Protein AF-0000000071356916 (afdb_homodimer)

Organism: NCBI:txid346377

Sequence (388 aa):
MKTFGLILVLINSIAVLTATAQTGEMTRKIPFSDISEVPQEYTASAVSARMVETLGFRFRYATEDLRSEDFPFAIEGDGRSIGETIQHIHGLSSLMYQTITGNEPATVEAGEIQQLRDQTLFMLDDTYQKMLSLSDEELSAIMVRGKFPFWNFINGPLADALWHSGQIATLRRANGNPMPTGVNVFTGTFSQAKMKTFGLILVLINSIAVLTATAQTGEMTRKIPFSDISEVPQEYTASAVSARMVETLGFRFRYATEDLRSEDFPFAIEGDGRSIGETIQHIHGLSSLMYQTITGNEPATVEAGEIQQLRDQTLFMLDDTYQKMLSLSDEELSAIMVRGKFPFWNFINGPLADALWHSGQIATLRRANGNPMPTGVNVFTGTFSQAK

Solvent-accessible surface area (backbone atoms only — not comparable to full-atom values): 21917 Å² total; per-residue (Å²): 134,86,78,77,76,78,79,77,78,78,77,75,76,76,75,76,75,74,71,72,70,71,70,68,72,73,74,77,74,82,64,47,69,58,55,63,76,70,81,91,58,77,34,28,26,38,48,52,19,50,54,41,44,39,37,34,32,52,40,43,44,42,51,53,87,66,49,82,85,51,29,74,47,54,61,74,60,102,57,68,22,42,38,56,44,53,52,50,37,29,54,30,34,48,50,50,23,28,53,70,68,71,48,78,77,82,88,71,63,86,85,42,51,69,59,44,51,53,50,32,40,50,35,36,49,52,32,24,55,53,30,60,72,43,47,52,68,57,48,71,66,34,39,42,92,78,76,38,54,47,69,37,45,50,39,17,42,52,45,47,35,35,20,50,31,27,32,34,39,51,50,33,34,61,69,74,52,56,60,70,74,42,65,36,59,53,61,29,40,62,46,73,79,126,135,85,78,79,77,81,78,80,77,78,77,76,75,76,77,74,77,74,73,71,72,71,70,69,71,74,75,76,74,82,65,48,70,57,54,64,77,70,80,91,58,77,35,30,26,38,49,53,20,48,52,42,45,37,37,35,32,52,40,45,44,42,52,52,89,67,50,83,84,51,28,74,47,53,61,74,61,103,59,68,22,43,37,54,44,50,52,50,36,30,53,30,34,49,52,50,22,27,53,71,69,70,48,80,78,83,89,70,64,85,84,42,49,68,60,45,51,53,50,33,40,51,36,34,49,54,33,24,57,54,30,61,71,43,46,53,69,56,47,70,67,34,39,43,91,77,74,36,54,48,68,38,45,50,40,17,42,52,45,47,34,34,20,50,30,27,32,34,40,51,50,33,34,62,70,73,53,57,59,68,73,42,66,35,58,52,62,28,41,62,46,73,78,128

Structure (mmCIF, N/CA/C/O backbone):
data_AF-0000000071356916-model_v1
#
loop_
_entity.id
_entity.type
_entity.pdbx_description
1 polymer 'DinB family protein'
#
loop_
_atom_site.group_PDB
_atom_site.id
_atom_site.type_symbol
_atom_site.label_atom_id
_atom_site.label_alt_id
_atom_site.label_comp_id
_atom_site.label_asym_id
_atom_site.label_entity_id
_atom_site.label_seq_id
_atom_site.pdbx_PDB_ins_code
_atom_site.Cartn_x
_atom_site.Cartn_y
_atom_site.Cartn_z
_atom_site.occupancy
_atom_site.B_iso_or_equiv
_atom_site.auth_seq_id
_atom_site.auth_comp_id
_atom_site.auth_asym_id
_atom_site.auth_atom_id
_atom_site.pdbx_PDB_model_num
ATOM 1 N N . MET A 1 1 ? -14.562 80.125 59.219 1 35.16 1 MET A N 1
ATOM 2 C CA . MET A 1 1 ? -13.617 79 58.938 1 35.16 1 MET A CA 1
ATOM 3 C C . MET A 1 1 ? -14.258 77.938 58.062 1 35.16 1 MET A C 1
ATOM 5 O O . MET A 1 1 ? -15.164 77.25 58.5 1 35.16 1 MET A O 1
ATOM 9 N N . LYS A 1 2 ? -14.359 78.312 56.719 1 41.69 2 LYS A N 1
ATOM 10 C CA . LYS A 1 2 ? -14.93 77.562 55.625 1 41.69 2 LYS A CA 1
ATOM 11 C C . LYS A 1 2 ? -14.227 76.188 55.438 1 41.69 2 LYS A C 1
ATOM 13 O O . LYS A 1 2 ? -13.016 76.188 55.188 1 41.69 2 LYS A O 1
ATOM 18 N N . THR A 1 3 ? -14.633 75.188 56.156 1 41.38 3 THR A N 1
ATOM 19 C CA . THR A 1 3 ? -14.156 73.812 56.094 1 41.38 3 THR A CA 1
ATOM 20 C C . THR A 1 3 ? -14.344 73.188 54.719 1 41.38 3 THR A C 1
ATOM 22 O O . THR A 1 3 ? -15.469 73.125 54.219 1 41.38 3 THR A O 1
ATOM 25 N N . PHE A 1 4 ? -13.469 73.5 53.75 1 42.34 4 PHE A N 1
ATOM 26 C CA . PHE A 1 4 ? -13.398 72.875 52.438 1 42.34 4 PHE A CA 1
ATOM 27 C C . PHE A 1 4 ? -13.289 71.375 52.594 1 42.34 4 PHE A C 1
ATOM 29 O O . PHE A 1 4 ? -12.375 70.875 53.25 1 42.34 4 PHE A O 1
ATOM 36 N N . GLY A 1 5 ? -14.375 70.625 52.688 1 39.91 5 GLY A N 1
ATOM 37 C CA . GLY A 1 5 ? -14.43 69.188 52.688 1 39.91 5 GLY A CA 1
ATOM 38 C C . GLY A 1 5 ? -13.797 68.562 51.438 1 39.91 5 GLY A C 1
ATOM 39 O O . GLY A 1 5 ? -14.164 68.938 50.312 1 39.91 5 GLY A O 1
ATOM 40 N N . LEU A 1 6 ? -12.508 68.188 51.5 1 43.09 6 LEU A N 1
ATOM 41 C CA . LEU A 1 6 ? -11.766 67.5 50.469 1 43.09 6 LEU A CA 1
ATOM 42 C C . LEU A 1 6 ? -12.453 66.188 50.125 1 43.09 6 LEU A C 1
ATOM 44 O O . LEU A 1 6 ? -12.68 65.312 51 1 43.09 6 LEU A O 1
ATOM 48 N N . ILE A 1 7 ? -13.344 66.188 49.125 1 42.12 7 ILE A N 1
ATOM 49 C CA . ILE A 1 7 ? -13.93 64.938 48.594 1 42.12 7 ILE A CA 1
ATOM 50 C C . ILE A 1 7 ? -12.836 64.062 48 1 42.12 7 ILE A C 1
ATOM 52 O O . ILE A 1 7 ? -12.117 64.5 47.094 1 42.12 7 ILE A O 1
ATOM 56 N N . LEU A 1 8 ? -12.281 63.125 48.75 1 40.03 8 LEU A N 1
ATOM 57 C CA . LEU A 1 8 ? -11.375 62.094 48.281 1 40.03 8 LEU A CA 1
ATOM 58 C C . LEU A 1 8 ? -12.055 61.188 47.25 1 40.03 8 LEU A C 1
ATOM 60 O O . LEU A 1 8 ? -13.07 60.562 47.531 1 40.03 8 LEU A O 1
ATOM 64 N N . VAL A 1 9 ? -11.984 61.594 46 1 40.84 9 VAL A N 1
ATOM 65 C CA . VAL A 1 9 ? -12.422 60.75 44.906 1 40.84 9 VAL A CA 1
ATOM 66 C C . VAL A 1 9 ? -11.594 59.438 44.875 1 40.84 9 VAL A C 1
ATOM 68 O O . VAL A 1 9 ? -10.375 59.5 44.719 1 40.84 9 VAL A O 1
ATOM 71 N N . LEU A 1 10 ? -11.992 58.375 45.562 1 41.38 10 LEU A N 1
ATOM 72 C CA . LEU A 1 10 ? -11.438 57.031 45.469 1 41.38 10 LEU A CA 1
ATOM 73 C C . LEU A 1 10 ? -11.578 56.5 44.031 1 41.38 10 LEU A C 1
ATOM 75 O O . LEU A 1 10 ? -12.703 56.344 43.531 1 41.38 10 LEU A O 1
ATOM 79 N N . ILE A 1 11 ? -10.656 56.812 43.156 1 40.97 11 ILE A N 1
ATOM 80 C CA . ILE A 1 11 ? -10.555 56.188 41.844 1 40.97 11 ILE A CA 1
ATOM 81 C C . ILE A 1 11 ? -10.375 54.656 42.031 1 40.97 11 ILE A C 1
ATOM 83 O O . ILE A 1 11 ? -9.375 54.219 42.594 1 40.97 11 ILE A O 1
ATOM 87 N N . ASN A 1 12 ? -11.414 53.906 42.219 1 39.44 12 ASN A N 1
ATOM 88 C CA . ASN A 1 12 ? -11.359 52.438 42.125 1 39.44 12 ASN A CA 1
ATOM 89 C C . ASN A 1 12 ? -10.758 51.969 40.812 1 39.44 12 ASN A C 1
ATOM 91 O O . ASN A 1 12 ? -11.305 52.25 39.75 1 39.44 12 ASN A O 1
ATOM 95 N N . SER A 1 13 ? -9.43 51.906 40.75 1 42.81 13 SER A N 1
ATOM 96 C CA . SER A 1 13 ? -8.773 51.219 39.625 1 42.81 13 SER A CA 1
ATOM 97 C C . SER A 1 13 ? -9.336 49.812 39.438 1 42.81 13 SER A C 1
ATOM 99 O O . SER A 1 13 ? -9.234 48.969 40.312 1 42.81 13 SER A O 1
ATOM 101 N N . ILE A 1 14 ? -10.398 49.656 38.75 1 42.47 14 ILE A N 1
ATOM 102 C CA . ILE A 1 14 ? -10.844 48.344 38.281 1 42.47 14 ILE A CA 1
ATOM 103 C C . ILE A 1 14 ? -9.719 47.656 37.531 1 42.47 14 ILE A C 1
ATOM 105 O O . ILE A 1 14 ? -9.297 48.125 36.469 1 42.47 14 ILE A O 1
ATOM 109 N N . ALA A 1 15 ? -8.773 47 38.219 1 42.59 15 ALA A N 1
ATOM 110 C CA . ALA A 1 15 ? -7.863 46.062 37.562 1 42.59 15 ALA A CA 1
ATOM 111 C C . ALA A 1 15 ? -8.633 45.062 36.719 1 42.59 15 ALA A C 1
ATOM 113 O O . ALA A 1 15 ? -9.422 44.281 37.25 1 42.59 15 ALA A O 1
ATOM 114 N N . VAL A 1 16 ? -8.898 45.406 35.469 1 40.12 16 VAL A N 1
ATOM 115 C CA . VAL A 1 16 ? -9.336 44.406 34.5 1 40.12 16 VAL A CA 1
ATOM 116 C C . VAL A 1 16 ? -8.359 43.219 34.5 1 40.12 16 VAL A C 1
ATOM 118 O O . VAL A 1 16 ? -7.199 43.375 34.125 1 40.12 16 VAL A O 1
ATOM 121 N N . LEU A 1 17 ? -8.469 42.281 35.438 1 42.81 17 LEU A N 1
ATOM 122 C CA . LEU A 1 17 ? -7.812 41 35.219 1 42.81 17 LEU A CA 1
ATOM 123 C C . LEU A 1 17 ? -8.078 40.469 33.844 1 42.81 17 LEU A C 1
ATOM 125 O O . LEU A 1 17 ? -9.219 40.125 33.5 1 42.81 17 LEU A O 1
ATOM 129 N N . THR A 1 18 ? -7.312 40.906 32.875 1 41.19 18 THR A N 1
ATOM 130 C CA . THR A 1 18 ? -7.293 40.156 31.625 1 41.19 18 THR A CA 1
ATOM 131 C C . THR A 1 18 ? -6.953 38.688 31.891 1 41.19 18 THR A C 1
ATOM 133 O O . THR A 1 18 ? -5.836 38.375 32.281 1 41.19 18 THR A O 1
ATOM 136 N N . ALA A 1 19 ? -7.859 37.906 32.375 1 42.75 19 ALA A N 1
ATOM 137 C CA . ALA A 1 19 ? -7.656 36.469 32.219 1 42.75 19 ALA A CA 1
ATOM 138 C C . ALA A 1 19 ? -7.207 36.125 30.781 1 42.75 19 ALA A C 1
ATOM 140 O O . ALA A 1 19 ? -7.988 36.219 29.844 1 42.75 19 ALA A O 1
ATOM 141 N N . THR A 1 20 ? -5.93 36.281 30.484 1 42.75 20 THR A N 1
ATOM 142 C CA . THR A 1 20 ? -5.477 35.531 29.328 1 42.75 20 THR A CA 1
ATOM 143 C C . THR A 1 20 ? -5.992 34.094 29.391 1 42.75 20 THR A C 1
ATOM 145 O O . THR A 1 20 ? -5.648 33.344 30.312 1 42.75 20 THR A O 1
ATOM 148 N N . ALA A 1 21 ? -7.219 33.844 29.109 1 40.47 21 ALA A N 1
ATOM 149 C CA . ALA A 1 21 ? -7.535 32.469 28.734 1 40.47 21 ALA A CA 1
ATOM 150 C C . ALA A 1 21 ? -6.395 31.828 27.938 1 40.47 21 ALA A C 1
ATOM 152 O O . ALA A 1 21 ? -6.148 32.219 26.781 1 40.47 21 ALA A O 1
ATOM 153 N N . GLN A 1 22 ? -5.312 31.453 28.516 1 40.03 22 GLN A N 1
ATOM 154 C CA . GLN A 1 22 ? -4.512 30.469 27.797 1 40.03 22 GLN A CA 1
ATOM 155 C C . GLN A 1 22 ? -5.395 29.375 27.203 1 40.03 22 GLN A C 1
ATOM 157 O O . GLN A 1 22 ? -5.902 28.516 27.922 1 40.03 22 GLN A O 1
ATOM 162 N N . THR A 1 23 ? -6.328 29.672 26.328 1 40.84 23 THR A N 1
ATOM 163 C CA . THR A 1 23 ? -6.801 28.516 25.578 1 40.84 23 THR A CA 1
ATOM 164 C C . THR A 1 23 ? -5.668 27.531 25.328 1 40.84 23 THR A C 1
ATOM 166 O O . THR A 1 23 ? -4.699 27.844 24.625 1 40.84 23 THR A O 1
ATOM 169 N N . GLY A 1 24 ? -5.137 26.891 26.281 1 40.19 24 GLY A N 1
ATOM 170 C CA . GLY A 1 24 ? -4.27 25.766 25.984 1 40.19 24 GLY A CA 1
ATOM 171 C C . GLY A 1 24 ? -4.555 25.125 24.625 1 40.19 24 GLY A C 1
ATOM 172 O O . GLY A 1 24 ? -5.641 24.594 24.406 1 40.19 24 GLY A O 1
ATOM 173 N N . GLU A 1 25 ? -4.25 25.719 23.531 1 43.25 25 GLU A N 1
ATOM 174 C CA . GLU A 1 25 ? -4.316 24.969 22.281 1 43.25 25 GLU A CA 1
ATOM 175 C C . GLU A 1 25 ? -4.023 23.5 22.5 1 43.25 25 GLU A C 1
ATOM 177 O O . GLU A 1 25 ? -2.928 23.125 22.938 1 43.25 25 GLU A O 1
ATOM 182 N N . MET A 1 26 ? -4.812 22.656 23.125 1 48.12 26 MET A N 1
ATOM 183 C CA . MET A 1 26 ? -4.645 21.219 23.25 1 48.12 26 MET A CA 1
ATOM 184 C C . MET A 1 26 ? -3.92 20.656 22.031 1 48.12 26 MET A C 1
ATOM 186 O O . MET A 1 26 ? -4.41 20.75 20.906 1 48.12 26 MET A O 1
ATOM 190 N N . THR A 1 27 ? -2.562 20.766 22.062 1 67.88 27 THR A N 1
ATOM 191 C CA . THR A 1 27 ? -1.742 20.172 21.016 1 67.88 27 THR A CA 1
ATOM 192 C C . THR A 1 27 ? -2.266 18.797 20.641 1 67.88 27 THR A C 1
ATOM 194 O O . THR A 1 27 ? -2.371 17.906 21.5 1 67.88 27 THR A O 1
ATOM 197 N N . ARG A 1 28 ? -2.992 18.719 19.609 1 83.69 28 ARG A N 1
ATOM 198 C CA . ARG A 1 28 ? -3.52 17.453 19.094 1 83.69 28 ARG A CA 1
ATOM 199 C C . ARG A 1 28 ? -2.428 16.391 19.016 1 83.69 28 ARG A C 1
ATOM 201 O O . ARG A 1 28 ? -1.353 16.641 18.469 1 83.69 28 ARG A O 1
ATOM 208 N N . LYS A 1 29 ? -2.631 15.258 19.75 1 94.5 29 LYS A N 1
ATOM 209 C CA . LYS A 1 29 ? -1.701 14.133 19.703 1 94.5 29 LYS A CA 1
ATOM 210 C C . LYS A 1 29 ? -1.609 13.547 18.297 1 94.5 29 LYS A C 1
ATOM 212 O O . LYS A 1 29 ? -2.623 13.414 17.609 1 94.5 29 LYS A O 1
ATOM 217 N N . ILE A 1 30 ? -0.405 13.219 17.875 1 97.75 30 ILE A N 1
ATOM 218 C CA . ILE A 1 30 ? -0.208 12.594 16.562 1 97.75 30 ILE A CA 1
ATOM 219 C C . ILE A 1 30 ? -1.002 11.289 16.5 1 97.75 30 ILE A C 1
ATOM 221 O O . ILE A 1 30 ? -0.865 10.422 17.359 1 97.75 30 ILE A O 1
ATOM 225 N N . PRO A 1 31 ? -1.838 11.125 15.508 1 98.44 31 PRO A N 1
ATOM 226 C CA . PRO A 1 31 ? -2.74 9.969 15.445 1 98.44 31 PRO A CA 1
ATOM 227 C C . PRO A 1 31 ? -2.047 8.703 14.953 1 98.44 31 PRO A C 1
ATOM 229 O O . PRO A 1 31 ? -0.861 8.742 14.609 1 98.44 31 PRO A O 1
ATOM 232 N N . PHE A 1 32 ? -2.799 7.543 15.055 1 98.56 32 PHE A N 1
ATOM 233 C CA . PHE A 1 32 ? -2.512 6.258 14.43 1 98.56 32 PHE A CA 1
ATOM 234 C C . PHE A 1 32 ? -1.408 5.523 15.18 1 98.56 32 PHE A C 1
ATOM 236 O O . PHE A 1 32 ? -0.608 4.809 14.57 1 98.56 32 PHE A O 1
ATOM 243 N N . SER A 1 33 ? -1.28 5.793 16.469 1 97.56 33 SER A N 1
ATOM 244 C CA . SER A 1 33 ? -0.33 5.012 17.25 1 97.56 33 SER A CA 1
ATOM 245 C C . SER A 1 33 ? -0.816 3.582 17.453 1 97.56 33 SER A C 1
ATOM 247 O O . SER A 1 33 ? -0.02 2.682 17.719 1 97.56 33 SER A O 1
ATOM 249 N N . ASP A 1 34 ? -2.094 3.402 17.375 1 98.25 34 ASP A N 1
ATOM 250 C CA . ASP A 1 34 ? -2.799 2.139 17.562 1 98.25 34 ASP A CA 1
ATOM 251 C C . ASP A 1 34 ? -4.102 2.107 16.766 1 98.25 34 ASP A C 1
ATOM 253 O O . ASP A 1 34 ? -4.934 3.008 16.891 1 98.25 34 ASP A O 1
ATOM 257 N N . ILE A 1 35 ? -4.258 1.088 15.922 1 98.56 35 ILE A N 1
ATOM 258 C CA . ILE A 1 35 ? -5.5 1.017 15.164 1 98.56 35 ILE A CA 1
ATOM 259 C C . ILE A 1 35 ? -6.176 -0.33 15.398 1 98.56 35 ILE A C 1
ATOM 261 O O . ILE A 1 35 ? -6.809 -0.884 14.5 1 98.56 35 ILE A O 1
ATOM 265 N N . SER A 1 36 ? -5.996 -0.93 16.562 1 98.12 36 SER A N 1
ATOM 266 C CA . SER A 1 36 ? -6.539 -2.244 16.891 1 98.12 36 SER A CA 1
ATOM 267 C C . SER A 1 36 ? -8.055 -2.191 17.047 1 98.12 36 SER A C 1
ATOM 269 O O . SER A 1 36 ? -8.727 -3.219 16.938 1 98.12 36 SER A O 1
ATOM 271 N N . GLU A 1 37 ? -8.57 -0.961 17.375 1 97.75 37 GLU A N 1
ATOM 272 C CA . GLU A 1 37 ? -10.016 -0.806 17.359 1 97.75 37 GLU A CA 1
ATOM 273 C C . GLU A 1 37 ? -10.547 -0.708 15.938 1 97.75 37 GLU A C 1
ATOM 275 O O . GLU A 1 37 ? -10.023 0.056 15.125 1 97.75 37 GLU A O 1
ATOM 280 N N . VAL A 1 38 ? -11.539 -1.48 15.656 1 96.88 38 VAL A N 1
ATOM 281 C CA . VAL A 1 38 ? -12.016 -1.567 14.281 1 96.88 38 VAL A CA 1
ATOM 282 C C . VAL A 1 38 ? -13.461 -1.079 14.203 1 96.88 38 VAL A C 1
ATOM 284 O O . VAL A 1 38 ? -14.172 -1.044 15.211 1 96.88 38 VAL A O 1
ATOM 287 N N . PRO A 1 39 ? -13.93 -0.668 13.023 1 95 39 PRO A N 1
ATOM 288 C CA . PRO A 1 39 ? -15.336 -0.281 12.859 1 95 39 PRO A CA 1
ATOM 289 C C . PRO A 1 39 ? -16.297 -1.414 13.188 1 95 39 PRO A C 1
ATOM 291 O O . PRO A 1 39 ? -15.93 -2.588 13.117 1 95 39 PRO A O 1
ATOM 294 N N . GLN A 1 40 ? -17.5 -1.055 13.391 1 90.75 40 GLN A N 1
ATOM 295 C CA . GLN A 1 40 ? -18.484 -2.012 13.867 1 90.75 40 GLN A CA 1
ATOM 296 C C . GLN A 1 40 ? -19.109 -2.781 12.703 1 90.75 40 GLN A C 1
ATOM 298 O O . GLN A 1 40 ? -19.531 -3.926 12.867 1 90.75 40 GLN A O 1
ATOM 303 N N . GLU A 1 41 ? -19.234 -2.07 11.609 1 93.25 41 GLU A N 1
ATOM 304 C CA . GLU A 1 41 ? -19.922 -2.668 10.469 1 93.25 41 GLU A CA 1
ATOM 305 C C . GLU A 1 41 ? -19.078 -2.588 9.203 1 93.25 41 GLU A C 1
ATOM 307 O O . GLU A 1 41 ? -18.281 -1.665 9.047 1 93.25 41 GLU A O 1
ATOM 312 N N . TYR A 1 42 ? -19.344 -3.602 8.414 1 96 42 TYR A N 1
ATOM 313 C CA . TYR A 1 42 ? -18.688 -3.584 7.113 1 96 42 TYR A CA 1
ATOM 314 C C . TYR A 1 42 ? -19.547 -2.867 6.078 1 96 42 TYR A C 1
ATOM 316 O O . TYR A 1 42 ? -20.453 -3.463 5.504 1 96 42 TYR A O 1
ATOM 324 N N . THR A 1 43 ? -19.297 -1.626 5.891 1 96.25 43 THR A N 1
ATOM 325 C CA . THR A 1 43 ? -19.859 -0.854 4.781 1 96.25 43 THR A CA 1
ATOM 326 C C . THR A 1 43 ? -18.75 -0.448 3.805 1 96.25 43 THR A C 1
ATOM 328 O O . THR A 1 43 ? -17.562 -0.557 4.121 1 96.25 43 THR A O 1
ATOM 331 N N . ALA A 1 44 ? -19.156 -0.067 2.611 1 97.12 44 ALA A N 1
ATOM 332 C CA . ALA A 1 44 ? -18.156 0.418 1.662 1 97.12 44 ALA A CA 1
ATOM 333 C C . ALA A 1 44 ? -17.328 1.546 2.268 1 97.12 44 ALA A C 1
ATOM 335 O O . ALA A 1 44 ? -16.109 1.574 2.117 1 97.12 44 ALA A O 1
ATOM 336 N N . SER A 1 45 ? -17.984 2.432 2.949 1 97.56 45 SER A N 1
ATOM 337 C CA . SER A 1 45 ? -17.312 3.582 3.549 1 97.56 45 SER A CA 1
ATOM 338 C C . SER A 1 45 ? -16.406 3.152 4.688 1 97.56 45 SER A C 1
ATOM 340 O O . SER A 1 45 ? -15.273 3.631 4.797 1 97.56 45 SER A O 1
ATOM 342 N N . ALA A 1 46 ? -16.875 2.25 5.516 1 97.56 46 ALA A N 1
ATOM 343 C CA . ALA A 1 46 ? -16.062 1.786 6.645 1 97.56 46 ALA A CA 1
ATOM 344 C C . ALA A 1 46 ? -14.828 1.039 6.168 1 97.56 46 ALA A C 1
ATOM 346 O O . ALA A 1 46 ? -13.742 1.195 6.738 1 97.56 46 ALA A O 1
ATOM 347 N N . VAL A 1 47 ? -14.984 0.219 5.164 1 98 47 VAL A N 1
ATOM 348 C CA . VAL A 1 47 ? -13.859 -0.521 4.598 1 98 47 VAL A CA 1
ATOM 349 C C . VAL A 1 47 ? -12.852 0.454 4 1 98 47 VAL A C 1
ATOM 351 O O . VAL A 1 47 ? -11.641 0.311 4.215 1 98 47 VAL A O 1
ATOM 354 N N . SER A 1 48 ? -13.312 1.432 3.27 1 98.25 48 SER A N 1
ATOM 355 C CA . SER A 1 48 ? -12.43 2.463 2.73 1 98.25 48 SER A CA 1
ATOM 356 C C . SER A 1 48 ? -11.727 3.225 3.846 1 98.25 48 SER A C 1
ATOM 358 O O . SER A 1 48 ? -10.531 3.516 3.746 1 98.25 48 SER A O 1
ATOM 360 N N . ALA A 1 49 ? -12.492 3.537 4.871 1 98.62 49 ALA A N 1
ATOM 361 C CA . ALA A 1 49 ? -11.93 4.238 6.02 1 98.62 49 ALA A CA 1
ATOM 362 C C . ALA A 1 49 ? -10.82 3.416 6.668 1 98.62 49 ALA A C 1
ATOM 364 O O . ALA A 1 49 ? -9.781 3.957 7.062 1 98.62 49 ALA A O 1
ATOM 365 N N . ARG A 1 50 ? -11.031 2.154 6.812 1 98.75 50 ARG A N 1
ATOM 366 C CA . ARG A 1 50 ? -10.023 1.274 7.387 1 98.75 50 ARG A CA 1
ATOM 367 C C . ARG A 1 50 ? -8.742 1.303 6.566 1 98.75 50 ARG A C 1
ATOM 369 O O . ARG A 1 50 ? -7.641 1.25 7.125 1 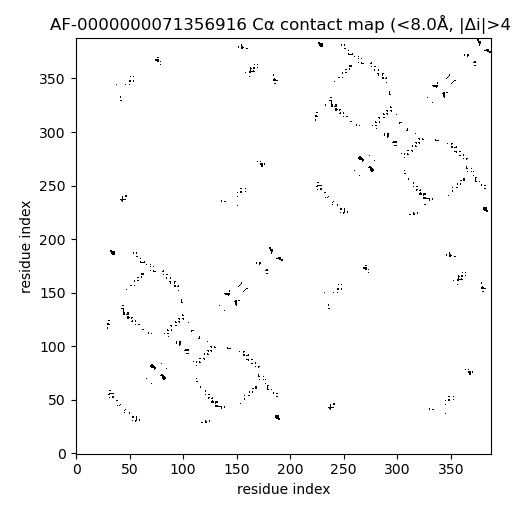98.75 50 ARG A O 1
ATOM 376 N N . MET A 1 51 ? -8.812 1.356 5.23 1 98.81 51 MET A N 1
ATOM 377 C CA . MET A 1 51 ? -7.641 1.452 4.367 1 98.81 51 MET A CA 1
ATOM 378 C C . MET A 1 51 ? -6.875 2.744 4.629 1 98.81 51 MET A C 1
ATOM 380 O O . MET A 1 51 ? -5.645 2.744 4.672 1 98.81 51 MET A O 1
ATOM 384 N N . VAL A 1 52 ? -7.621 3.828 4.828 1 98.94 52 VAL A N 1
ATOM 385 C CA . VAL A 1 52 ? -7.004 5.109 5.148 1 98.94 52 VAL A CA 1
ATOM 386 C C . VAL A 1 52 ? -6.316 5.027 6.508 1 98.94 52 VAL A C 1
ATOM 388 O O . VAL A 1 52 ? -5.199 5.523 6.68 1 98.94 52 VAL A O 1
ATOM 391 N N . GLU A 1 53 ? -7 4.449 7.48 1 98.94 53 GLU A N 1
ATOM 392 C CA . GLU A 1 53 ? -6.438 4.25 8.812 1 98.94 53 GLU A CA 1
ATOM 393 C C . GLU A 1 53 ? -5.156 3.428 8.758 1 98.94 53 GLU A C 1
ATOM 395 O O . GLU A 1 53 ? -4.18 3.742 9.438 1 98.94 53 GLU A O 1
ATOM 400 N N . THR A 1 54 ? -5.191 2.383 7.969 1 98.94 54 THR A N 1
ATOM 401 C CA . THR A 1 54 ? -4.039 1.515 7.75 1 98.94 54 THR A CA 1
ATOM 402 C C . THR A 1 54 ? -2.875 2.305 7.16 1 98.94 54 THR A C 1
ATOM 404 O O . THR A 1 54 ? -1.736 2.17 7.613 1 98.94 54 THR A O 1
ATOM 407 N N . LEU A 1 55 ? -3.17 3.139 6.156 1 98.94 55 LEU A N 1
ATOM 408 C CA . LEU A 1 55 ? -2.16 4.035 5.605 1 98.94 55 LEU A CA 1
ATOM 409 C C . LEU A 1 55 ? -1.582 4.938 6.688 1 98.94 55 LEU A C 1
ATOM 411 O O . LEU A 1 55 ? -0.362 5.09 6.789 1 98.94 55 LEU A O 1
ATOM 415 N N . GLY A 1 56 ? -2.492 5.527 7.504 1 98.94 56 GLY A N 1
ATOM 416 C CA . GLY A 1 56 ? -2.021 6.387 8.578 1 98.94 56 GLY A CA 1
ATOM 417 C C . GLY A 1 56 ? -1.053 5.691 9.516 1 98.94 56 GLY A C 1
ATOM 418 O O . GLY A 1 56 ? 0.005 6.238 9.844 1 98.94 56 GLY A O 1
ATOM 419 N N . PHE A 1 57 ? -1.389 4.516 9.938 1 98.94 57 PHE A N 1
ATOM 420 C CA . PHE A 1 57 ? -0.573 3.738 10.859 1 98.94 57 PHE A CA 1
ATOM 421 C C . PHE A 1 57 ? 0.793 3.438 10.25 1 98.94 57 PHE A C 1
ATOM 423 O O . PHE A 1 57 ? 1.823 3.641 10.898 1 98.94 57 PHE A O 1
ATOM 430 N N . ARG A 1 58 ? 0.832 2.967 9.039 1 98.94 58 ARG A N 1
ATOM 431 C CA . ARG A 1 58 ? 2.078 2.557 8.398 1 98.94 58 ARG A CA 1
ATOM 432 C C . ARG A 1 58 ? 2.953 3.764 8.078 1 98.94 58 ARG A C 1
ATOM 434 O O . ARG A 1 58 ? 4.172 3.721 8.258 1 98.94 58 ARG A O 1
ATOM 441 N N . PHE A 1 59 ? 2.32 4.891 7.605 1 98.94 59 PHE A N 1
ATOM 442 C CA . PHE A 1 59 ? 3.08 6.109 7.352 1 98.94 59 PHE A CA 1
ATOM 443 C C . PHE A 1 59 ? 3.678 6.652 8.648 1 98.94 59 PHE A C 1
ATOM 445 O O . PHE A 1 59 ? 4.824 7.098 8.664 1 98.94 59 PHE A O 1
ATOM 452 N N . ARG A 1 60 ? 2.869 6.637 9.727 1 98.88 60 ARG A N 1
ATOM 453 C CA . ARG A 1 60 ? 3.355 7.117 11.016 1 98.88 60 ARG A CA 1
ATOM 454 C C . ARG A 1 60 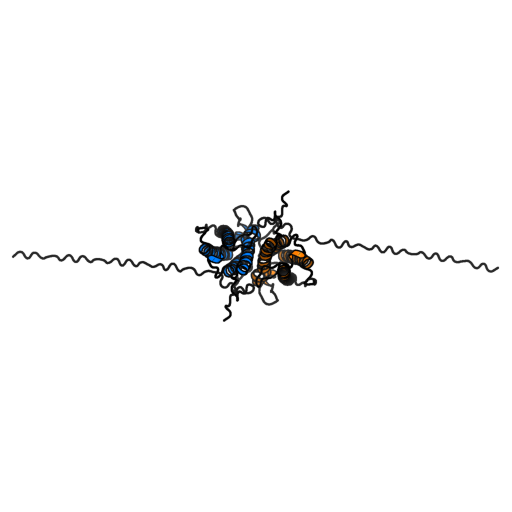? 4.66 6.43 11.398 1 98.88 60 ARG A C 1
ATOM 456 O O . ARG A 1 60 ? 5.656 7.098 11.695 1 98.88 60 ARG A O 1
ATOM 463 N N . TYR A 1 61 ? 4.68 5.148 11.273 1 98.69 61 TYR A N 1
ATOM 464 C CA . TYR A 1 61 ? 5.844 4.434 11.789 1 98.69 61 TYR A CA 1
ATOM 465 C C . TYR A 1 61 ? 6.961 4.391 10.75 1 98.69 61 TYR A C 1
ATOM 467 O O . TYR A 1 61 ? 8.141 4.316 11.102 1 98.69 61 TYR A O 1
ATOM 475 N N . ALA A 1 62 ? 6.66 4.508 9.453 1 98.69 62 ALA A N 1
ATOM 476 C CA . ALA A 1 62 ? 7.691 4.652 8.43 1 98.69 62 ALA A CA 1
ATOM 477 C C . ALA A 1 62 ? 8.469 5.953 8.609 1 98.69 62 ALA A C 1
ATOM 479 O O . ALA A 1 62 ? 9.602 6.082 8.141 1 98.69 62 ALA A O 1
ATOM 480 N N . THR A 1 63 ? 7.852 6.898 9.297 1 98.88 63 THR A N 1
ATOM 481 C CA . THR A 1 63 ? 8.484 8.211 9.383 1 98.88 63 THR A CA 1
ATOM 482 C C . THR A 1 63 ? 8.836 8.539 10.836 1 98.88 63 THR A C 1
ATOM 484 O O . THR A 1 63 ? 9.375 9.609 11.117 1 98.88 63 THR A O 1
ATOM 487 N N . GLU A 1 64 ? 8.461 7.637 11.742 1 98.19 64 GLU A N 1
ATOM 488 C CA . GLU A 1 64 ? 8.719 7.867 13.164 1 98.19 64 GLU A CA 1
ATOM 489 C C . GLU A 1 64 ? 10.211 8.031 13.43 1 98.19 64 GLU A C 1
ATOM 491 O O . GLU A 1 64 ? 11.031 7.258 12.922 1 98.19 64 GLU A O 1
ATOM 496 N N . ASP A 1 65 ? 10.609 9.094 14.109 1 97.12 65 ASP A N 1
ATOM 497 C CA . ASP A 1 65 ? 11.953 9.336 14.625 1 97.12 65 ASP A CA 1
ATOM 498 C C . ASP A 1 65 ? 12.922 9.664 13.5 1 97.12 65 ASP A C 1
ATOM 500 O O . ASP A 1 65 ? 14.141 9.57 13.672 1 97.12 65 ASP A O 1
ATOM 504 N N . LEU A 1 66 ? 12.391 9.969 12.305 1 98.5 66 LEU A N 1
ATOM 505 C CA . LEU A 1 66 ? 13.281 10.523 11.281 1 98.5 66 LEU A CA 1
ATOM 506 C C . LEU A 1 66 ? 13.812 11.883 11.703 1 98.5 66 LEU A C 1
ATOM 508 O O . LEU A 1 66 ? 13.078 12.688 12.289 1 98.5 66 LEU A O 1
ATOM 512 N N . ARG A 1 67 ? 15.062 12.141 11.43 1 97.69 67 ARG A N 1
ATOM 513 C CA . ARG A 1 67 ? 15.734 13.398 11.742 1 97.69 67 ARG A CA 1
ATOM 514 C C . ARG A 1 67 ? 15.938 14.242 10.484 1 97.69 67 ARG A C 1
ATOM 516 O O . ARG A 1 67 ? 15.859 13.727 9.367 1 97.69 67 ARG A O 1
ATOM 523 N N . SER A 1 68 ? 16.156 15.492 10.703 1 97.81 68 SER A N 1
ATOM 524 C CA . SER A 1 68 ? 16.359 16.406 9.578 1 97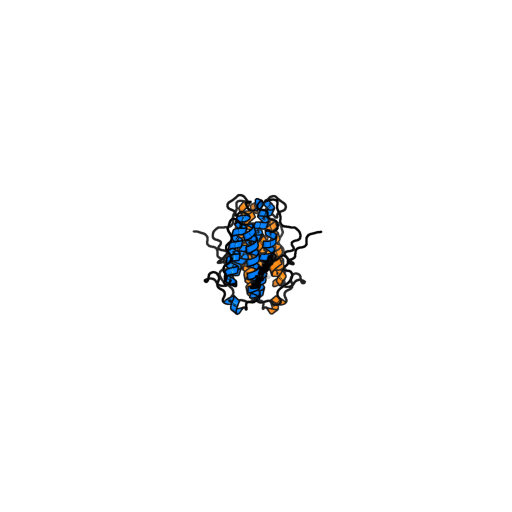.81 68 SER A CA 1
ATOM 525 C C . SER A 1 68 ? 17.484 15.898 8.672 1 97.81 68 SER A C 1
ATOM 527 O O . SER A 1 68 ? 17.453 16.109 7.457 1 97.81 68 SER A O 1
ATOM 529 N N . GLU A 1 69 ? 18.531 15.266 9.188 1 98.06 69 GLU A N 1
ATOM 530 C CA . GLU A 1 69 ? 19.672 14.781 8.422 1 98.06 69 GLU A CA 1
ATOM 531 C C . GLU A 1 69 ? 19.297 13.586 7.555 1 98.06 69 GLU A C 1
ATOM 533 O O . GLU A 1 69 ? 20.031 13.219 6.637 1 98.06 69 GLU A O 1
ATOM 538 N N . ASP A 1 70 ? 18.141 12.914 7.898 1 97.94 70 ASP A N 1
ATOM 539 C CA . ASP A 1 70 ? 17.688 11.766 7.125 1 97.94 70 ASP A CA 1
ATOM 540 C C . ASP A 1 70 ? 16.984 12.203 5.844 1 97.94 70 ASP A C 1
ATOM 542 O O . ASP A 1 70 ? 16.984 11.477 4.852 1 97.94 70 ASP A O 1
ATOM 546 N N . PHE A 1 71 ? 16.375 13.352 5.832 1 98.31 71 PHE A N 1
ATOM 547 C CA . PHE A 1 71 ? 15.414 13.773 4.816 1 98.31 71 PHE A CA 1
ATOM 548 C C . PHE A 1 71 ? 16.078 13.859 3.447 1 98.31 71 PHE A C 1
ATOM 550 O O . PHE A 1 71 ? 15.484 13.477 2.438 1 98.31 71 PHE A O 1
ATOM 557 N N . PRO A 1 72 ? 17.344 14.273 3.357 1 97.06 72 PRO A N 1
ATOM 558 C CA . PRO A 1 72 ? 17.953 14.414 2.027 1 97.06 72 PRO A CA 1
ATOM 559 C C . PRO A 1 72 ? 18.391 13.078 1.432 1 97.06 72 PRO A C 1
ATOM 561 O O . PRO A 1 72 ? 18.734 13.008 0.25 1 97.06 72 PRO A O 1
ATOM 564 N N . PHE A 1 73 ? 18.359 12.008 2.162 1 96.56 73 PHE A N 1
ATOM 565 C CA . PHE A 1 73 ? 18.891 10.727 1.691 1 96.56 73 PHE A CA 1
ATOM 566 C C . PHE A 1 73 ? 18.062 10.195 0.53 1 96.56 73 PHE A C 1
ATOM 568 O O . PHE A 1 73 ? 16.828 10.188 0.593 1 96.56 73 PHE A O 1
ATOM 575 N N . ALA A 1 74 ? 18.734 9.789 -0.511 1 95.31 74 ALA A N 1
ATOM 576 C CA . ALA A 1 74 ? 18.203 9.125 -1.697 1 95.31 74 ALA A CA 1
ATOM 577 C C . ALA A 1 74 ? 19.156 8.055 -2.205 1 95.31 74 ALA A C 1
ATOM 579 O O . ALA A 1 74 ? 20.344 8.086 -1.897 1 95.31 74 ALA A O 1
ATOM 580 N N . ILE A 1 75 ? 18.594 7.113 -2.748 1 89.81 75 ILE A N 1
ATOM 581 C CA . ILE A 1 75 ? 19.453 6.121 -3.385 1 89.81 75 ILE A CA 1
ATOM 582 C C . ILE A 1 75 ? 19.797 6.574 -4.801 1 89.81 75 ILE A C 1
ATOM 584 O O . ILE A 1 75 ? 18.969 7.156 -5.496 1 89.81 75 ILE A O 1
ATOM 588 N N . GLU A 1 76 ? 21.016 6.473 -5.078 1 77.25 76 GLU A N 1
ATOM 589 C CA . GLU A 1 76 ? 21.547 6.922 -6.363 1 77.25 76 GLU A CA 1
ATOM 590 C C . GLU A 1 76 ? 20.719 6.375 -7.52 1 77.25 76 GLU A C 1
ATOM 592 O O . GLU A 1 76 ? 20.297 5.215 -7.5 1 77.25 76 GLU A O 1
ATOM 597 N N . GLY A 1 77 ? 20.484 7.195 -8.391 1 66.62 77 GLY A N 1
ATOM 598 C CA . GLY A 1 77 ? 19.656 6.902 -9.547 1 66.62 77 GLY A CA 1
ATOM 599 C C . GLY A 1 77 ? 18.297 7.582 -9.492 1 66.62 77 GLY A C 1
ATOM 600 O O . GLY A 1 77 ? 17.828 7.934 -8.414 1 66.62 77 GLY A O 1
ATOM 601 N N . ASP A 1 78 ? 17.688 8.344 -10.156 1 61.19 78 ASP A N 1
ATOM 602 C CA . ASP A 1 78 ? 16.547 9.195 -10.5 1 61.19 78 ASP A CA 1
ATOM 603 C C . ASP A 1 78 ? 15.406 9.023 -9.508 1 61.19 78 ASP A C 1
ATOM 605 O O . ASP A 1 78 ? 14.305 9.531 -9.727 1 61.19 78 ASP A O 1
ATOM 609 N N . GLY A 1 79 ? 15.828 8.484 -8.109 1 76.81 79 GLY A N 1
ATOM 610 C CA . GLY A 1 79 ? 14.664 8.297 -7.258 1 76.81 79 GLY A CA 1
ATOM 611 C C . GLY A 1 79 ? 14.469 9.414 -6.25 1 76.81 79 GLY A C 1
ATOM 612 O O . GLY A 1 79 ? 15.273 10.344 -6.184 1 76.81 79 GLY A O 1
ATOM 613 N N . ARG A 1 80 ? 13.312 9.617 -5.625 1 93.5 80 ARG A N 1
ATOM 614 C CA . ARG A 1 80 ? 12.969 10.602 -4.602 1 93.5 80 ARG A CA 1
ATOM 615 C C . ARG A 1 80 ? 13.742 10.344 -3.314 1 93.5 80 ARG A C 1
ATOM 617 O O . ARG A 1 80 ? 14 9.195 -2.953 1 93.5 80 ARG A O 1
ATOM 624 N N . SER A 1 81 ? 14.195 11.469 -2.621 1 97.69 81 SER A N 1
ATOM 625 C CA . SER A 1 81 ? 14.703 11.367 -1.257 1 97.69 81 SER A CA 1
ATOM 626 C C . SER A 1 81 ? 13.586 11.047 -0.272 1 97.69 81 SER A C 1
ATOM 628 O O . SER A 1 81 ? 12.406 11.086 -0.632 1 97.69 81 SER A O 1
ATOM 630 N N . ILE A 1 82 ? 13.992 10.719 0.949 1 98.12 82 ILE A N 1
ATOM 631 C CA . ILE A 1 82 ? 13.016 10.5 2.012 1 98.12 82 ILE A CA 1
ATOM 632 C C . ILE A 1 82 ? 12.117 11.727 2.15 1 98.12 82 ILE A C 1
ATOM 634 O O . ILE A 1 82 ? 10.891 11.602 2.174 1 98.12 82 ILE A O 1
ATOM 638 N N . GLY A 1 83 ? 12.734 12.922 2.199 1 98.44 83 GLY A N 1
ATOM 639 C CA . GLY A 1 83 ? 11.969 14.156 2.326 1 98.44 83 GLY A CA 1
ATOM 640 C C . GLY A 1 83 ? 11.039 14.398 1.157 1 98.44 83 GLY A C 1
ATOM 641 O O . GLY A 1 83 ? 9.875 14.766 1.353 1 98.44 83 GLY A O 1
ATOM 642 N N . GLU A 1 84 ? 11.516 14.219 -0.051 1 98.31 84 GLU A N 1
ATOM 643 C CA . GLU A 1 84 ? 10.688 14.391 -1.24 1 98.31 84 GLU A CA 1
ATOM 644 C C . GLU A 1 84 ? 9.539 13.383 -1.258 1 98.31 84 GLU A C 1
ATOM 646 O O . GLU A 1 84 ? 8.445 13.695 -1.732 1 98.31 84 GLU A O 1
ATOM 651 N N . THR A 1 85 ? 9.781 12.172 -0.782 1 98.5 85 THR A N 1
ATOM 652 C CA . THR A 1 85 ? 8.727 11.156 -0.707 1 98.5 85 THR A CA 1
ATOM 653 C C . THR A 1 85 ? 7.656 11.57 0.3 1 98.5 85 THR A C 1
ATOM 655 O O . THR A 1 85 ? 6.461 11.422 0.036 1 98.5 85 THR A O 1
ATOM 658 N N . ILE A 1 86 ? 8.078 12.133 1.429 1 98.88 86 ILE A N 1
ATOM 659 C CA . ILE A 1 86 ? 7.133 12.633 2.424 1 98.88 86 ILE A CA 1
ATOM 660 C C . ILE A 1 86 ? 6.309 13.766 1.825 1 98.88 86 ILE A C 1
ATOM 662 O O . ILE A 1 86 ? 5.09 13.828 2.018 1 98.88 86 ILE A O 1
ATOM 666 N N . GLN A 1 87 ? 6.953 14.664 1.05 1 98.75 87 GLN A N 1
ATOM 667 C CA . GLN A 1 87 ? 6.238 15.734 0.365 1 98.75 87 GLN A CA 1
ATOM 668 C C . GLN A 1 87 ? 5.195 15.172 -0.597 1 98.75 87 GLN A C 1
ATOM 670 O O . GLN A 1 87 ? 4.074 15.68 -0.671 1 98.75 87 GLN A O 1
ATOM 675 N N . HIS A 1 88 ? 5.582 14.148 -1.335 1 98.69 88 HIS A N 1
ATOM 676 C CA . HIS A 1 88 ? 4.664 13.523 -2.281 1 98.69 88 HIS A CA 1
ATOM 677 C C . HIS A 1 88 ? 3.461 12.922 -1.564 1 98.69 88 HIS A C 1
ATOM 679 O O . HIS A 1 88 ? 2.318 13.133 -1.974 1 98.69 88 HIS A O 1
ATOM 685 N N . ILE A 1 89 ? 3.701 12.203 -0.478 1 98.88 89 ILE A N 1
ATOM 686 C CA . ILE A 1 89 ? 2.631 11.578 0.296 1 98.88 89 ILE A CA 1
ATOM 687 C C . ILE A 1 89 ? 1.736 12.656 0.899 1 98.88 89 ILE A C 1
ATOM 689 O O . ILE A 1 89 ? 0.518 12.484 0.983 1 98.88 89 ILE A O 1
ATOM 693 N N . HIS A 1 90 ? 2.332 13.766 1.305 1 98.94 90 HIS A N 1
ATOM 694 C CA . HIS A 1 90 ? 1.553 14.898 1.785 1 98.94 90 HIS A CA 1
ATOM 695 C C . HIS A 1 90 ? 0.581 15.391 0.718 1 98.94 90 HIS A C 1
ATOM 697 O O . HIS A 1 90 ? -0.59 15.648 1.01 1 98.94 90 HIS A O 1
ATOM 703 N N . GLY A 1 91 ? 1.082 15.547 -0.487 1 98.75 91 GLY A N 1
ATOM 704 C CA . GLY A 1 91 ? 0.211 15.945 -1.582 1 98.75 91 GLY A CA 1
ATOM 705 C C . GLY A 1 91 ? -0.926 14.969 -1.822 1 98.75 91 GLY A C 1
ATOM 706 O O . GLY A 1 91 ? -2.07 15.383 -2.025 1 98.75 91 GLY A O 1
ATOM 707 N N . LEU A 1 92 ? -0.662 13.703 -1.819 1 98.88 92 LEU A N 1
ATOM 708 C CA . LEU A 1 92 ? -1.671 12.664 -1.994 1 98.88 92 LEU A CA 1
ATOM 709 C C . LEU A 1 92 ? -2.701 12.711 -0.871 1 98.88 92 LEU A C 1
ATOM 711 O O . LEU A 1 92 ? -3.902 12.586 -1.119 1 98.88 92 LEU A O 1
ATOM 715 N N . SER A 1 93 ? -2.199 12.875 0.348 1 98.94 93 SER A N 1
ATOM 716 C CA . SER A 1 93 ? -3.07 12.953 1.516 1 98.94 93 SER A CA 1
ATOM 717 C C . SER A 1 93 ? -3.934 14.211 1.481 1 98.94 93 SER A C 1
ATOM 719 O O . SER A 1 93 ? -5.086 14.188 1.917 1 98.94 93 SER A O 1
ATOM 721 N N . SER A 1 94 ? -3.359 15.281 1.019 1 98.81 94 SER A N 1
ATOM 722 C CA . SER A 1 94 ? -4.129 16.5 0.832 1 98.81 94 SER A CA 1
ATOM 723 C C . SER A 1 94 ? -5.281 16.297 -0.143 1 98.81 94 SER A C 1
ATOM 725 O O . SER A 1 94 ? -6.402 16.75 0.104 1 98.81 94 SER A O 1
ATOM 727 N N . LEU A 1 95 ? -5.004 15.625 -1.251 1 98.81 95 LEU A N 1
ATOM 728 C CA . LEU A 1 95 ? -6.051 15.312 -2.219 1 98.81 95 LEU A CA 1
ATOM 729 C C . LEU A 1 95 ? -7.148 14.469 -1.578 1 98.81 95 LEU A C 1
ATOM 731 O O . LEU A 1 95 ? -8.336 14.734 -1.784 1 98.81 95 LEU A O 1
ATOM 735 N N . MET A 1 96 ? -6.816 13.461 -0.778 1 98.88 96 MET A N 1
ATOM 736 C CA . MET A 1 96 ? -7.789 12.609 -0.101 1 98.88 96 MET A CA 1
ATOM 737 C C . MET A 1 96 ? -8.625 13.422 0.883 1 98.88 96 MET A C 1
ATOM 739 O O . MET A 1 96 ? -9.852 13.281 0.919 1 98.88 96 MET A O 1
ATOM 743 N N . TYR A 1 97 ? -7.906 14.234 1.617 1 98.88 97 TYR A N 1
ATOM 744 C CA . TYR A 1 97 ? -8.547 15.102 2.6 1 98.88 97 TYR A CA 1
ATOM 745 C C . TYR A 1 97 ? -9.578 16.016 1.936 1 98.88 97 TYR A C 1
ATOM 747 O O . TYR A 1 97 ? -10.727 16.078 2.369 1 98.88 97 TYR A O 1
ATOM 755 N N . GLN A 1 98 ? -9.188 16.641 0.894 1 98.69 98 GLN A N 1
ATOM 756 C CA . GLN A 1 98 ? -10.07 17.547 0.165 1 98.69 98 GLN A CA 1
ATOM 757 C C . GLN A 1 98 ? -11.25 16.797 -0.447 1 98.69 98 GLN A C 1
ATOM 759 O O . GLN A 1 98 ? -12.383 17.281 -0.408 1 98.69 98 GLN A O 1
ATOM 764 N N . THR A 1 99 ? -10.984 15.672 -1.034 1 98.81 99 THR A N 1
ATOM 765 C CA . THR A 1 99 ? -12 14.867 -1.706 1 98.81 99 THR A CA 1
ATOM 766 C C . THR A 1 99 ? -13.094 14.445 -0.728 1 98.81 99 THR A C 1
ATOM 768 O O . THR A 1 99 ? -14.281 14.5 -1.058 1 98.81 99 THR A O 1
ATOM 771 N N . ILE A 1 100 ? -12.75 14.094 0.486 1 98.69 100 ILE A N 1
ATOM 772 C CA . ILE A 1 100 ? -13.672 13.477 1.434 1 98.69 100 ILE A CA 1
ATOM 773 C C . ILE A 1 100 ? -14.328 14.547 2.299 1 98.69 100 ILE A C 1
ATOM 775 O O . ILE A 1 100 ? -15.516 14.477 2.605 1 98.69 100 ILE A O 1
ATOM 779 N N . THR A 1 101 ? -13.555 15.602 2.672 1 98.12 101 THR A N 1
ATOM 780 C CA . THR A 1 101 ? -14.062 16.562 3.645 1 98.12 101 THR A CA 1
ATOM 781 C C . THR A 1 101 ? -14.57 17.828 2.947 1 98.12 101 THR A C 1
ATOM 783 O O . THR A 1 101 ? -15.328 18.594 3.529 1 98.12 101 THR A O 1
ATOM 786 N N . GLY A 1 102 ? -14.031 18.078 1.739 1 97.25 102 GLY A N 1
ATOM 787 C CA . GLY A 1 102 ? -14.359 19.312 1.046 1 97.25 102 GLY A CA 1
ATOM 788 C C . GLY A 1 102 ? -13.57 20.5 1.554 1 97.25 102 GLY A C 1
ATOM 789 O O . GLY A 1 102 ? -13.742 21.625 1.066 1 97.25 102 GLY A O 1
ATOM 790 N N . ASN A 1 103 ? -12.648 20.281 2.494 1 98 103 ASN A N 1
ATOM 791 C CA . ASN A 1 103 ? -11.867 21.359 3.096 1 98 103 ASN A CA 1
ATOM 792 C C . ASN A 1 103 ? -10.469 21.453 2.49 1 98 103 ASN A C 1
ATOM 794 O O . ASN A 1 103 ? -9.914 20.453 2.043 1 98 103 ASN A O 1
ATOM 798 N N . GLU A 1 104 ? -9.93 22.625 2.527 1 97.31 104 GLU A N 1
ATOM 799 C CA . GLU A 1 104 ? -8.539 22.844 2.133 1 97.31 104 GLU A CA 1
ATOM 800 C C . GLU A 1 104 ? -7.609 22.797 3.34 1 97.31 104 GLU A C 1
ATOM 802 O O . GLU A 1 104 ? -7.891 23.422 4.371 1 97.31 104 GLU A O 1
ATOM 807 N N . PRO A 1 105 ? -6.617 22.062 3.154 1 97.31 105 PRO A N 1
ATOM 808 C CA . PRO A 1 105 ? -5.691 22.047 4.289 1 97.31 105 PRO A CA 1
ATOM 809 C C . PRO A 1 105 ? -4.949 23.375 4.445 1 97.31 105 PRO A C 1
ATOM 811 O O . PRO A 1 105 ? -4.801 24.125 3.477 1 97.31 105 PRO A O 1
ATOM 814 N N . ALA A 1 106 ? -4.438 23.594 5.688 1 96.62 106 ALA A N 1
ATOM 815 C CA . ALA A 1 106 ? -3.551 24.734 5.918 1 96.62 106 ALA A CA 1
ATOM 816 C C . ALA A 1 106 ? -2.252 24.594 5.133 1 96.62 106 ALA A C 1
ATOM 818 O O . ALA A 1 106 ? -1.774 23.484 4.91 1 96.62 106 ALA A O 1
ATOM 819 N N . THR A 1 107 ? -1.729 25.688 4.742 1 96.94 107 THR A N 1
ATOM 820 C CA . THR A 1 107 ? -0.491 25.656 3.971 1 96.94 107 THR A CA 1
ATOM 821 C C . THR A 1 107 ? 0.71 25.422 4.883 1 96.94 107 THR A C 1
ATOM 823 O O . THR A 1 107 ? 0.801 26.016 5.961 1 96.94 107 THR A O 1
ATOM 826 N N . VAL A 1 108 ? 1.535 24.562 4.488 1 96.38 108 VAL A N 1
ATOM 827 C CA . VAL A 1 108 ? 2.83 24.312 5.113 1 96.38 108 VAL A CA 1
ATOM 828 C C . VAL A 1 108 ? 3.939 24.438 4.07 1 96.38 108 VAL A C 1
ATOM 830 O O . VAL A 1 108 ? 3.799 23.969 2.941 1 96.38 108 VAL A O 1
ATOM 833 N N . GLU A 1 109 ? 4.996 25.094 4.43 1 95.75 109 GLU A N 1
ATOM 834 C CA . GLU A 1 109 ? 6.125 25.25 3.52 1 95.75 109 GLU A CA 1
ATOM 835 C C . GLU A 1 109 ? 6.738 23.906 3.162 1 95.75 109 GLU A C 1
ATOM 837 O O . GLU A 1 109 ? 6.914 23.047 4.027 1 95.75 109 GLU A O 1
ATOM 842 N N . ALA A 1 110 ? 7.137 23.75 1.889 1 93.12 110 ALA A N 1
ATOM 843 C CA . ALA A 1 110 ? 7.625 22.469 1.358 1 93.12 110 ALA A CA 1
ATOM 844 C C . ALA A 1 110 ? 8.883 22.016 2.098 1 93.12 110 ALA A C 1
ATOM 846 O O . ALA A 1 110 ? 9.102 20.812 2.277 1 93.12 110 ALA A O 1
ATOM 847 N N . GLY A 1 111 ? 9.68 22.953 2.611 1 94.94 111 GLY A N 1
ATOM 848 C CA . GLY A 1 111 ? 10.93 22.609 3.271 1 94.94 111 GLY A CA 1
ATOM 849 C C . GLY A 1 111 ? 10.742 22.156 4.707 1 94.94 111 GLY A C 1
ATOM 850 O O . GLY A 1 111 ? 11.664 21.594 5.309 1 94.94 111 GLY A O 1
ATOM 851 N N . GLU A 1 112 ? 9.555 22.344 5.277 1 97.69 112 GLU A N 1
ATOM 852 C CA . GLU A 1 112 ? 9.258 21.938 6.648 1 97.69 112 GLU A CA 1
ATOM 853 C C . GLU A 1 112 ? 8.734 20.516 6.703 1 97.69 112 GLU A C 1
ATOM 855 O O . GLU A 1 112 ? 7.574 20.281 7.043 1 97.69 112 GLU A O 1
ATOM 860 N N . ILE A 1 113 ? 9.656 19.578 6.512 1 98.56 113 ILE A N 1
ATOM 861 C CA . ILE A 1 113 ? 9.305 18.188 6.285 1 98.56 113 ILE A CA 1
ATOM 862 C C . ILE A 1 113 ? 8.625 17.625 7.527 1 98.56 113 ILE A C 1
ATOM 864 O O . ILE A 1 113 ? 7.652 16.859 7.422 1 98.56 113 ILE A O 1
ATOM 868 N N . GLN A 1 114 ? 9.117 17.969 8.695 1 97.88 114 GLN A N 1
ATOM 869 C CA . GLN A 1 114 ? 8.5 17.469 9.922 1 97.88 114 GLN A CA 1
ATOM 870 C C . GLN A 1 114 ? 7.062 17.969 10.055 1 97.88 114 GLN A C 1
ATOM 872 O O . GLN A 1 114 ? 6.172 17.219 10.453 1 97.88 114 GLN A O 1
ATOM 877 N N . GLN A 1 115 ? 6.82 19.188 9.797 1 98 115 GLN A N 1
ATOM 878 C CA . GLN A 1 115 ? 5.477 19.75 9.844 1 98 115 GLN A CA 1
ATOM 879 C C . GLN A 1 115 ? 4.574 19.094 8.805 1 98 115 GLN A C 1
ATOM 881 O O . GLN A 1 115 ? 3.396 18.828 9.062 1 98 115 GLN A O 1
ATOM 886 N N . LEU A 1 116 ? 5.133 18.859 7.609 1 98.75 116 LEU A N 1
ATOM 887 C CA . LEU A 1 116 ? 4.379 18.172 6.57 1 98.75 116 LEU A CA 1
ATOM 888 C C . LEU A 1 116 ? 3.971 16.781 7.039 1 98.75 116 LEU A C 1
ATOM 890 O O . LEU A 1 116 ? 2.838 16.344 6.812 1 98.75 116 LEU A O 1
ATOM 894 N N . ARG A 1 117 ? 4.914 16.109 7.703 1 98.75 117 ARG A N 1
ATOM 895 C CA . ARG A 1 117 ? 4.621 14.789 8.258 1 98.75 117 ARG A CA 1
ATOM 896 C C . ARG A 1 117 ? 3.438 14.844 9.219 1 98.75 117 ARG A C 1
ATOM 898 O O . ARG A 1 117 ? 2.502 14.047 9.102 1 98.75 117 ARG A O 1
ATOM 905 N N . ASP A 1 118 ? 3.49 15.727 10.117 1 98.56 118 ASP A N 1
ATOM 906 C CA . ASP A 1 118 ? 2.441 15.82 11.125 1 98.56 118 ASP A CA 1
ATOM 907 C C . ASP A 1 118 ? 1.099 16.188 10.492 1 98.56 118 ASP A C 1
ATOM 909 O O . ASP A 1 118 ? 0.072 15.578 10.82 1 98.56 118 ASP A O 1
ATOM 913 N N . GLN A 1 119 ? 1.121 17.156 9.641 1 98.75 119 GLN A N 1
ATOM 914 C CA . GLN A 1 119 ? -0.117 17.547 8.977 1 98.75 119 GLN A CA 1
ATOM 915 C C . GLN A 1 119 ? -0.694 16.406 8.164 1 98.75 119 GLN A C 1
ATOM 917 O O . GLN A 1 119 ? -1.914 16.25 8.07 1 98.75 119 GLN A O 1
ATOM 922 N N . THR A 1 120 ? 0.169 15.648 7.488 1 98.94 120 THR A N 1
ATOM 923 C CA . THR A 1 120 ? -0.267 14.477 6.742 1 98.94 120 THR A CA 1
ATOM 924 C C . THR A 1 120 ? -1.044 13.516 7.641 1 98.94 120 THR A C 1
ATOM 926 O O . THR A 1 120 ? -2.135 13.07 7.285 1 98.94 120 THR A O 1
ATOM 929 N N . LEU A 1 121 ? -0.516 13.258 8.812 1 98.94 121 LEU A N 1
ATOM 930 C CA . LEU A 1 121 ? -1.163 12.344 9.742 1 98.94 121 LEU A CA 1
ATOM 931 C C . LEU A 1 121 ? -2.498 12.906 10.227 1 98.94 121 LEU A C 1
ATOM 933 O O . LEU A 1 121 ? -3.479 12.172 10.344 1 98.94 121 LEU A O 1
ATOM 937 N N . PHE A 1 122 ? -2.568 14.156 10.469 1 98.88 122 PHE A N 1
ATOM 938 C CA . PHE A 1 122 ? -3.82 14.773 10.891 1 98.88 122 PHE A CA 1
ATOM 939 C C . PHE A 1 122 ? -4.84 14.758 9.758 1 98.88 122 PHE A C 1
ATOM 941 O O . PHE A 1 122 ? -6.023 14.508 9.984 1 98.88 122 PHE A O 1
ATOM 948 N N . MET A 1 123 ? -4.41 15.062 8.508 1 98.88 123 MET A N 1
ATOM 949 C CA . MET A 1 123 ? -5.316 15.008 7.367 1 98.88 123 MET A CA 1
ATOM 950 C C . MET A 1 123 ? -5.879 13.602 7.18 1 98.88 123 MET A C 1
ATOM 952 O O . MET A 1 123 ? -7.07 13.438 6.918 1 98.88 123 MET A O 1
ATOM 956 N N . LEU A 1 124 ? -5.031 12.594 7.312 1 98.94 124 LEU A N 1
ATOM 957 C CA . LEU A 1 124 ? -5.484 11.211 7.18 1 98.94 124 LEU A CA 1
ATOM 958 C C . LEU A 1 124 ? -6.484 10.859 8.273 1 98.94 124 LEU A C 1
ATOM 960 O O . LEU A 1 124 ? -7.465 10.148 8.023 1 98.94 124 LEU A O 1
ATOM 964 N N . ASP A 1 125 ? -6.227 11.359 9.484 1 98.88 125 ASP A N 1
ATOM 965 C CA . ASP A 1 125 ? -7.145 11.102 10.586 1 98.88 125 ASP A CA 1
ATOM 966 C C . ASP A 1 125 ? -8.508 11.75 10.336 1 98.88 125 ASP A C 1
ATOM 968 O O . ASP A 1 125 ? -9.547 11.117 10.531 1 98.88 125 ASP A O 1
ATOM 972 N N . ASP A 1 126 ? -8.5 13.008 9.906 1 98.81 126 ASP A N 1
ATOM 973 C CA . ASP A 1 126 ? -9.742 13.695 9.578 1 98.81 126 ASP A CA 1
ATOM 974 C C . ASP A 1 126 ? -10.492 12.977 8.453 1 98.81 126 ASP A C 1
ATOM 976 O O . ASP A 1 126 ? -11.719 12.867 8.484 1 98.81 126 ASP A O 1
ATOM 980 N N . THR A 1 127 ? -9.766 12.539 7.453 1 98.88 127 THR A N 1
ATOM 981 C CA . THR A 1 127 ? -10.328 11.797 6.332 1 98.88 127 THR A CA 1
ATOM 982 C C . THR A 1 127 ? -10.977 10.5 6.812 1 98.88 127 THR A C 1
ATOM 984 O O . THR A 1 127 ? -12.125 10.211 6.465 1 98.88 127 THR A O 1
ATOM 987 N N . TYR A 1 128 ? -10.242 9.789 7.691 1 98.81 128 TYR A N 1
ATOM 988 C CA . TYR A 1 128 ? -10.734 8.547 8.281 1 98.81 128 TYR A CA 1
ATOM 989 C C . TYR A 1 128 ? -12.039 8.781 9.039 1 98.81 128 TYR A C 1
ATOM 991 O O . TYR A 1 128 ? -13.031 8.102 8.789 1 98.81 128 TYR A O 1
ATOM 999 N N . GLN A 1 129 ? -12.023 9.766 9.867 1 98.38 129 GLN A N 1
ATOM 1000 C CA . GLN A 1 129 ? -13.18 10.047 10.711 1 98.38 129 GLN A CA 1
ATOM 1001 C C . GLN A 1 129 ? -14.391 10.438 9.867 1 98.38 129 GLN A C 1
ATOM 1003 O O . GLN A 1 129 ? -15.508 9.969 10.117 1 98.38 129 GLN A O 1
ATOM 1008 N N . LYS A 1 130 ? -14.164 11.297 8.93 1 98.69 130 LYS A N 1
ATOM 1009 C CA . LYS A 1 130 ? -15.266 11.719 8.062 1 98.69 130 LYS A CA 1
ATOM 1010 C C . LYS A 1 130 ? -15.828 10.539 7.281 1 98.69 130 LYS A C 1
ATOM 1012 O O . LYS A 1 130 ? -17.047 10.414 7.125 1 98.69 130 LYS A O 1
ATOM 1017 N N . MET A 1 131 ? -15.031 9.664 6.766 1 98.31 131 MET A N 1
ATOM 1018 C CA . MET A 1 131 ? -15.461 8.516 5.973 1 98.31 131 MET A CA 1
ATOM 1019 C C . MET A 1 131 ? -16.328 7.574 6.801 1 98.31 131 MET A C 1
ATOM 1021 O O . MET A 1 131 ? -17.281 6.984 6.285 1 98.31 131 MET A O 1
ATOM 1025 N N . LEU A 1 132 ? -16.016 7.406 8.094 1 97.56 132 LEU A N 1
ATOM 1026 C CA . LEU A 1 132 ? -16.812 6.543 8.953 1 97.56 132 LEU A CA 1
ATOM 1027 C C . LEU A 1 132 ? -18.25 7.031 9.031 1 97.56 132 LEU A C 1
ATOM 1029 O O . LEU A 1 132 ? -19.156 6.254 9.336 1 97.56 132 LEU A O 1
ATOM 1033 N N . SER A 1 133 ? -18.422 8.273 8.742 1 96.5 133 SER A N 1
ATOM 1034 C CA . SER A 1 133 ? -19.75 8.867 8.898 1 96.5 133 SER A CA 1
ATOM 1035 C C . SER A 1 133 ? -20.516 8.859 7.582 1 96.5 133 SER A C 1
ATOM 1037 O O . SER A 1 133 ? -21.703 9.195 7.551 1 96.5 133 SER A O 1
ATOM 1039 N N . LEU A 1 134 ? -19.906 8.477 6.461 1 97.31 134 LEU A N 1
ATOM 1040 C CA . LEU A 1 134 ? -20.531 8.531 5.148 1 97.31 134 LEU A CA 1
ATOM 1041 C C . LEU A 1 134 ? -21.391 7.293 4.906 1 97.31 134 LEU A C 1
ATOM 1043 O O . LEU A 1 134 ? -20.984 6.18 5.242 1 97.31 134 LEU A O 1
ATOM 1047 N N . SER A 1 135 ? -22.578 7.516 4.336 1 94.75 135 SER A N 1
ATOM 1048 C CA . SER A 1 135 ? -23.359 6.41 3.789 1 94.75 135 SER A CA 1
ATOM 1049 C C . SER A 1 135 ? -22.781 5.922 2.469 1 94.75 135 SER A C 1
ATOM 1051 O O . SER A 1 135 ? -21.969 6.609 1.847 1 94.75 135 SER A O 1
ATOM 1053 N N . ASP A 1 136 ? -23.156 4.746 2.105 1 89.25 136 ASP A N 1
ATOM 1054 C CA . ASP A 1 136 ? -22.703 4.227 0.821 1 89.25 136 ASP A CA 1
ATOM 1055 C C . ASP A 1 136 ? -23.141 5.125 -0.328 1 89.25 136 ASP A C 1
ATOM 1057 O O . ASP A 1 136 ? -22.438 5.27 -1.323 1 89.25 136 ASP A O 1
ATOM 1061 N N . GLU A 1 137 ? -24.344 5.723 -0.126 1 93.5 137 GLU A N 1
ATOM 1062 C CA . GLU A 1 137 ? -24.828 6.664 -1.126 1 93.5 137 GLU A CA 1
ATOM 1063 C C . GLU A 1 137 ? -23.953 7.902 -1.207 1 93.5 137 GLU A C 1
ATOM 1065 O O . GLU A 1 137 ? -23.641 8.383 -2.301 1 93.5 137 GLU A O 1
ATOM 1070 N N . GLU A 1 138 ? -23.594 8.398 -0.112 1 96.25 138 GLU A N 1
ATOM 1071 C CA . GLU A 1 138 ? -22.719 9.562 -0.078 1 96.25 138 GLU A CA 1
ATOM 1072 C C . GLU A 1 138 ? -21.344 9.234 -0.665 1 96.25 138 GLU A C 1
ATOM 1074 O O . GLU A 1 138 ? -20.766 10.055 -1.376 1 96.25 138 GLU A O 1
ATOM 1079 N N . LEU A 1 139 ? -20.859 8.055 -0.342 1 95.94 139 LEU A N 1
ATOM 1080 C CA . LEU A 1 139 ? -19.578 7.609 -0.887 1 95.94 139 LEU A CA 1
ATOM 1081 C C . LEU A 1 139 ? -19.641 7.535 -2.41 1 95.94 139 LEU A C 1
ATOM 1083 O O . LEU A 1 139 ? -18.688 7.957 -3.088 1 95.94 139 LEU A O 1
ATOM 1087 N N . SER A 1 140 ? -20.75 7.008 -2.93 1 94.31 140 SER A N 1
ATOM 1088 C CA . SER A 1 140 ? -20.906 6.801 -4.367 1 94.31 140 SER A CA 1
ATOM 1089 C C . SER A 1 140 ? -20.984 8.133 -5.109 1 94.31 140 SER A C 1
ATOM 1091 O O . SER A 1 140 ? -20.75 8.18 -6.32 1 94.31 140 SER A O 1
ATOM 1093 N N . ALA A 1 141 ? -21.266 9.242 -4.43 1 96.38 141 ALA A N 1
ATOM 1094 C CA . ALA A 1 141 ? -21.406 10.562 -5.043 1 96.38 141 ALA A CA 1
ATOM 1095 C C . ALA A 1 141 ? -20.078 11.297 -5.07 1 96.38 141 ALA A C 1
ATOM 1097 O O . ALA A 1 141 ? -19.953 12.344 -5.711 1 96.38 141 ALA A O 1
ATOM 1098 N N . ILE A 1 142 ? -19.094 10.789 -4.391 1 97.06 142 ILE A N 1
ATOM 1099 C CA . ILE A 1 142 ? -17.781 11.43 -4.289 1 97.06 142 ILE A CA 1
ATOM 1100 C C . ILE A 1 142 ? -17.078 11.383 -5.645 1 97.06 142 ILE A C 1
ATOM 1102 O O . ILE A 1 142 ? -17.062 10.344 -6.305 1 97.06 142 ILE A O 1
ATOM 1106 N N . MET A 1 143 ? -16.562 12.5 -6.051 1 97.06 143 MET A N 1
ATOM 1107 C CA . MET A 1 143 ? -15.75 12.617 -7.258 1 97.06 143 MET A CA 1
ATOM 1108 C C . MET A 1 143 ? -14.352 13.117 -6.922 1 97.06 143 MET A C 1
ATOM 1110 O O . MET A 1 143 ? -14.195 14.164 -6.297 1 97.06 143 MET A O 1
ATOM 1114 N N . VAL A 1 144 ? -13.359 12.383 -7.324 1 97.31 144 VAL A N 1
ATOM 1115 C CA . VAL A 1 144 ? -11.969 12.797 -7.156 1 97.31 144 VAL A CA 1
ATOM 1116 C C . VAL A 1 144 ? -11.625 13.859 -8.195 1 97.31 144 VAL A C 1
ATOM 1118 O O . VAL A 1 144 ? -11.844 13.672 -9.391 1 97.31 144 VAL A O 1
ATOM 1121 N N . ARG A 1 145 ? -11.156 14.984 -7.758 1 94.81 145 ARG A N 1
ATOM 1122 C CA . ARG A 1 145 ? -10.852 16.125 -8.609 1 94.81 145 ARG A CA 1
ATOM 1123 C C . ARG A 1 145 ? -12.07 16.531 -9.438 1 94.81 145 ARG A C 1
ATOM 1125 O O . ARG A 1 145 ? -11.93 16.984 -10.578 1 94.81 145 ARG A O 1
ATOM 1132 N N . GLY A 1 146 ? -13.258 16.219 -9.008 1 94.81 146 GLY A N 1
ATOM 1133 C CA . GLY A 1 146 ? -14.5 16.594 -9.672 1 94.81 146 GLY A CA 1
ATOM 1134 C C . GLY A 1 146 ? -14.758 15.805 -10.938 1 94.81 146 GLY A C 1
ATOM 1135 O O . GLY A 1 146 ? -15.742 16.047 -11.641 1 94.81 146 GLY A O 1
ATOM 1136 N N . LYS A 1 147 ? -13.961 14.789 -11.227 1 96.44 147 LYS A N 1
ATOM 1137 C CA . LYS A 1 147 ? -14.023 14.172 -12.547 1 96.44 147 LYS A CA 1
ATOM 1138 C C . LYS A 1 147 ? -14.031 12.648 -12.438 1 96.44 147 LYS A C 1
ATOM 1140 O O . LYS A 1 147 ? -14.656 11.969 -13.258 1 96.44 147 LYS A O 1
ATOM 1145 N N . PHE A 1 148 ? -13.383 12.047 -11.484 1 97.62 148 PHE A N 1
ATOM 1146 C CA . PHE A 1 148 ? -13.172 10.602 -11.414 1 97.62 148 PHE A CA 1
ATOM 1147 C C . PHE A 1 148 ? -13.984 9.992 -10.281 1 97.62 148 PHE A C 1
ATOM 1149 O O . PHE A 1 148 ? -14.117 10.594 -9.211 1 97.62 148 PHE A O 1
ATOM 1156 N N . PRO A 1 149 ? -14.555 8.812 -10.516 1 97.81 149 PRO A N 1
ATOM 1157 C CA . PRO A 1 149 ? -15.336 8.172 -9.461 1 97.81 149 PRO A CA 1
ATOM 1158 C C . PRO A 1 149 ? -14.484 7.781 -8.25 1 97.81 149 PRO A C 1
ATOM 1160 O O . PRO A 1 149 ? -13.258 7.816 -8.32 1 97.81 149 PRO A O 1
ATOM 1163 N N . PHE A 1 150 ? -15.07 7.391 -7.195 1 98.25 150 PHE A N 1
ATOM 1164 C CA . PHE A 1 150 ? -14.422 7.062 -5.93 1 98.25 150 PHE A CA 1
ATOM 1165 C C . PHE A 1 150 ? -13.438 5.906 -6.105 1 98.25 150 PHE A C 1
ATOM 1167 O O . PHE A 1 150 ? -12.477 5.789 -5.352 1 98.25 150 PHE A O 1
ATOM 1174 N N . TRP A 1 151 ? -13.602 5.035 -7.062 1 98.5 151 TRP A N 1
ATOM 1175 C CA . TRP A 1 151 ? -12.672 3.947 -7.348 1 98.5 151 TRP A CA 1
ATOM 1176 C C . TRP A 1 151 ? -11.258 4.477 -7.551 1 98.5 151 TRP A C 1
ATOM 1178 O O . TRP A 1 151 ? -10.281 3.844 -7.137 1 98.5 151 TRP A O 1
ATOM 1188 N N . ASN A 1 152 ? -11.141 5.66 -8.156 1 98.56 152 ASN A N 1
ATOM 1189 C CA . ASN A 1 152 ? -9.836 6.262 -8.406 1 98.56 152 ASN A CA 1
ATOM 1190 C C . ASN A 1 152 ? -9.219 6.805 -7.117 1 98.56 152 ASN A C 1
ATOM 1192 O O . ASN A 1 152 ? -8 7.008 -7.051 1 98.56 152 ASN A O 1
ATOM 1196 N N . PHE A 1 153 ? -10.047 7.148 -6.121 1 98.75 153 PHE A N 1
ATOM 1197 C CA . PHE A 1 153 ? -9.539 7.465 -4.789 1 98.75 153 PHE A CA 1
ATOM 1198 C C . PHE A 1 153 ? -8.734 6.297 -4.227 1 98.75 153 PHE A C 1
ATOM 1200 O O . PHE A 1 153 ? -7.645 6.492 -3.68 1 98.75 153 PHE A O 1
ATOM 1207 N N . ILE A 1 154 ? -9.242 5.078 -4.453 1 98.62 154 ILE A N 1
ATOM 1208 C CA . ILE A 1 154 ? -8.664 3.859 -3.893 1 98.62 154 ILE A CA 1
ATOM 1209 C C . ILE A 1 154 ? -7.363 3.521 -4.613 1 98.62 154 ILE A C 1
ATOM 1211 O O . ILE A 1 154 ? -6.312 3.387 -3.982 1 98.62 154 ILE A O 1
ATOM 1215 N N . ASN A 1 155 ? -7.41 3.424 -5.977 1 97.88 155 ASN A N 1
ATOM 1216 C CA . ASN A 1 155 ? -6.215 2.941 -6.66 1 97.88 155 ASN A CA 1
ATOM 1217 C C . ASN A 1 155 ? -5.227 4.074 -6.93 1 97.88 155 ASN A C 1
ATOM 1219 O O . ASN A 1 155 ? -4.074 3.826 -7.285 1 97.88 155 ASN A O 1
ATOM 1223 N N . GLY A 1 156 ? -5.707 5.371 -6.773 1 98.31 156 GLY A N 1
ATOM 1224 C CA . GLY A 1 156 ? -4.824 6.516 -6.93 1 98.31 156 GLY A CA 1
ATOM 1225 C C . GLY A 1 156 ? -4.184 6.957 -5.625 1 98.31 156 GLY A C 1
ATOM 1226 O O . GLY A 1 156 ? -3.229 6.336 -5.156 1 98.31 156 GLY A O 1
ATOM 1227 N N . PRO A 1 157 ? -4.703 8.07 -5.035 1 98.88 157 PRO A N 1
ATOM 1228 C CA . PRO A 1 157 ? -3.957 8.672 -3.928 1 98.88 157 PRO A CA 1
ATOM 1229 C C . PRO A 1 157 ? -3.812 7.727 -2.734 1 98.88 157 PRO A C 1
ATOM 1231 O O . PRO A 1 157 ? -2.785 7.742 -2.053 1 98.88 157 PRO A O 1
ATOM 1234 N N . LEU A 1 158 ? -4.777 6.879 -2.398 1 98.94 158 LEU A N 1
ATOM 1235 C CA . LEU A 1 158 ? -4.715 6.016 -1.225 1 98.94 158 LEU A CA 1
ATOM 1236 C C . LEU A 1 158 ? -3.658 4.93 -1.404 1 98.94 158 LEU A C 1
ATOM 1238 O O . LEU A 1 158 ? -2.727 4.824 -0.603 1 98.94 158 LEU A O 1
ATOM 1242 N N . ALA A 1 159 ? -3.758 4.16 -2.441 1 98.94 159 ALA A N 1
ATOM 1243 C CA . ALA A 1 159 ? -2.793 3.096 -2.701 1 98.94 159 ALA A CA 1
ATOM 1244 C C . ALA A 1 159 ? -1.398 3.668 -2.947 1 98.94 159 ALA A C 1
ATOM 1246 O O . ALA A 1 159 ? -0.398 3.084 -2.523 1 98.94 159 ALA A O 1
ATOM 1247 N N . ASP A 1 160 ? -1.344 4.805 -3.643 1 98.94 160 ASP A N 1
ATOM 1248 C CA . ASP A 1 160 ? -0.06 5.418 -3.969 1 98.94 160 ASP A CA 1
ATOM 1249 C C . ASP A 1 160 ? 0.668 5.875 -2.707 1 98.94 160 ASP A C 1
ATOM 1251 O O . ASP A 1 160 ? 1.883 5.695 -2.586 1 98.94 160 ASP A O 1
ATOM 1255 N N . ALA A 1 161 ? -0.055 6.465 -1.816 1 98.94 161 ALA A N 1
ATOM 1256 C CA . ALA A 1 161 ? 0.547 6.902 -0.561 1 98.94 161 ALA A CA 1
ATOM 1257 C C . ALA A 1 161 ? 1.076 5.715 0.24 1 98.94 161 ALA A C 1
ATOM 1259 O O . ALA A 1 161 ? 2.15 5.793 0.838 1 98.94 161 ALA A O 1
ATOM 1260 N N . LEU A 1 162 ? 0.32 4.637 0.29 1 98.94 162 LEU A N 1
ATOM 1261 C CA . LEU A 1 162 ? 0.768 3.434 0.981 1 98.94 162 LEU A CA 1
ATOM 1262 C C . LEU A 1 162 ? 2.02 2.863 0.323 1 98.94 162 LEU A C 1
ATOM 1264 O O . LEU A 1 162 ? 2.979 2.506 1.009 1 98.94 162 LEU A O 1
ATOM 1268 N N . TRP A 1 163 ? 2.016 2.854 -1.035 1 98.81 163 TRP A N 1
ATOM 1269 C CA . TRP A 1 163 ? 3.143 2.443 -1.865 1 98.81 163 TRP A CA 1
ATOM 1270 C C . TRP A 1 163 ? 4.395 3.24 -1.517 1 98.81 163 TRP A C 1
ATOM 1272 O O . TRP A 1 163 ? 5.438 2.664 -1.2 1 98.81 163 TRP A O 1
ATOM 1282 N N . HIS A 1 164 ? 4.297 4.496 -1.494 1 98.81 164 HIS A N 1
ATOM 1283 C CA . HIS A 1 164 ? 5.441 5.367 -1.248 1 98.81 164 HIS A CA 1
ATOM 1284 C C . HIS A 1 164 ? 5.852 5.34 0.22 1 98.81 164 HIS A C 1
ATOM 1286 O O . HIS A 1 164 ? 7.016 5.578 0.549 1 98.81 164 HIS A O 1
ATOM 1292 N N . SER A 1 165 ? 4.922 5.031 1.162 1 98.81 165 SER A N 1
ATOM 1293 C CA . SER A 1 165 ? 5.312 4.812 2.553 1 98.81 165 SER A CA 1
ATOM 1294 C C . SER A 1 165 ? 6.266 3.629 2.682 1 98.81 165 SER A C 1
ATOM 1296 O O . SER A 1 165 ? 7.223 3.676 3.457 1 98.81 165 SER A O 1
ATOM 1298 N N . GLY A 1 166 ? 6.004 2.572 1.9 1 98.25 166 GLY A N 1
ATOM 1299 C CA . GLY A 1 166 ? 6.926 1.449 1.871 1 98.25 166 GLY A CA 1
ATOM 1300 C C . GLY A 1 166 ? 8.305 1.823 1.359 1 98.25 166 GLY A C 1
ATOM 1301 O O . GLY A 1 166 ? 9.312 1.275 1.814 1 98.25 166 GLY A O 1
ATOM 1302 N N . GLN A 1 167 ? 8.336 2.74 0.442 1 97.5 167 GLN A N 1
ATOM 1303 C CA . GLN A 1 167 ? 9.609 3.186 -0.106 1 97.5 167 GLN A CA 1
ATOM 1304 C C . GLN A 1 167 ? 10.406 3.971 0.93 1 97.5 167 GLN A C 1
ATOM 1306 O O . GLN A 1 167 ? 11.633 3.861 0.988 1 97.5 167 GLN A O 1
ATOM 1311 N N . ILE A 1 168 ? 9.695 4.746 1.771 1 98.06 168 ILE A N 1
ATOM 1312 C CA . ILE A 1 168 ? 10.383 5.453 2.848 1 98.06 168 ILE A CA 1
ATOM 1313 C C . ILE A 1 168 ? 11.078 4.449 3.764 1 98.06 168 ILE A C 1
ATOM 1315 O O . ILE A 1 168 ? 12.219 4.664 4.176 1 98.06 168 ILE A O 1
ATOM 1319 N N . ALA A 1 169 ? 10.391 3.371 4.086 1 96.69 169 ALA A N 1
ATOM 1320 C CA . ALA A 1 169 ? 10.969 2.342 4.949 1 96.69 169 ALA A CA 1
ATOM 1321 C C . ALA A 1 169 ? 12.258 1.786 4.359 1 96.69 169 ALA A C 1
ATOM 1323 O O . ALA A 1 169 ? 13.234 1.562 5.078 1 96.69 169 ALA A O 1
ATOM 1324 N N . THR A 1 170 ? 12.281 1.552 3.033 1 95.88 170 THR A N 1
ATOM 1325 C CA . THR A 1 170 ? 13.477 1.062 2.359 1 95.88 170 THR A CA 1
ATOM 1326 C C . THR A 1 170 ? 14.594 2.105 2.408 1 95.88 170 THR A C 1
ATOM 1328 O O . THR A 1 170 ? 15.734 1.782 2.729 1 95.88 170 THR A O 1
ATOM 1331 N N . LEU A 1 171 ? 14.258 3.336 2.123 1 95.69 171 LEU A N 1
ATOM 1332 C CA . LEU A 1 171 ? 15.242 4.41 2.07 1 95.69 171 LEU A CA 1
ATOM 1333 C C . LEU A 1 171 ? 15.867 4.645 3.441 1 95.69 171 LEU A C 1
ATOM 1335 O O . LEU A 1 171 ? 17.094 4.766 3.561 1 95.69 171 LEU A O 1
ATOM 1339 N N . ARG A 1 172 ? 15.023 4.715 4.465 1 96.25 172 ARG A N 1
ATOM 1340 C CA . ARG A 1 172 ? 15.57 5.031 5.781 1 96.25 172 ARG A CA 1
ATOM 1341 C C . ARG A 1 172 ? 16.438 3.889 6.305 1 96.25 172 ARG A C 1
ATOM 1343 O O . ARG A 1 172 ? 17.422 4.121 7.008 1 96.25 172 ARG A O 1
ATOM 1350 N N . ARG A 1 173 ? 16.047 2.699 5.977 1 94.75 173 ARG A N 1
ATOM 1351 C CA . ARG A 1 173 ? 16.891 1.572 6.336 1 94.75 173 ARG A CA 1
ATOM 1352 C C . ARG A 1 173 ? 18.266 1.689 5.676 1 94.75 173 ARG A C 1
ATOM 1354 O O . ARG A 1 173 ? 19.297 1.502 6.332 1 94.75 173 ARG A O 1
ATOM 1361 N N . ALA A 1 174 ? 18.297 1.989 4.398 1 92.69 174 ALA A N 1
ATOM 1362 C CA . ALA A 1 174 ? 19.547 2.184 3.652 1 92.69 174 ALA A CA 1
ATOM 1363 C C . ALA A 1 174 ? 20.359 3.33 4.238 1 92.69 174 ALA A C 1
ATOM 1365 O O . ALA A 1 174 ? 21.594 3.33 4.156 1 92.69 174 ALA A O 1
ATOM 1366 N N . ASN A 1 175 ? 19.641 4.262 4.793 1 93.5 175 ASN A N 1
ATOM 1367 C CA . ASN A 1 175 ? 20.25 5.449 5.371 1 93.5 175 ASN A CA 1
ATOM 1368 C C . ASN A 1 175 ? 20.766 5.184 6.789 1 93.5 175 ASN A C 1
ATOM 1370 O O . ASN A 1 175 ? 21.25 6.098 7.461 1 93.5 175 ASN A O 1
ATOM 1374 N N . GLY A 1 176 ? 20.594 3.973 7.344 1 93.81 176 GLY A N 1
ATOM 1375 C CA . GLY A 1 176 ? 21.109 3.59 8.648 1 93.81 176 GLY A CA 1
ATOM 1376 C C . GLY A 1 176 ? 20.156 3.939 9.781 1 93.81 176 GLY A C 1
ATOM 1377 O O . GLY A 1 176 ? 20.562 3.996 10.945 1 93.81 176 GLY A O 1
ATOM 1378 N N . ASN A 1 177 ? 18.875 4.242 9.492 1 95.56 177 ASN A N 1
ATOM 1379 C CA . ASN A 1 177 ? 17.844 4.566 10.469 1 95.56 177 ASN A CA 1
ATOM 1380 C C . ASN A 1 177 ? 16.578 3.74 10.242 1 95.56 177 ASN A C 1
ATOM 1382 O O . ASN A 1 177 ? 15.531 4.285 9.875 1 95.56 177 ASN A O 1
ATOM 1386 N N . PRO A 1 178 ? 16.688 2.469 10.492 1 95.25 178 PRO A N 1
ATOM 1387 C CA . PRO A 1 178 ? 15.523 1.615 10.234 1 95.25 178 PRO A CA 1
ATOM 1388 C C . PRO A 1 178 ? 14.328 1.972 11.109 1 95.25 178 PRO A C 1
ATOM 1390 O O . PRO A 1 178 ? 14.484 2.65 12.133 1 95.25 178 PRO A O 1
ATOM 1393 N N . MET A 1 179 ? 13.141 1.514 10.711 1 95.81 179 MET A N 1
ATOM 1394 C CA . MET A 1 179 ? 11.906 1.728 11.453 1 95.81 179 MET A CA 1
ATOM 1395 C C . MET A 1 179 ? 12.016 1.156 12.867 1 95.81 179 MET A C 1
ATOM 1397 O O . MET A 1 179 ? 12.766 0.204 13.102 1 95.81 179 MET A O 1
ATOM 1401 N N . PRO A 1 180 ? 11.219 1.731 13.789 1 95.31 180 PRO A N 1
ATOM 1402 C CA . PRO A 1 180 ? 11.219 1.154 15.133 1 95.31 180 PRO A CA 1
ATOM 1403 C C . PRO A 1 180 ? 10.766 -0.303 15.156 1 95.31 180 PRO A C 1
ATOM 1405 O O . PRO A 1 180 ? 9.891 -0.69 14.383 1 95.31 180 PRO A O 1
ATOM 1408 N N . THR A 1 181 ? 11.414 -0.985 16.047 1 93.44 181 THR A N 1
ATOM 1409 C CA . THR A 1 181 ? 10.984 -2.361 16.281 1 93.44 181 THR A CA 1
ATOM 1410 C C . THR A 1 181 ? 9.703 -2.398 17.094 1 93.44 181 THR A C 1
ATOM 1412 O O . THR A 1 181 ? 9.406 -1.461 17.844 1 93.44 181 THR A O 1
ATOM 1415 N N . GLY A 1 182 ? 8.875 -3.309 16.922 1 95.75 182 GLY A N 1
ATOM 1416 C CA . GLY A 1 182 ? 7.688 -3.482 17.75 1 95.75 182 GLY A CA 1
ATOM 1417 C C . GLY A 1 182 ? 6.402 -3.096 17.031 1 95.75 182 GLY A C 1
ATOM 1418 O O . GLY A 1 182 ? 5.316 -3.182 17.609 1 95.75 182 GLY A O 1
ATOM 1419 N N . VAL A 1 183 ? 6.598 -2.578 15.812 1 97.56 183 VAL A N 1
ATOM 1420 C CA . VAL A 1 183 ? 5.418 -2.266 15.016 1 97.56 183 VAL A CA 1
ATOM 1421 C C . VAL A 1 183 ? 4.801 -3.555 14.477 1 97.56 183 VAL A C 1
ATOM 1423 O O . VAL A 1 183 ? 5.457 -4.309 13.75 1 97.56 183 VAL A O 1
ATOM 1426 N N . ASN A 1 184 ? 3.57 -3.857 14.859 1 98.12 184 ASN A N 1
ATOM 1427 C CA . ASN A 1 184 ? 2.824 -4.992 14.32 1 98.12 184 ASN A CA 1
ATOM 1428 C C . ASN A 1 184 ? 1.729 -4.539 13.359 1 98.12 184 ASN A C 1
ATOM 1430 O O . ASN A 1 184 ? 0.645 -4.145 13.789 1 98.12 184 ASN A O 1
ATOM 1434 N N . VAL A 1 185 ? 1.984 -4.641 12.102 1 97.94 185 VAL A N 1
ATOM 1435 C CA . VAL A 1 185 ? 1.111 -4.066 11.086 1 97.94 185 VAL A CA 1
ATOM 1436 C C . VAL A 1 185 ? -0.11 -4.965 10.883 1 97.94 185 VAL A C 1
ATOM 1438 O O . VAL A 1 185 ? -1.118 -4.535 10.32 1 97.94 185 VAL A O 1
ATOM 1441 N N . PHE A 1 186 ? -0.067 -6.195 11.328 1 98.12 186 PHE A N 1
ATOM 1442 C CA . PHE A 1 186 ? -1.21 -7.098 11.25 1 98.12 186 PHE A CA 1
ATOM 1443 C C . PHE A 1 186 ? -2.26 -6.738 12.289 1 98.12 186 PHE A C 1
ATOM 1445 O O . PHE A 1 186 ? -3.447 -6.641 11.977 1 98.12 186 PHE A O 1
ATOM 1452 N N . THR A 1 187 ? -1.82 -6.461 13.523 1 97.19 187 THR A N 1
ATOM 1453 C CA . THR A 1 187 ? -2.76 -6.156 14.594 1 97.19 187 THR A CA 1
ATOM 1454 C C . THR A 1 187 ? -2.965 -4.652 14.727 1 97.19 187 THR A C 1
ATOM 1456 O O . THR A 1 187 ? -3.891 -4.199 15.398 1 97.19 187 THR A O 1
ATOM 1459 N N . GLY A 1 188 ? -2.068 -3.857 14.062 1 98 188 GLY A N 1
ATOM 1460 C CA . GLY A 1 188 ? -2.17 -2.408 14.133 1 98 188 GLY A CA 1
ATOM 1461 C C . GLY A 1 188 ? -1.771 -1.853 15.492 1 98 188 GLY A C 1
ATOM 1462 O O . GLY A 1 188 ? -2.412 -0.932 16 1 98 188 GLY A O 1
ATOM 1463 N N . THR A 1 189 ? -0.739 -2.479 16.062 1 98.19 189 THR A N 1
ATOM 1464 C CA . THR A 1 189 ? -0.302 -2.074 17.391 1 98.19 189 THR A CA 1
ATOM 1465 C C . THR A 1 189 ? 1.205 -1.838 17.422 1 98.19 189 THR A C 1
ATOM 1467 O O . THR A 1 189 ? 1.912 -2.199 16.469 1 98.19 189 THR A O 1
ATOM 1470 N N . PHE A 1 190 ? 1.595 -1.105 18.344 1 97 190 PHE A N 1
ATOM 1471 C CA . PHE A 1 190 ? 3.008 -0.855 18.609 1 97 190 PHE A CA 1
ATOM 1472 C C . PHE A 1 190 ? 3.363 -1.204 20.047 1 97 190 PHE A C 1
ATOM 1474 O O . PHE A 1 190 ? 2.676 -0.787 20.969 1 97 190 PHE A O 1
ATOM 1481 N N . SER A 1 191 ? 4.328 -2.113 20.203 1 91.94 191 SER A N 1
ATOM 1482 C CA . SER A 1 191 ? 4.832 -2.461 21.516 1 91.94 191 SER A CA 1
ATOM 1483 C C . SER A 1 191 ? 6.348 -2.326 21.594 1 91.94 191 SER A C 1
ATOM 1485 O O . SER A 1 191 ? 7.07 -2.949 20.812 1 91.94 191 SER A O 1
ATOM 1487 N N . GLN A 1 192 ? 6.824 -1.345 22.312 1 77.5 192 GLN A N 1
ATOM 1488 C CA . GLN A 1 192 ? 8.266 -1.208 22.5 1 77.5 192 GLN A CA 1
ATOM 1489 C C . GLN A 1 192 ? 8.828 -2.365 23.312 1 77.5 192 GLN A C 1
ATOM 1491 O O . GLN A 1 192 ? 8.234 -2.773 24.312 1 77.5 192 GLN A O 1
ATOM 1496 N N . ALA A 1 193 ? 9.531 -3.281 22.594 1 53.81 193 ALA A N 1
ATOM 1497 C CA . ALA A 1 193 ? 10.172 -4.27 23.469 1 53.81 193 ALA A CA 1
ATOM 1498 C C . ALA A 1 193 ? 10.812 -3.605 24.688 1 53.81 193 ALA A C 1
ATOM 1500 O O . ALA A 1 193 ? 11.469 -2.57 24.562 1 53.81 193 ALA A O 1
ATOM 1501 N N . LYS A 1 194 ? 10.227 -3.887 25.875 1 42.56 194 LYS A N 1
ATOM 1502 C CA . LYS A 1 194 ? 10.93 -3.592 27.125 1 42.56 194 LYS A CA 1
ATOM 1503 C C . LYS A 1 194 ? 12.383 -4.039 27.062 1 42.56 194 LYS A C 1
ATOM 1505 O O . LYS A 1 194 ? 12.695 -5.066 26.453 1 42.56 194 LYS A O 1
ATOM 1510 N N . MET B 1 1 ? -7.438 -85.188 -52.344 1 34.5 1 MET B N 1
ATOM 1511 C CA . MET B 1 1 ? -6.934 -83.812 -52.625 1 34.5 1 MET B CA 1
ATOM 1512 C C . MET B 1 1 ? -7.664 -82.75 -51.781 1 34.5 1 MET B C 1
ATOM 1514 O O . MET B 1 1 ? -8.773 -82.375 -52.156 1 34.5 1 MET B O 1
ATOM 1518 N N . LYS B 1 2 ? -7.527 -82.938 -50.438 1 42.12 2 LYS B N 1
ATOM 1519 C CA . LYS B 1 2 ? -8.125 -82.062 -49.375 1 42.12 2 LYS B CA 1
ATOM 1520 C C . LYS B 1 2 ? -7.711 -80.625 -49.531 1 42.12 2 LYS B C 1
ATOM 1522 O O . LYS B 1 2 ? -6.52 -80.312 -49.562 1 42.12 2 LYS B O 1
ATOM 1527 N N . THR B 1 3 ? -8.5 -79.875 -50.25 1 41.28 3 THR B N 1
ATOM 1528 C CA . THR B 1 3 ? -8.406 -78.438 -50.5 1 41.28 3 THR B CA 1
ATOM 1529 C C . THR B 1 3 ? -8.406 -77.625 -49.188 1 41.28 3 THR B C 1
ATOM 1531 O O . THR B 1 3 ? -9.367 -77.75 -48.406 1 41.28 3 THR B O 1
ATOM 1534 N N . PHE B 1 4 ? -7.273 -77.5 -48.5 1 43.78 4 PHE B N 1
ATOM 1535 C CA . PHE B 1 4 ? -7.055 -76.688 -47.344 1 43.78 4 PHE B CA 1
ATOM 1536 C C . PHE B 1 4 ? -7.379 -75.188 -47.656 1 43.78 4 PHE B C 1
ATOM 1538 O O . PHE B 1 4 ? -6.758 -74.625 -48.562 1 43.78 4 PHE B O 1
ATOM 1545 N N . GLY B 1 5 ? -8.648 -74.812 -47.625 1 39.09 5 GLY B N 1
ATOM 1546 C CA . GLY B 1 5 ? -9.047 -73.438 -47.781 1 39.09 5 GLY B CA 1
ATOM 1547 C C . GLY B 1 5 ? -8.344 -72.5 -46.812 1 39.09 5 GLY B C 1
ATOM 1548 O O . GLY B 1 5 ? -8.305 -72.75 -45.594 1 39.09 5 GLY B O 1
ATOM 1549 N N . LEU B 1 6 ? -7.336 -71.688 -47.281 1 42.62 6 LEU B N 1
ATOM 1550 C CA . LEU B 1 6 ? -6.586 -70.625 -46.625 1 42.62 6 LEU B CA 1
ATOM 1551 C C . LEU B 1 6 ? -7.523 -69.562 -46.156 1 42.62 6 LEU B C 1
ATOM 1553 O O . LEU B 1 6 ? -8.227 -68.938 -46.969 1 42.62 6 LEU B O 1
ATOM 1557 N N . ILE B 1 7 ? -8.125 -69.688 -45 1 42.25 7 ILE B N 1
ATOM 1558 C CA . ILE B 1 7 ? -8.891 -68.562 -44.406 1 42.25 7 ILE B CA 1
ATOM 1559 C C . ILE B 1 7 ? -7.977 -67.375 -44.188 1 42.25 7 ILE B C 1
ATOM 1561 O O . ILE B 1 7 ? -6.984 -67.5 -43.469 1 42.25 7 ILE B O 1
ATOM 1565 N N . LEU B 1 8 ? -7.914 -66.438 -45.125 1 39.34 8 LEU B N 1
ATOM 1566 C CA . LEU B 1 8 ? -7.273 -65.125 -44.969 1 39.34 8 LEU B CA 1
ATOM 1567 C C . LEU B 1 8 ? -7.922 -64.312 -43.844 1 39.34 8 LEU B C 1
ATOM 1569 O O . LEU B 1 8 ? -9.109 -64 -43.906 1 39.34 8 LEU B O 1
ATOM 1573 N N . VAL B 1 9 ? -7.469 -64.5 -42.656 1 40.41 9 VAL B N 1
ATOM 1574 C CA . VAL B 1 9 ? -7.879 -63.656 -41.531 1 40.41 9 VAL B CA 1
ATOM 1575 C C . VAL B 1 9 ? -7.438 -62.219 -41.781 1 40.41 9 VAL B C 1
ATOM 1577 O O . VAL B 1 9 ? -6.246 -61.969 -41.906 1 40.41 9 VAL B O 1
ATOM 1580 N N . LEU B 1 10 ? -8.25 -61.406 -42.438 1 41.19 10 LEU B N 1
ATOM 1581 C CA . LEU B 1 10 ? -8.07 -59.938 -42.562 1 41.19 10 LEU B CA 1
ATOM 1582 C C . LEU B 1 10 ? -8.031 -59.312 -41.156 1 41.19 10 LEU B C 1
ATOM 1584 O O . LEU B 1 10 ? -9.023 -59.375 -40.438 1 41.19 10 LEU B O 1
ATOM 1588 N N . ILE B 1 11 ? -6.895 -59.281 -40.531 1 40.72 11 ILE B N 1
ATOM 1589 C CA . ILE B 1 11 ? -6.684 -58.5 -39.312 1 40.72 11 ILE B CA 1
ATOM 1590 C C . ILE B 1 11 ? -6.922 -57.031 -39.594 1 40.72 11 ILE B C 1
ATOM 1592 O O . ILE B 1 11 ? -6.207 -56.406 -40.375 1 40.72 11 ILE B O 1
ATOM 1596 N N . ASN B 1 12 ? -8.156 -56.562 -39.625 1 39.72 12 ASN B N 1
ATOM 1597 C CA . ASN B 1 12 ? -8.445 -55.125 -39.625 1 39.72 12 ASN B CA 1
ATOM 1598 C C . ASN B 1 12 ? -7.727 -54.406 -38.469 1 39.72 12 ASN B C 1
ATOM 1600 O O . ASN B 1 12 ? -7.957 -54.719 -37.281 1 39.72 12 ASN B O 1
ATOM 1604 N N . SER B 1 13 ? -6.492 -53.969 -38.688 1 42.28 13 SER B N 1
ATOM 1605 C CA . SER B 1 13 ? -5.805 -53.062 -37.781 1 42.28 13 SER B CA 1
ATOM 1606 C C . SER B 1 13 ? -6.645 -51.812 -37.5 1 42.28 13 SER B C 1
ATOM 1608 O O . SER B 1 13 ? -6.934 -51.062 -38.406 1 42.28 13 SER B O 1
ATOM 1610 N N . ILE B 1 14 ? -7.586 -51.906 -36.625 1 42.47 14 ILE B N 1
ATOM 1611 C CA . ILE B 1 14 ? -8.242 -50.688 -36.125 1 42.47 14 ILE B CA 1
ATOM 1612 C C . ILE B 1 14 ? -7.191 -49.688 -35.625 1 42.47 14 ILE B C 1
ATOM 1614 O O . ILE B 1 14 ? -6.473 -49.969 -34.688 1 42.47 14 ILE B O 1
ATOM 1618 N N . ALA B 1 15 ? -6.605 -48.875 -36.531 1 42.38 15 ALA B N 1
ATOM 1619 C CA . ALA B 1 15 ? -5.855 -47.688 -36.125 1 42.38 15 ALA B CA 1
ATOM 1620 C C . ALA B 1 15 ? -6.664 -46.844 -35.125 1 42.38 15 ALA B C 1
ATOM 1622 O O . ALA B 1 15 ? -7.719 -46.312 -35.5 1 42.38 15 ALA B O 1
ATOM 1623 N N . VAL B 1 16 ? -6.586 -47.156 -33.844 1 40.22 16 VAL B N 1
ATOM 1624 C CA . VAL B 1 16 ? -7.059 -46.219 -32.844 1 40.22 16 VAL B CA 1
ATOM 1625 C C . VAL B 1 16 ? -6.414 -44.875 -33.031 1 40.22 16 VAL B C 1
ATOM 1627 O O . VAL B 1 16 ? -5.195 -44.719 -32.906 1 40.22 16 VAL B O 1
ATOM 1630 N N . LEU B 1 17 ? -6.934 -44.031 -33.938 1 42.34 17 LEU B N 1
ATOM 1631 C CA . LEU B 1 17 ? -6.594 -42.625 -33.906 1 42.34 17 LEU B CA 1
ATOM 1632 C C . LEU B 1 17 ? -6.703 -42.094 -32.5 1 42.34 17 LEU B C 1
ATOM 1634 O O . LEU B 1 17 ? -7.801 -42 -31.938 1 42.34 17 LEU B O 1
ATOM 1638 N N . THR B 1 18 ? -5.68 -42.312 -31.672 1 39.81 18 THR B N 1
ATOM 1639 C CA . THR B 1 18 ? -5.59 -41.5 -30.469 1 39.81 18 THR B CA 1
ATOM 1640 C C . THR B 1 18 ? -5.637 -40 -30.828 1 39.81 18 THR B C 1
ATOM 1642 O O . THR B 1 18 ? -4.711 -39.5 -31.453 1 39.81 18 THR B O 1
ATOM 1645 N N . ALA B 1 19 ? -6.758 -39.469 -31.141 1 42.56 19 ALA B N 1
ATOM 1646 C CA . ALA B 1 19 ? -6.84 -38 -31.047 1 42.56 19 ALA B CA 1
ATOM 1647 C C . ALA B 1 19 ? -6.23 -37.5 -29.75 1 42.56 19 ALA B C 1
ATOM 1649 O O . ALA B 1 19 ? -6.773 -37.75 -28.656 1 42.56 19 ALA B O 1
ATOM 1650 N N . THR B 1 20 ? -4.918 -37.375 -29.688 1 41.91 20 THR B N 1
ATOM 1651 C CA . THR B 1 20 ? -4.434 -36.5 -28.641 1 41.91 20 THR B CA 1
ATOM 1652 C C . THR B 1 20 ? -5.238 -35.188 -28.609 1 41.91 20 THR B C 1
ATOM 1654 O O . THR B 1 20 ? -5.219 -34.438 -29.578 1 41.91 20 THR B O 1
ATOM 1657 N N . ALA B 1 21 ? -6.422 -35.188 -28.109 1 40 21 ALA B N 1
ATOM 1658 C CA . ALA B 1 21 ? -6.941 -33.875 -27.688 1 40 21 ALA B CA 1
ATOM 1659 C C . ALA B 1 21 ? -5.828 -33 -27.109 1 40 21 ALA B C 1
ATOM 1661 O O . ALA B 1 21 ? -5.312 -33.312 -26.016 1 40 21 ALA B O 1
ATOM 1662 N N . GLN B 1 22 ? -4.969 -32.438 -27.859 1 39.69 22 GLN B N 1
ATOM 1663 C CA . GLN B 1 22 ? -4.262 -31.281 -27.297 1 39.69 22 GLN B CA 1
ATOM 1664 C C . GLN B 1 22 ? -5.215 -30.359 -26.531 1 39.69 22 GLN B C 1
ATOM 1666 O O . GLN B 1 22 ? -6.016 -29.656 -27.141 1 39.69 22 GLN B O 1
ATOM 1671 N N . THR B 1 23 ? -5.902 -30.781 -25.531 1 40.75 23 THR B N 1
ATOM 1672 C CA . THR B 1 23 ? -6.438 -29.719 -24.672 1 40.75 23 THR B CA 1
ATOM 1673 C C . THR B 1 23 ? -5.484 -28.531 -24.625 1 40.75 23 THR B C 1
ATOM 1675 O O . THR B 1 23 ? -4.355 -28.656 -24.156 1 40.75 23 THR B O 1
ATOM 1678 N N . GLY B 1 24 ? -5.27 -27.828 -25.656 1 39.88 24 GLY B N 1
ATOM 1679 C CA . GLY B 1 24 ? -4.586 -26.547 -25.531 1 39.88 24 GLY B CA 1
ATOM 1680 C C . GLY B 1 24 ? -4.707 -25.938 -24.141 1 39.88 24 GLY B C 1
ATOM 1681 O O . GLY B 1 24 ? -5.805 -25.578 -23.703 1 39.88 24 GLY B O 1
ATOM 1682 N N . GLU B 1 25 ? -4.129 -26.438 -23.125 1 42.69 25 GLU B N 1
ATOM 1683 C CA . GLU B 1 25 ? -4.078 -25.688 -21.875 1 42.69 25 GLU B CA 1
ATOM 1684 C C . GLU B 1 25 ? -4.062 -24.188 -22.125 1 42.69 25 GLU B C 1
ATOM 1686 O O . GLU B 1 25 ? -3.145 -23.672 -22.766 1 42.69 25 GLU B O 1
ATOM 1691 N N . MET B 1 26 ? -5.086 -23.5 -22.594 1 47.56 26 MET B N 1
ATOM 1692 C CA . MET B 1 26 ? -5.18 -22.047 -22.734 1 47.56 26 MET B CA 1
ATOM 1693 C C . MET B 1 26 ? -4.344 -21.359 -21.656 1 47.56 26 MET B C 1
ATOM 1695 O O . MET B 1 26 ? -4.586 -21.516 -20.469 1 47.56 26 MET B O 1
ATOM 1699 N N . THR B 1 27 ? -3.016 -21.234 -21.938 1 67.25 27 THR B N 1
ATOM 1700 C CA . THR B 1 27 ? -2.123 -20.5 -21.062 1 67.25 27 THR B CA 1
ATOM 1701 C C . THR B 1 27 ? -2.789 -19.219 -20.578 1 67.25 27 THR B C 1
ATOM 1703 O O . THR B 1 27 ? -3.174 -18.359 -21.375 1 67.25 27 THR B O 1
ATOM 1706 N N . ARG B 1 28 ? -3.336 -19.25 -19.422 1 83.44 28 ARG B N 1
ATOM 1707 C CA . ARG B 1 28 ? -3.961 -18.094 -18.797 1 83.44 28 ARG B CA 1
ATOM 1708 C C . ARG B 1 28 ? -3.062 -16.859 -18.906 1 83.44 28 ARG B C 1
ATOM 1710 O O . ARG B 1 28 ? -1.882 -16.922 -18.547 1 83.44 28 ARG B O 1
ATOM 1717 N N . LYS B 1 29 ? -3.578 -15.781 -19.578 1 94.38 29 LYS B N 1
ATOM 1718 C CA . LYS B 1 29 ? -2.855 -14.516 -19.688 1 94.38 29 LYS B CA 1
ATOM 1719 C C . LYS B 1 29 ? -2.611 -13.906 -18.312 1 94.38 29 LYS B C 1
ATOM 1721 O O . LYS B 1 29 ? -3.494 -13.93 -17.453 1 94.38 29 LYS B O 1
ATOM 1726 N N . ILE B 1 30 ? -1.417 -13.383 -18.094 1 97.75 30 ILE B N 1
ATOM 1727 C CA . ILE B 1 30 ? -1.099 -12.719 -16.844 1 97.75 30 ILE B CA 1
ATOM 1728 C C . ILE B 1 30 ? -2.072 -11.562 -16.609 1 97.75 30 ILE B C 1
ATOM 1730 O O . ILE B 1 30 ? -2.236 -10.695 -17.469 1 97.75 30 ILE B O 1
ATOM 1734 N N . PRO B 1 31 ? -2.732 -11.516 -15.484 1 98.44 31 PRO B N 1
ATOM 1735 C CA . PRO B 1 31 ? -3.787 -10.531 -15.242 1 98.44 31 PRO B CA 1
ATOM 1736 C C . PRO B 1 31 ? -3.234 -9.156 -14.867 1 98.44 31 PRO B C 1
ATOM 1738 O O . PRO B 1 31 ? -2.018 -8.984 -14.75 1 98.44 31 PRO B O 1
ATOM 1741 N N . PHE B 1 32 ? -4.168 -8.141 -14.82 1 98.56 32 PHE B N 1
ATOM 1742 C CA . PHE B 1 32 ? -3.988 -6.812 -14.242 1 98.56 32 PHE B CA 1
ATOM 1743 C C . PHE B 1 32 ? -3.174 -5.922 -15.164 1 98.56 32 PHE B C 1
ATOM 1745 O O . PHE B 1 32 ? -2.398 -5.082 -14.703 1 98.56 32 PHE B O 1
ATOM 1752 N N . SER B 1 33 ? -3.252 -6.18 -16.469 1 97.56 33 SER B N 1
ATOM 1753 C CA . SER B 1 33 ? -2.604 -5.266 -17.391 1 97.56 33 SER B CA 1
ATOM 1754 C C . SER B 1 33 ? -3.352 -3.938 -17.484 1 97.56 33 SER B C 1
ATOM 1756 O O . SER B 1 33 ? -2.779 -2.922 -17.875 1 97.56 33 SER B O 1
ATOM 1758 N N . ASP B 1 34 ? -4.609 -3.977 -17.156 1 98.25 34 ASP B N 1
ATOM 1759 C CA . ASP B 1 34 ? -5.539 -2.852 -17.203 1 98.25 34 ASP B CA 1
ATOM 1760 C C . ASP B 1 34 ? -6.66 -3.029 -16.188 1 98.25 34 ASP B C 1
ATOM 1762 O O . ASP B 1 34 ? -7.336 -4.059 -16.172 1 98.25 34 ASP B O 1
ATOM 1766 N N . ILE B 1 35 ? -6.832 -2.029 -15.305 1 98.56 35 ILE B N 1
ATOM 1767 C CA . ILE B 1 35 ? -7.906 -2.154 -14.328 1 98.56 35 ILE B CA 1
ATOM 1768 C C . ILE B 1 35 ? -8.828 -0.941 -14.422 1 98.56 35 ILE B C 1
ATOM 1770 O O . ILE B 1 35 ? -9.367 -0.485 -13.406 1 98.56 35 ILE B O 1
ATOM 1774 N N . SER B 1 36 ? -8.969 -0.344 -15.594 1 98.12 36 SER B N 1
ATOM 1775 C CA . SER B 1 36 ? -9.773 0.855 -15.797 1 98.12 36 SER B CA 1
ATOM 1776 C C . SER B 1 36 ? -11.266 0.55 -15.664 1 98.12 36 SER B C 1
ATOM 1778 O O . SER B 1 36 ? -12.07 1.454 -15.438 1 98.12 36 SER B O 1
ATOM 1780 N N . GLU B 1 37 ? -11.625 -0.75 -15.922 1 97.75 37 GLU B N 1
ATOM 1781 C CA . GLU B 1 37 ? -13 -1.145 -15.648 1 97.75 37 GLU B CA 1
ATOM 1782 C C . GLU B 1 37 ? -13.242 -1.308 -14.148 1 97.75 37 GLU B C 1
ATOM 1784 O O . GLU B 1 37 ? -12.461 -1.962 -13.453 1 97.75 37 GLU B O 1
ATOM 1789 N N . VAL B 1 38 ? -14.281 -0.704 -13.68 1 96.75 38 VAL B N 1
ATOM 1790 C CA . VAL B 1 38 ? -14.5 -0.677 -12.234 1 96.75 38 VAL B CA 1
ATOM 1791 C C . VAL B 1 38 ? -15.805 -1.402 -11.898 1 96.75 38 VAL B C 1
ATOM 1793 O O . VAL B 1 38 ? -16.672 -1.568 -12.766 1 96.75 38 VAL B O 1
ATOM 1796 N N . PRO B 1 39 ? -15.969 -1.867 -10.664 1 94.81 39 PRO B N 1
ATOM 1797 C CA . PRO B 1 39 ? -17.234 -2.486 -10.25 1 94.81 39 PRO B CA 1
ATOM 1798 C C . PRO B 1 39 ? -18.422 -1.543 -10.383 1 94.81 39 PRO B C 1
ATOM 1800 O O . PRO B 1 39 ? -18.25 -0.321 -10.359 1 94.81 39 PRO B O 1
ATOM 1803 N N . GLN B 1 40 ? -19.547 -2.109 -10.367 1 90.62 40 GLN B N 1
ATOM 1804 C CA . GLN B 1 40 ? -20.75 -1.343 -10.641 1 90.62 40 GLN B CA 1
ATOM 1805 C C . GLN B 1 40 ? -21.281 -0.678 -9.367 1 90.62 40 GLN B C 1
ATOM 1807 O O . GLN B 1 40 ? -21.922 0.375 -9.438 1 90.62 40 GLN B O 1
ATOM 1812 N N . GLU B 1 41 ? -21.078 -1.383 -8.281 1 93.12 41 GLU B N 1
ATOM 1813 C CA . GLU B 1 41 ? -21.656 -0.9 -7.023 1 93.12 41 GLU B CA 1
ATOM 1814 C C . GLU B 1 41 ? -20.578 -0.803 -5.938 1 93.12 41 GLU B C 1
ATOM 1816 O O . GLU B 1 41 ? -19.625 -1.572 -5.934 1 93.12 41 GLU B O 1
ATOM 1821 N N . TYR B 1 42 ? -20.875 0.168 -5.105 1 95.81 42 TYR B N 1
ATOM 1822 C CA . TYR B 1 42 ? -20 0.291 -3.941 1 95.81 42 TYR B CA 1
ATOM 1823 C C . TYR B 1 42 ? -20.531 -0.541 -2.777 1 95.81 42 TYR B C 1
ATOM 1825 O O . TYR B 1 42 ? -21.422 -0.11 -2.057 1 95.81 42 TYR B O 1
ATOM 1833 N N . THR B 1 43 ? -20.047 -1.713 -2.635 1 96.19 43 THR B N 1
ATOM 1834 C CA . THR B 1 43 ? -20.25 -2.547 -1.455 1 96.19 43 THR B CA 1
ATOM 1835 C C . THR B 1 43 ? -18.938 -2.74 -0.695 1 96.19 43 THR B C 1
ATOM 1837 O O . THR B 1 43 ? -17.859 -2.43 -1.212 1 96.19 43 THR B O 1
ATOM 1840 N N . ALA B 1 44 ? -19.047 -3.178 0.54 1 97.12 44 ALA B N 1
ATOM 1841 C CA . ALA B 1 44 ? -17.828 -3.467 1.291 1 97.12 44 ALA B CA 1
ATOM 1842 C C . ALA B 1 44 ? -16.922 -4.441 0.531 1 97.12 44 ALA B C 1
ATOM 1844 O O . ALA B 1 44 ? -15.711 -4.254 0.461 1 97.12 44 ALA B O 1
ATOM 1845 N N . SER B 1 45 ? -17.531 -5.434 -0.035 1 97.44 45 SER B N 1
ATOM 1846 C CA . SER B 1 45 ? -16.797 -6.457 -0.763 1 97.44 45 SER B CA 1
ATOM 1847 C C . SER B 1 45 ? -16.188 -5.891 -2.041 1 97.44 45 SER B C 1
ATOM 1849 O O . SER B 1 45 ? -15.023 -6.16 -2.352 1 97.44 45 SER B O 1
ATOM 1851 N N . ALA B 1 46 ? -16.938 -5.094 -2.756 1 97.44 46 ALA B N 1
ATOM 1852 C CA . ALA B 1 46 ? -16.438 -4.516 -4.004 1 97.44 46 ALA B CA 1
ATOM 1853 C C . ALA B 1 46 ? -15.281 -3.557 -3.744 1 97.44 46 ALA B C 1
ATOM 1855 O O . ALA B 1 46 ? -14.312 -3.527 -4.5 1 97.44 46 ALA B O 1
ATOM 1856 N N . VAL B 1 47 ? -15.398 -2.77 -2.709 1 97.94 47 VAL B N 1
ATOM 1857 C CA . VAL B 1 47 ? -14.336 -1.834 -2.34 1 97.94 47 VAL B CA 1
ATOM 1858 C C . VAL B 1 47 ? -13.078 -2.605 -1.95 1 97.94 47 VAL B C 1
ATOM 1860 O O . VAL B 1 47 ? -11.977 -2.254 -2.369 1 97.94 47 VAL B O 1
ATOM 1863 N N . SER B 1 48 ? -13.211 -3.637 -1.171 1 98.06 48 SER B N 1
ATOM 1864 C CA . SER B 1 48 ? -12.086 -4.492 -0.816 1 98.06 48 SER B CA 1
ATOM 1865 C C . SER B 1 48 ? -11.469 -5.141 -2.053 1 98.06 48 SER B C 1
ATOM 1867 O O . SER B 1 48 ? -10.25 -5.211 -2.182 1 98.06 48 SER B O 1
ATOM 1869 N N . ALA B 1 49 ? -12.359 -5.594 -2.926 1 98.56 49 ALA B N 1
ATOM 1870 C CA . ALA B 1 49 ? -11.898 -6.219 -4.164 1 98.56 49 ALA B CA 1
ATOM 1871 C C . ALA B 1 49 ? -11.094 -5.234 -5.008 1 98.56 49 ALA B C 1
ATOM 1873 O O . ALA B 1 49 ? -10.086 -5.609 -5.613 1 98.56 49 ALA B O 1
ATOM 1874 N N . ARG B 1 50 ? -11.555 -4.02 -5.078 1 98.69 50 ARG B N 1
ATOM 1875 C CA . ARG B 1 50 ? -10.836 -3 -5.836 1 98.69 50 ARG B CA 1
ATOM 1876 C C . ARG B 1 50 ? -9.422 -2.814 -5.301 1 98.69 50 ARG B C 1
ATOM 1878 O O . ARG B 1 50 ? -8.484 -2.611 -6.074 1 98.69 50 ARG B O 1
ATOM 1885 N N . MET B 1 51 ? -9.227 -2.859 -3.982 1 98.75 51 MET B N 1
ATOM 1886 C CA . MET B 1 51 ? -7.891 -2.734 -3.41 1 98.75 51 MET B CA 1
ATOM 1887 C C . MET B 1 51 ? -7.016 -3.918 -3.805 1 98.75 51 MET B C 1
ATOM 1889 O O . MET B 1 51 ? -5.82 -3.754 -4.062 1 98.75 51 MET B O 1
ATOM 1893 N N . VAL B 1 52 ? -7.594 -5.098 -3.822 1 98.94 52 VAL B N 1
ATOM 1894 C CA . VAL B 1 52 ? -6.855 -6.273 -4.27 1 98.94 52 VAL B CA 1
ATOM 1895 C C . VAL B 1 52 ? -6.453 -6.105 -5.734 1 98.94 52 VAL B C 1
ATOM 1897 O O . VAL B 1 52 ? -5.324 -6.414 -6.113 1 98.94 52 VAL B O 1
ATOM 1900 N N . GLU B 1 53 ? -7.387 -5.652 -6.559 1 98.94 53 GLU B N 1
ATOM 1901 C CA . GLU B 1 53 ? -7.121 -5.391 -7.969 1 98.94 53 GLU B CA 1
ATOM 1902 C C . GLU B 1 53 ? -6 -4.371 -8.141 1 98.94 53 GLU B C 1
ATOM 1904 O O . GLU B 1 53 ? -5.125 -4.539 -8.992 1 98.94 53 GLU B O 1
ATOM 1909 N N . THR B 1 54 ? -6.059 -3.336 -7.34 1 98.94 54 THR B N 1
ATOM 1910 C CA . THR B 1 54 ? -5.043 -2.289 -7.324 1 98.94 54 THR B CA 1
ATOM 1911 C C . THR B 1 54 ? -3.678 -2.865 -6.969 1 98.94 54 THR B C 1
ATOM 1913 O O . THR B 1 54 ? -2.678 -2.555 -7.617 1 98.94 54 THR B O 1
ATOM 1916 N N . LEU B 1 55 ? -3.648 -3.719 -5.941 1 98.94 55 LEU B N 1
ATOM 1917 C CA . LEU B 1 55 ? -2.424 -4.43 -5.59 1 98.94 55 LEU B CA 1
ATOM 1918 C C . LEU B 1 55 ? -1.911 -5.246 -6.77 1 98.94 55 LEU B C 1
ATOM 1920 O O . LEU B 1 55 ? -0.722 -5.199 -7.094 1 98.94 55 LEU B O 1
ATOM 1924 N N . GLY B 1 56 ? -2.844 -5.988 -7.422 1 98.94 56 GLY B N 1
ATOM 1925 C CA . GLY B 1 56 ? -2.441 -6.773 -8.578 1 98.94 56 GLY B CA 1
ATOM 1926 C C . GLY B 1 56 ? -1.785 -5.945 -9.664 1 98.94 56 GLY B C 1
ATOM 1927 O O . GLY B 1 56 ? -0.728 -6.312 -10.18 1 98.94 56 GLY B O 1
ATOM 1928 N N . PHE B 1 57 ? -2.383 -4.84 -10 1 98.94 57 PHE B N 1
ATOM 1929 C CA . PHE B 1 57 ? -1.888 -3.949 -11.039 1 98.94 57 PHE B CA 1
ATOM 1930 C C . PHE B 1 57 ? -0.505 -3.416 -10.688 1 98.94 57 PHE B C 1
ATOM 1932 O O . PHE B 1 57 ? 0.413 -3.459 -11.508 1 98.94 57 PHE B O 1
ATOM 1939 N N . ARG B 1 58 ? -0.332 -2.928 -9.484 1 98.94 58 ARG B N 1
ATOM 1940 C CA . ARG B 1 58 ? 0.924 -2.307 -9.07 1 98.94 58 ARG B CA 1
ATOM 1941 C C . ARG B 1 58 ? 2.029 -3.35 -8.93 1 98.94 58 ARG B C 1
ATOM 1943 O O . ARG B 1 58 ? 3.172 -3.107 -9.328 1 98.94 58 ARG B O 1
ATOM 1950 N N . PHE B 1 59 ? 1.696 -4.555 -8.383 1 98.94 59 PHE B N 1
ATOM 1951 C CA . PHE B 1 59 ? 2.68 -5.625 -8.289 1 98.94 59 PHE B CA 1
ATOM 1952 C C . PHE B 1 59 ? 3.117 -6.082 -9.672 1 98.94 59 PHE B C 1
ATOM 1954 O O . PHE B 1 59 ? 4.305 -6.332 -9.906 1 98.94 59 PHE B O 1
ATOM 1961 N N . ARG B 1 60 ? 2.131 -6.223 -10.586 1 98.88 60 ARG B N 1
ATOM 1962 C CA . ARG B 1 60 ? 2.447 -6.637 -11.945 1 98.88 60 ARG B CA 1
ATOM 1963 C C . ARG B 1 60 ? 3.533 -5.75 -12.555 1 98.88 60 ARG B C 1
ATOM 1965 O O . ARG B 1 60 ? 4.551 -6.246 -13.031 1 98.88 60 ARG B O 1
ATOM 1972 N N . TYR B 1 61 ? 3.363 -4.477 -12.422 1 98.69 61 TYR B N 1
ATOM 1973 C CA . TYR B 1 61 ? 4.281 -3.588 -13.125 1 98.69 61 TYR B CA 1
ATOM 1974 C C . TYR B 1 61 ? 5.543 -3.348 -12.297 1 98.69 61 TYR B C 1
ATOM 1976 O O . TYR B 1 61 ? 6.613 -3.086 -12.852 1 98.69 61 TYR B O 1
ATOM 1984 N N . ALA B 1 62 ? 5.504 -3.494 -10.961 1 98.69 62 ALA B N 1
ATOM 1985 C CA . ALA B 1 62 ? 6.707 -3.451 -10.133 1 98.69 62 ALA B CA 1
ATOM 1986 C C . ALA B 1 62 ? 7.641 -4.609 -10.461 1 98.69 62 ALA B C 1
ATOM 1988 O O . ALA B 1 62 ? 8.844 -4.543 -10.195 1 98.69 62 ALA B O 1
ATOM 1989 N N . THR B 1 63 ? 7.078 -5.645 -11.047 1 98.88 63 THR B N 1
ATOM 1990 C CA . THR B 1 63 ? 7.895 -6.832 -11.266 1 98.88 63 THR B CA 1
ATOM 1991 C C . THR B 1 63 ? 8.039 -7.125 -12.75 1 98.88 63 THR B C 1
ATOM 1993 O O . THR B 1 63 ? 8.688 -8.094 -13.141 1 98.88 63 THR B O 1
ATOM 1996 N N . GLU B 1 64 ? 7.355 -6.312 -13.578 1 98.19 64 GLU B N 1
ATOM 1997 C CA . GLU B 1 64 ? 7.398 -6.52 -15.023 1 98.19 64 GLU B CA 1
ATOM 1998 C C . GLU B 1 64 ? 8.828 -6.438 -15.547 1 98.19 64 GLU B C 1
ATOM 2000 O O . GLU B 1 64 ? 9.578 -5.523 -15.188 1 98.19 64 GLU B O 1
ATOM 2005 N N . ASP B 1 65 ? 9.273 -7.43 -16.297 1 97.12 65 ASP B N 1
ATOM 2006 C CA . ASP B 1 65 ? 10.523 -7.449 -17.047 1 97.12 65 ASP B CA 1
ATOM 2007 C C . ASP B 1 65 ? 11.719 -7.59 -16.109 1 97.12 65 ASP B C 1
ATOM 2009 O O . ASP B 1 65 ? 12.852 -7.289 -16.5 1 97.12 65 ASP B O 1
ATOM 2013 N N . LEU B 1 66 ? 11.469 -7.957 -14.852 1 98.5 66 LEU B N 1
ATOM 2014 C CA . LEU B 1 66 ? 12.602 -8.336 -14.008 1 98.5 66 LEU B CA 1
ATOM 2015 C C . LEU B 1 66 ? 13.273 -9.602 -14.547 1 98.5 66 LEU B C 1
ATOM 2017 O O . LEU B 1 66 ? 12.594 -10.523 -14.992 1 98.5 66 LEU B O 1
ATOM 2021 N N . ARG B 1 67 ? 14.586 -9.641 -14.5 1 97.69 67 ARG B N 1
ATOM 2022 C CA . ARG B 1 67 ? 15.391 -10.773 -14.945 1 97.69 67 ARG B CA 1
ATOM 2023 C C . ARG B 1 67 ? 15.945 -11.547 -13.758 1 97.69 67 ARG B C 1
ATOM 2025 O O . ARG B 1 67 ? 15.984 -11.031 -12.633 1 97.69 67 ARG B O 1
ATOM 2032 N N . SER B 1 68 ? 16.328 -12.766 -14.016 1 97.75 68 SER B N 1
ATOM 2033 C CA . SER B 1 68 ? 16.875 -13.602 -12.961 1 97.75 68 SER B CA 1
ATOM 2034 C C . SER B 1 68 ? 18.047 -12.914 -12.258 1 97.75 68 SER B C 1
ATOM 2036 O O . SER B 1 68 ? 18.25 -13.102 -11.055 1 97.75 68 SER B O 1
ATOM 2038 N N . GLU B 1 69 ? 18.844 -12.125 -12.93 1 98.06 69 GLU B N 1
ATOM 2039 C CA . GLU B 1 69 ? 20.016 -11.445 -12.367 1 98.06 69 GLU B CA 1
ATOM 2040 C C . GLU B 1 69 ? 19.594 -10.312 -11.438 1 98.06 69 GLU B C 1
ATOM 2042 O O . GLU B 1 69 ? 20.406 -9.812 -10.656 1 98.06 69 GLU B O 1
ATOM 2047 N N . ASP B 1 70 ? 18.312 -9.844 -11.57 1 97.94 70 ASP B N 1
ATOM 2048 C CA . ASP B 1 70 ? 17.812 -8.773 -10.719 1 97.94 70 ASP B CA 1
ATOM 2049 C C . ASP B 1 70 ? 17.438 -9.305 -9.336 1 97.94 70 ASP B C 1
ATOM 2051 O O . ASP B 1 70 ? 17.484 -8.562 -8.352 1 97.94 70 ASP B O 1
ATOM 2055 N N . PHE B 1 71 ? 17.047 -10.539 -9.227 1 98.25 71 PHE B N 1
ATOM 2056 C CA . PHE B 1 71 ? 16.359 -11.102 -8.062 1 98.25 71 PHE B CA 1
ATOM 2057 C C . PHE B 1 71 ? 17.266 -11.047 -6.832 1 98.25 71 PHE B C 1
ATOM 2059 O O . PHE B 1 71 ? 16.812 -10.766 -5.727 1 98.25 71 PHE B O 1
ATOM 2066 N N . PRO B 1 72 ? 18.594 -11.242 -6.977 1 97 72 PRO B N 1
ATOM 2067 C CA . PRO B 1 72 ? 19.422 -11.258 -5.773 1 97 72 PRO B CA 1
ATOM 2068 C C . PRO B 1 72 ? 19.734 -9.859 -5.246 1 97 72 PRO B C 1
ATOM 2070 O O . PRO B 1 72 ? 20.266 -9.711 -4.145 1 97 72 PRO B O 1
ATOM 2073 N N . PHE B 1 73 ? 19.391 -8.812 -5.945 1 96.5 73 PHE B N 1
ATOM 2074 C CA . PHE B 1 73 ? 19.766 -7.461 -5.559 1 96.5 73 PHE B CA 1
ATOM 2075 C C . PHE B 1 73 ? 19.078 -7.059 -4.262 1 96.5 73 PHE B C 1
ATOM 2077 O O . PHE B 1 73 ? 17.875 -7.258 -4.105 1 96.5 73 PHE B O 1
ATOM 2084 N N . ALA B 1 74 ? 19.859 -6.527 -3.342 1 95.25 74 ALA B N 1
ATOM 2085 C CA . ALA B 1 74 ? 19.422 -5.949 -2.07 1 95.25 74 ALA B CA 1
ATOM 2086 C C . ALA B 1 74 ? 20.266 -4.719 -1.723 1 95.25 74 ALA B C 1
ATOM 2088 O O . ALA B 1 74 ? 21.359 -4.543 -2.24 1 95.25 74 ALA B O 1
ATOM 2089 N N . ILE B 1 75 ? 19.656 -3.879 -1.081 1 89.31 75 ILE B N 1
ATOM 2090 C CA . ILE B 1 75 ? 20.422 -2.74 -0.584 1 89.31 75 ILE B CA 1
ATOM 2091 C C . ILE B 1 75 ? 21.078 -3.102 0.747 1 89.31 75 ILE B C 1
ATOM 2093 O O . ILE B 1 75 ? 20.5 -3.822 1.559 1 89.31 75 ILE B O 1
ATOM 2097 N N . GLU B 1 76 ? 22.312 -2.773 0.829 1 76.94 76 GLU B N 1
ATOM 2098 C CA . GLU B 1 76 ? 23.109 -3.102 2.006 1 76.94 76 GLU B CA 1
ATOM 2099 C C . GLU B 1 76 ? 22.391 -2.697 3.289 1 76.94 76 GLU B C 1
ATOM 2101 O O . GLU B 1 76 ? 21.781 -1.633 3.354 1 76.94 76 GLU B O 1
ATOM 2106 N N . GLY B 1 77 ? 22.484 -3.574 4.156 1 65.88 77 GLY B N 1
ATOM 2107 C CA . GLY B 1 77 ? 21.812 -3.443 5.438 1 65.88 77 GLY B CA 1
ATOM 2108 C C . GLY B 1 77 ? 20.625 -4.379 5.59 1 65.88 77 GLY B C 1
ATOM 2109 O O . GLY B 1 77 ? 20.094 -4.883 4.598 1 65.88 77 GLY B O 1
ATOM 2110 N N . ASP B 1 78 ? 20.219 -5.125 6.453 1 60.34 78 ASP B N 1
ATOM 2111 C CA . ASP B 1 78 ? 19.328 -6.16 6.969 1 60.34 78 ASP B CA 1
ATOM 2112 C C . ASP B 1 78 ? 18.016 -6.207 6.184 1 60.34 78 ASP B C 1
ATOM 2114 O O . ASP B 1 78 ? 17.062 -6.883 6.586 1 60.34 78 ASP B O 1
ATOM 2118 N N . GLY B 1 79 ? 18.109 -5.629 4.738 1 75.88 79 GLY B N 1
ATOM 2119 C CA . GLY B 1 79 ? 16.797 -5.648 4.109 1 75.88 79 GLY B CA 1
ATOM 2120 C C . GLY B 1 79 ? 16.625 -6.793 3.127 1 75.88 79 GLY B C 1
ATOM 2121 O O . GLY B 1 79 ? 17.531 -7.602 2.941 1 75.88 79 GLY B O 1
ATOM 2122 N N . ARG B 1 80 ? 15.445 -7.195 2.66 1 93.44 80 ARG B N 1
ATOM 2123 C CA . ARG B 1 80 ? 15.094 -8.234 1.697 1 93.44 80 ARG B CA 1
ATOM 2124 C C . ARG B 1 80 ? 15.586 -7.871 0.299 1 93.44 80 ARG B C 1
ATOM 2126 O O . ARG B 1 80 ? 15.57 -6.699 -0.086 1 93.44 80 ARG B O 1
ATOM 2133 N N . SER B 1 81 ? 16.109 -8.914 -0.483 1 97.62 81 SER B N 1
ATOM 2134 C CA . SER B 1 81 ? 16.344 -8.75 -1.914 1 97.62 81 SER B CA 1
ATOM 2135 C C . SER B 1 81 ? 15.031 -8.641 -2.684 1 97.62 81 SER B C 1
ATOM 2137 O O . SER B 1 81 ? 13.953 -8.875 -2.123 1 97.62 81 SER B O 1
ATOM 2139 N N . ILE B 1 82 ? 15.148 -8.273 -3.953 1 98.12 82 ILE B N 1
ATOM 2140 C CA . ILE B 1 82 ? 13.977 -8.234 -4.824 1 98.12 82 ILE B CA 1
ATOM 2141 C C . ILE B 1 82 ? 13.289 -9.594 -4.82 1 98.12 82 ILE B C 1
ATOM 2143 O O . ILE B 1 82 ? 12.078 -9.688 -4.625 1 98.12 82 ILE B O 1
ATOM 2147 N N . GLY B 1 83 ? 14.078 -10.672 -4.996 1 98.44 83 GLY B N 1
ATOM 2148 C CA . GLY B 1 83 ? 13.523 -12.016 -5.004 1 98.44 83 GLY B CA 1
ATOM 2149 C C . GLY B 1 83 ? 12.867 -12.391 -3.693 1 98.44 83 GLY B C 1
ATOM 2150 O O . GLY B 1 83 ? 11.766 -12.953 -3.684 1 98.44 83 GLY B O 1
ATOM 2151 N N . GLU B 1 84 ? 13.516 -12.109 -2.59 1 98.25 84 GLU B N 1
ATOM 2152 C CA . GLU B 1 84 ? 12.953 -12.398 -1.275 1 98.25 84 GLU B CA 1
ATOM 2153 C C . GLU B 1 84 ? 11.672 -11.602 -1.039 1 98.25 84 GLU B C 1
ATOM 2155 O O . GLU B 1 84 ? 10.742 -12.086 -0.383 1 98.25 84 GLU B O 1
ATOM 2160 N N . THR B 1 85 ? 11.625 -10.367 -1.53 1 98.5 85 THR B N 1
ATOM 2161 C CA . THR B 1 85 ? 10.422 -9.547 -1.406 1 98.5 85 THR B CA 1
ATOM 2162 C C . THR B 1 85 ? 9.273 -10.148 -2.211 1 98.5 85 THR B C 1
ATOM 2164 O O . THR B 1 85 ? 8.133 -10.195 -1.736 1 98.5 85 THR B O 1
ATOM 2167 N N . ILE B 1 86 ? 9.57 -10.648 -3.408 1 98.88 86 ILE B N 1
ATOM 2168 C CA . ILE B 1 86 ? 8.562 -11.312 -4.227 1 98.88 86 ILE B CA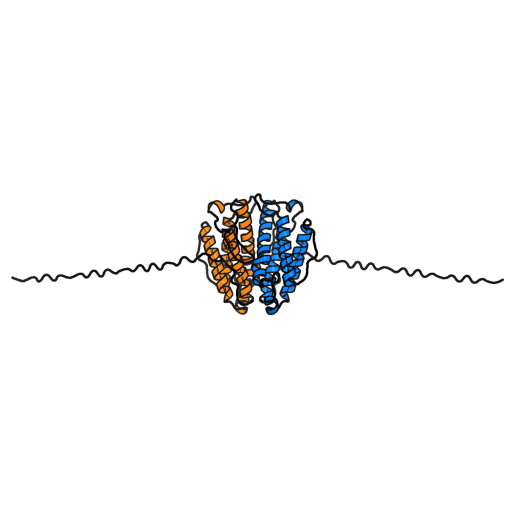 1
ATOM 2169 C C . ILE B 1 86 ? 8.055 -12.562 -3.506 1 98.88 86 ILE B C 1
ATOM 2171 O O . ILE B 1 86 ? 6.852 -12.828 -3.48 1 98.88 86 ILE B O 1
ATOM 2175 N N . GLN B 1 87 ? 8.977 -13.328 -2.869 1 98.75 87 GLN B N 1
ATOM 2176 C CA . GLN B 1 87 ? 8.578 -14.492 -2.082 1 98.75 87 GLN B CA 1
ATOM 2177 C C . GLN B 1 87 ? 7.648 -14.094 -0.941 1 98.75 87 GLN B C 1
ATOM 2179 O O . GLN B 1 87 ? 6.656 -14.781 -0.675 1 98.75 87 GLN B O 1
ATOM 2184 N N . HIS B 1 88 ? 7.988 -13 -0.266 1 98.69 88 HIS B N 1
ATOM 2185 C CA . HIS B 1 88 ? 7.16 -12.523 0.836 1 98.69 88 HIS B CA 1
ATOM 2186 C C . HIS B 1 88 ? 5.766 -12.141 0.354 1 98.69 88 HIS B C 1
ATOM 2188 O O . HIS B 1 88 ? 4.766 -12.531 0.958 1 98.69 88 HIS B O 1
ATOM 2194 N N . ILE B 1 89 ? 5.684 -11.406 -0.753 1 98.88 89 ILE B N 1
ATOM 2195 C CA . ILE B 1 89 ? 4.406 -10.984 -1.315 1 98.88 89 ILE B CA 1
ATOM 2196 C C . ILE B 1 89 ? 3.609 -12.211 -1.763 1 98.88 89 ILE B C 1
ATOM 2198 O O . ILE B 1 89 ? 2.385 -12.242 -1.626 1 98.88 89 ILE B O 1
ATOM 2202 N N . HIS B 1 90 ? 4.305 -13.211 -2.283 1 98.94 90 HIS B N 1
ATOM 2203 C CA . HIS B 1 90 ? 3.65 -14.469 -2.635 1 98.94 90 HIS B CA 1
ATOM 2204 C C . HIS B 1 90 ? 2.98 -15.102 -1.418 1 98.94 90 HIS B C 1
ATOM 2206 O O . HIS B 1 90 ? 1.836 -15.547 -1.498 1 98.94 90 HIS B O 1
ATOM 2212 N N . GLY B 1 91 ? 3.701 -15.141 -0.326 1 98.75 91 GLY B N 1
ATOM 2213 C CA . GLY B 1 91 ? 3.119 -15.664 0.901 1 98.75 91 GLY B CA 1
ATOM 2214 C C . GLY B 1 91 ? 1.896 -14.891 1.354 1 98.75 91 GLY B C 1
ATOM 2215 O O . GLY B 1 91 ? 0.89 -15.484 1.75 1 98.75 91 GLY B O 1
ATOM 2216 N N . LEU B 1 92 ? 1.943 -13.594 1.332 1 98.88 92 LEU B N 1
ATOM 2217 C CA . LEU B 1 92 ? 0.822 -12.734 1.699 1 98.88 92 LEU B CA 1
ATOM 2218 C C . LEU B 1 92 ? -0.369 -12.977 0.778 1 98.88 92 LEU B C 1
ATOM 2220 O O . LEU B 1 92 ? -1.511 -13.047 1.238 1 98.88 92 LEU B O 1
ATOM 2224 N N . SER B 1 93 ? -0.072 -13.078 -0.514 1 98.94 93 SER B N 1
ATOM 2225 C CA . SER B 1 93 ? -1.113 -13.312 -1.509 1 98.94 93 SER B CA 1
ATOM 2226 C C . SER B 1 93 ? -1.734 -14.695 -1.34 1 98.94 93 SER B C 1
ATOM 2228 O O . SER B 1 93 ? -2.934 -14.875 -1.56 1 98.94 93 SER B O 1
ATOM 2230 N N . SER B 1 94 ? -0.912 -15.648 -1.013 1 98.81 94 SER B N 1
ATOM 2231 C CA . SER B 1 94 ? -1.419 -16.984 -0.71 1 98.81 94 SER B CA 1
ATOM 2232 C C . SER B 1 94 ? -2.398 -16.953 0.458 1 98.81 94 SER B C 1
ATOM 2234 O O . SER B 1 94 ? -3.455 -17.578 0.406 1 98.81 94 SER B O 1
ATOM 2236 N N . LEU B 1 95 ? -2.045 -16.234 1.507 1 98.81 95 LEU B N 1
ATOM 2237 C CA . LEU B 1 95 ? -2.938 -16.078 2.65 1 98.81 95 LEU B CA 1
ATOM 2238 C C . LEU B 1 95 ? -4.258 -15.445 2.23 1 98.81 95 LEU B C 1
ATOM 2240 O O . LEU B 1 95 ? -5.328 -15.898 2.643 1 98.81 95 LEU B O 1
ATOM 2244 N N . MET B 1 96 ? -4.238 -14.406 1.408 1 98.88 96 MET B N 1
ATOM 2245 C CA . MET B 1 96 ? -5.445 -13.742 0.929 1 98.88 96 MET B CA 1
ATOM 2246 C C . MET B 1 96 ? -6.301 -14.695 0.101 1 98.88 96 MET B C 1
ATOM 2248 O O . MET B 1 96 ? -7.516 -14.758 0.288 1 98.88 96 MET B O 1
ATOM 2252 N N . TYR B 1 97 ? -5.598 -15.391 -0.767 1 98.88 97 TYR B N 1
ATOM 2253 C CA . TYR B 1 97 ? -6.254 -16.359 -1.632 1 98.88 97 TYR B CA 1
ATOM 2254 C C . TYR B 1 97 ? -6.977 -17.422 -0.809 1 98.88 97 TYR B C 1
ATOM 2256 O O . TYR B 1 97 ? -8.164 -17.688 -1.031 1 98.88 97 TYR B O 1
ATOM 2264 N N . GLN B 1 98 ? -6.312 -17.969 0.142 1 98.69 98 GLN B N 1
ATOM 2265 C CA . GLN B 1 98 ? -6.887 -19 1.004 1 98.69 98 GLN B CA 1
ATOM 2266 C C . GLN B 1 98 ? -8.047 -18.438 1.828 1 98.69 98 GLN B C 1
ATOM 2268 O O . GLN B 1 98 ? -9.07 -19.094 1.988 1 98.69 98 GLN B O 1
ATOM 2273 N N . THR B 1 99 ? -7.867 -17.266 2.375 1 98.81 99 THR B N 1
ATOM 2274 C CA . THR B 1 99 ? -8.867 -16.641 3.23 1 98.81 99 THR B CA 1
ATOM 2275 C C . THR B 1 99 ? -10.172 -16.422 2.469 1 98.81 99 THR B C 1
ATOM 2277 O O . THR B 1 99 ? -11.258 -16.656 3.004 1 98.81 99 THR B O 1
ATOM 2280 N N . ILE B 1 100 ? -10.109 -16.016 1.221 1 98.69 100 ILE B N 1
ATOM 2281 C CA . ILE B 1 100 ? -11.273 -15.57 0.462 1 98.69 100 ILE B CA 1
ATOM 2282 C C . ILE B 1 100 ? -11.883 -16.75 -0.293 1 98.69 100 ILE B C 1
ATOM 2284 O O . ILE B 1 100 ? -13.109 -16.875 -0.382 1 98.69 100 ILE B O 1
ATOM 2288 N N . THR B 1 101 ? -11.039 -17.672 -0.818 1 98.12 101 THR B N 1
ATOM 2289 C CA . THR B 1 101 ? -11.547 -18.719 -1.702 1 98.12 101 THR B CA 1
ATOM 2290 C C . THR B 1 101 ? -11.703 -20.031 -0.947 1 98.12 101 THR B C 1
ATOM 2292 O O . THR B 1 101 ? -12.422 -20.922 -1.396 1 98.12 101 THR B O 1
ATOM 2295 N N . GLY B 1 102 ? -10.93 -20.188 0.146 1 97.19 102 GLY B N 1
ATOM 2296 C CA . GLY B 1 102 ? -10.914 -21.453 0.864 1 97.19 102 GLY B CA 1
ATOM 2297 C C . GLY B 1 102 ? -10.047 -22.5 0.204 1 97.19 102 GLY B C 1
ATOM 2298 O O . GLY B 1 102 ? -9.945 -23.625 0.694 1 97.19 102 GLY B O 1
ATOM 2299 N N . ASN B 1 103 ? -9.359 -22.141 -0.881 1 98 103 ASN B N 1
ATOM 2300 C CA . ASN B 1 103 ? -8.539 -23.078 -1.629 1 98 103 ASN B CA 1
ATOM 2301 C C . ASN B 1 103 ? -7.059 -22.938 -1.283 1 98 103 ASN B C 1
ATOM 2303 O O . ASN B 1 103 ? -6.605 -21.844 -0.92 1 98 103 ASN B O 1
ATOM 2307 N N . GLU B 1 104 ? -6.348 -24.016 -1.438 1 97.31 104 GLU B N 1
ATOM 2308 C CA . GLU B 1 104 ? -4.895 -24 -1.297 1 97.31 104 GLU B CA 1
ATOM 2309 C C . GLU B 1 104 ? -4.211 -23.812 -2.648 1 97.31 104 GLU B C 1
ATOM 2311 O O . GLU B 1 104 ? -4.566 -24.484 -3.625 1 97.31 104 GLU B O 1
ATOM 2316 N N . PRO B 1 105 ? -3.338 -22.906 -2.637 1 97.38 105 PRO B N 1
ATOM 2317 C CA . PRO B 1 105 ? -2.643 -22.766 -3.918 1 97.38 105 PRO B CA 1
ATOM 2318 C C . PRO B 1 105 ? -1.731 -23.953 -4.227 1 97.38 105 PRO B C 1
ATOM 2320 O O . PRO B 1 105 ? -1.293 -24.656 -3.309 1 97.38 105 PRO B O 1
ATOM 2323 N N . ALA B 1 106 ? -1.418 -24.109 -5.535 1 96.69 106 ALA B N 1
ATOM 2324 C CA . ALA B 1 106 ? -0.413 -25.094 -5.938 1 96.69 106 ALA B CA 1
ATOM 2325 C C . ALA B 1 106 ? 0.964 -24.719 -5.395 1 96.69 106 ALA B C 1
ATOM 2327 O O . ALA B 1 106 ? 1.279 -23.531 -5.234 1 96.69 106 ALA B O 1
ATOM 2328 N N . THR B 1 107 ? 1.733 -25.703 -5.125 1 96.94 107 THR B N 1
ATOM 2329 C CA . THR B 1 107 ? 3.066 -25.469 -4.582 1 96.94 107 THR B CA 1
ATOM 2330 C C . THR B 1 107 ? 4.031 -25.047 -5.688 1 96.94 107 THR B C 1
ATOM 2332 O O . THR B 1 107 ? 4.027 -25.625 -6.777 1 96.94 107 THR B O 1
ATOM 2335 N N . VAL B 1 108 ? 4.75 -24.047 -5.441 1 96.44 108 VAL B N 1
ATOM 2336 C CA . VAL B 1 108 ? 5.852 -23.594 -6.281 1 96.44 108 VAL B CA 1
ATOM 2337 C C . VAL B 1 108 ? 7.137 -23.516 -5.453 1 96.44 108 VAL B C 1
ATOM 2339 O O . VAL B 1 108 ? 7.117 -23.062 -4.312 1 96.44 108 VAL B O 1
ATOM 2342 N N . GLU B 1 109 ? 8.211 -23.984 -5.988 1 95.69 109 GLU B N 1
ATOM 2343 C CA . GLU B 1 109 ? 9.492 -23.938 -5.289 1 95.69 109 GLU B CA 1
ATOM 2344 C C . GLU B 1 109 ? 9.93 -22.5 -5.031 1 95.69 109 GLU B C 1
ATOM 2346 O O . GLU B 1 109 ? 9.797 -21.641 -5.902 1 95.69 109 GLU B O 1
ATOM 2351 N N . ALA B 1 110 ? 10.508 -22.25 -3.846 1 93.19 110 ALA B N 1
ATOM 2352 C CA . ALA B 1 110 ? 10.867 -20.906 -3.396 1 93.19 110 ALA B CA 1
ATOM 2353 C C . ALA B 1 110 ? 11.875 -20.266 -4.34 1 93.19 110 ALA B C 1
ATOM 2355 O O . ALA B 1 110 ? 11.852 -19.047 -4.543 1 93.19 110 ALA B O 1
ATOM 2356 N N . GLY B 1 111 ? 12.711 -21.047 -4.992 1 95 111 GLY B N 1
ATOM 2357 C CA . GLY B 1 111 ? 13.75 -20.516 -5.859 1 95 111 GLY B CA 1
ATOM 2358 C C . GLY B 1 111 ? 13.242 -20.125 -7.234 1 95 111 GLY B C 1
ATOM 2359 O O . GLY B 1 111 ? 13.93 -19.438 -7.984 1 95 111 GLY B O 1
ATOM 2360 N N . GLU B 1 112 ? 12.016 -20.516 -7.598 1 97.69 112 GLU B N 1
ATOM 2361 C CA . GLU B 1 112 ? 11.422 -20.203 -8.891 1 97.69 112 GLU B CA 1
ATOM 2362 C C . GLU B 1 112 ? 10.672 -18.875 -8.836 1 97.69 112 GLU B C 1
ATOM 2364 O O . GLU B 1 112 ? 9.445 -18.844 -8.961 1 97.69 112 GLU B O 1
ATOM 2369 N N . ILE B 1 113 ? 11.438 -17.797 -8.797 1 98.56 113 ILE B N 1
ATOM 2370 C CA . ILE B 1 113 ? 10.906 -16.484 -8.5 1 98.56 113 ILE B CA 1
ATOM 2371 C C . ILE B 1 113 ? 9.93 -16.047 -9.594 1 98.56 113 ILE B C 1
ATOM 2373 O O . ILE B 1 113 ? 8.883 -15.469 -9.305 1 98.56 113 ILE B O 1
ATOM 2377 N N . GLN B 1 114 ? 10.258 -16.344 -10.836 1 97.88 114 GLN B N 1
ATOM 2378 C CA . GLN B 1 114 ? 9.352 -15.969 -11.922 1 97.88 114 GLN B CA 1
ATOM 2379 C C . GLN B 1 114 ? 8.023 -16.703 -11.805 1 97.88 114 GLN B C 1
ATOM 2381 O O . GLN B 1 114 ? 6.961 -16.125 -12.031 1 97.88 114 GLN B O 1
ATOM 2386 N N . GLN B 1 115 ? 8.039 -17.938 -11.531 1 98 115 GLN B N 1
ATOM 2387 C CA . GLN B 1 115 ? 6.812 -18.719 -11.336 1 98 115 GLN B CA 1
ATOM 2388 C C . GLN B 1 115 ? 6.02 -18.203 -10.141 1 98 115 GLN B C 1
ATOM 2390 O O . GLN B 1 115 ? 4.785 -18.156 -10.188 1 98 115 GLN B O 1
ATOM 2395 N N . LEU B 1 116 ? 6.738 -17.875 -9.07 1 98.75 116 LEU B N 1
ATOM 2396 C CA . LEU B 1 116 ? 6.078 -17.297 -7.906 1 98.75 116 LEU B CA 1
ATOM 2397 C C . LEU B 1 116 ? 5.367 -15.992 -8.273 1 98.75 116 LEU B C 1
ATOM 2399 O O . LEU B 1 116 ? 4.238 -15.758 -7.836 1 98.75 116 LEU B O 1
ATOM 2403 N N . ARG B 1 117 ? 6.039 -15.18 -9.086 1 98.75 117 ARG B N 1
ATOM 2404 C CA . ARG B 1 117 ? 5.438 -13.938 -9.562 1 98.75 117 ARG B CA 1
ATOM 2405 C C . ARG B 1 117 ? 4.125 -14.211 -10.289 1 98.75 117 ARG B C 1
ATOM 2407 O O . ARG B 1 117 ? 3.107 -13.586 -9.992 1 98.75 117 ARG B O 1
ATOM 2414 N N . ASP B 1 118 ? 4.168 -15.094 -11.203 1 98.56 118 ASP B N 1
ATOM 2415 C CA . ASP B 1 118 ? 2.986 -15.383 -12.008 1 98.56 118 ASP B CA 1
ATOM 2416 C C . ASP B 1 118 ? 1.86 -15.945 -11.148 1 98.56 118 ASP B C 1
ATOM 2418 O O . ASP B 1 118 ? 0.707 -15.531 -11.273 1 98.56 118 ASP B O 1
ATOM 2422 N N . GLN B 1 119 ? 2.197 -16.891 -10.32 1 98.75 119 GLN B N 1
ATOM 2423 C CA . GLN B 1 119 ? 1.182 -17.484 -9.453 1 98.75 119 GLN B CA 1
ATOM 2424 C C . GLN B 1 119 ? 0.577 -16.422 -8.531 1 98.75 119 GLN B C 1
ATOM 2426 O O . GLN B 1 119 ? -0.616 -16.469 -8.219 1 98.75 119 GLN B O 1
ATOM 2431 N N . THR B 1 120 ? 1.406 -15.531 -8.008 1 98.94 120 THR B N 1
ATOM 2432 C CA . THR B 1 120 ? 0.921 -14.438 -7.184 1 98.94 120 THR B CA 1
ATOM 2433 C C . THR B 1 120 ? -0.152 -13.633 -7.918 1 98.94 120 THR B C 1
ATOM 2435 O O . THR B 1 120 ? -1.22 -13.367 -7.363 1 98.94 120 THR B O 1
ATOM 2438 N N . LEU B 1 121 ? 0.108 -13.312 -9.164 1 98.94 121 LEU B N 1
ATOM 2439 C CA . LEU B 1 121 ? -0.838 -12.531 -9.945 1 98.94 121 LEU B CA 1
ATOM 2440 C C . LEU B 1 121 ? -2.125 -13.312 -10.188 1 98.94 121 LEU B C 1
ATOM 2442 O O . LEU B 1 121 ? -3.221 -12.75 -10.117 1 98.94 121 LEU B O 1
ATOM 2446 N N . PHE B 1 122 ? -2.037 -14.562 -10.438 1 98.88 122 PHE B N 1
ATOM 2447 C CA . PHE B 1 122 ? -3.225 -15.383 -10.633 1 98.88 122 PHE B CA 1
ATOM 2448 C C . PHE B 1 122 ? -4.012 -15.516 -9.336 1 98.88 122 PHE B C 1
ATOM 2450 O O . PHE B 1 122 ? -5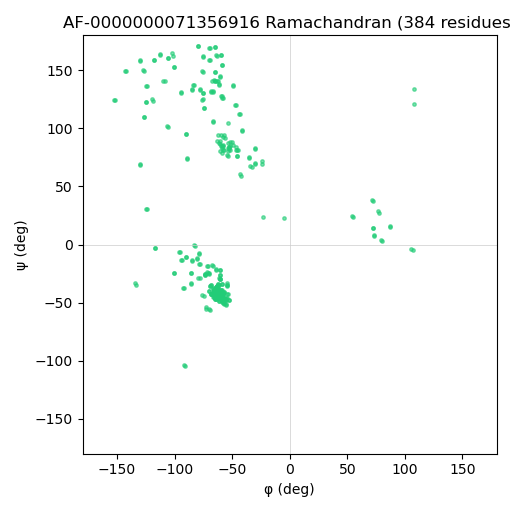.242 -15.461 -9.344 1 98.88 122 PHE B O 1
ATOM 2457 N N . MET B 1 123 ? -3.318 -15.727 -8.188 1 98.88 123 MET B N 1
ATOM 2458 C CA . MET B 1 123 ? -4 -15.805 -6.898 1 98.88 123 MET B CA 1
ATOM 2459 C C . MET B 1 123 ? -4.742 -14.508 -6.594 1 98.88 123 MET B C 1
ATOM 2461 O O . MET B 1 123 ? -5.879 -14.531 -6.117 1 98.88 123 MET B O 1
ATOM 2465 N N . LEU B 1 124 ? -4.113 -13.375 -6.855 1 98.94 124 LEU B N 1
ATOM 2466 C CA . LEU B 1 124 ? -4.754 -12.078 -6.625 1 98.94 124 LEU B CA 1
ATOM 2467 C C . LEU B 1 124 ? -5.98 -11.922 -7.516 1 98.94 124 LEU B C 1
ATOM 2469 O O . LEU B 1 124 ? -7 -11.383 -7.082 1 98.94 124 LEU B O 1
ATOM 2473 N N . ASP B 1 125 ? -5.867 -12.391 -8.758 1 98.88 125 ASP B N 1
ATOM 2474 C CA . ASP B 1 125 ? -7 -12.305 -9.68 1 98.88 125 ASP B CA 1
ATOM 2475 C C . ASP B 1 125 ? -8.164 -13.164 -9.188 1 98.88 125 ASP B C 1
ATOM 2477 O O . ASP B 1 125 ? -9.312 -12.711 -9.188 1 98.88 125 ASP B O 1
ATOM 2481 N N . ASP B 1 126 ? -7.879 -14.391 -8.789 1 98.81 126 ASP B N 1
ATOM 2482 C CA . ASP B 1 126 ? -8.906 -15.273 -8.25 1 98.81 126 ASP B CA 1
ATOM 2483 C C . ASP B 1 126 ? -9.547 -14.672 -6.996 1 98.81 126 ASP B C 1
ATOM 2485 O O . ASP B 1 126 ? -10.758 -14.766 -6.801 1 98.81 126 ASP B O 1
ATOM 2489 N N . THR B 1 127 ? -8.734 -14.102 -6.141 1 98.88 127 THR B N 1
ATOM 2490 C CA . THR B 1 127 ? -9.195 -13.445 -4.926 1 98.88 127 THR B CA 1
ATOM 2491 C C . THR B 1 127 ? -10.133 -12.289 -5.26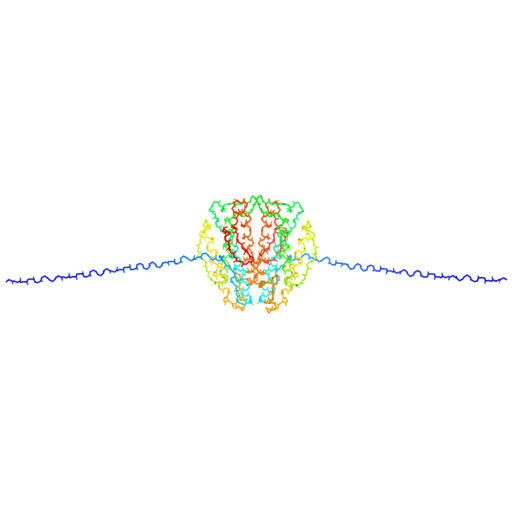2 1 98.88 127 THR B C 1
ATOM 2493 O O . THR B 1 127 ? -11.227 -12.188 -4.707 1 98.88 127 THR B O 1
ATOM 2496 N N . TYR B 1 128 ? -9.68 -11.477 -6.242 1 98.81 128 TYR B N 1
ATOM 2497 C CA . TYR B 1 128 ? -10.469 -10.344 -6.715 1 98.81 128 TYR B CA 1
ATOM 2498 C C . TYR B 1 128 ? -11.836 -10.805 -7.223 1 98.81 128 TYR B C 1
ATOM 2500 O O . TYR B 1 128 ? -12.867 -10.289 -6.789 1 98.81 128 TYR B O 1
ATOM 2508 N N . GLN B 1 129 ? -11.812 -11.781 -8.062 1 98.38 129 GLN B N 1
ATOM 2509 C CA . GLN B 1 129 ? -13.047 -12.266 -8.688 1 98.38 129 GLN B CA 1
ATOM 2510 C C . GLN B 1 129 ? -14 -12.836 -7.645 1 98.38 129 GLN B C 1
ATOM 2512 O O . GLN B 1 129 ? -15.203 -12.555 -7.676 1 98.38 129 GLN B O 1
ATOM 2517 N N . LYS B 1 130 ? -13.469 -13.625 -6.781 1 98.69 130 LYS B N 1
ATOM 2518 C CA . LYS B 1 130 ? -14.305 -14.211 -5.738 1 98.69 130 LYS B CA 1
ATOM 2519 C C . LYS B 1 130 ? -14.906 -13.125 -4.848 1 98.69 130 LYS B C 1
ATOM 2521 O O . LYS B 1 130 ? -16.078 -13.203 -4.469 1 98.69 130 LYS B O 1
ATOM 2526 N N . MET B 1 131 ? -14.18 -12.125 -4.473 1 98.31 131 MET B N 1
ATOM 2527 C CA . MET B 1 131 ? -14.641 -11.055 -3.592 1 98.31 131 MET B CA 1
ATOM 2528 C C . MET B 1 131 ? -15.789 -10.273 -4.234 1 98.31 131 MET B C 1
ATOM 2530 O O . MET B 1 131 ? -16.703 -9.836 -3.545 1 98.31 131 MET B O 1
ATOM 2534 N N . LEU B 1 132 ? -15.742 -10.078 -5.551 1 97.5 132 LEU B N 1
ATOM 2535 C CA . LEU B 1 132 ? -16.812 -9.367 -6.238 1 97.5 132 LEU B CA 1
ATOM 2536 C C . LEU B 1 132 ? -18.141 -10.086 -6.066 1 97.5 132 LEU B C 1
ATOM 2538 O O . LEU B 1 132 ? -19.203 -9.477 -6.191 1 97.5 132 LEU B O 1
ATOM 2542 N N . SER B 1 133 ? -18.062 -11.336 -5.766 1 96.38 133 SER B N 1
ATOM 2543 C CA . SER B 1 133 ? -19.281 -12.141 -5.688 1 96.38 133 SER B CA 1
ATOM 2544 C C . SER B 1 133 ? -19.781 -12.25 -4.254 1 96.38 133 SER B C 1
ATOM 2546 O O . SER B 1 133 ? -20.859 -12.789 -4.008 1 96.38 133 SER B O 1
ATOM 2548 N N . LEU B 1 134 ? -19.047 -11.75 -3.266 1 97.25 134 LEU B N 1
ATOM 2549 C CA . LEU B 1 134 ? -19.406 -11.898 -1.858 1 97.25 134 LEU B CA 1
ATOM 2550 C C . LEU B 1 134 ? -20.406 -10.812 -1.439 1 97.25 134 LEU B C 1
ATOM 2552 O O . LEU B 1 134 ? -20.25 -9.648 -1.817 1 97.25 134 LEU B O 1
ATOM 2556 N N . SER B 1 135 ? -21.406 -11.227 -0.673 1 94.38 135 SER B N 1
ATOM 2557 C CA . SER B 1 135 ? -22.266 -10.266 0.018 1 94.38 135 SER B CA 1
ATOM 2558 C C . SER B 1 135 ? -21.547 -9.664 1.229 1 94.38 135 SER B C 1
ATOM 2560 O O . SER B 1 135 ? -20.531 -10.195 1.688 1 94.38 135 SER B O 1
ATOM 2562 N N . ASP B 1 136 ? -22.062 -8.578 1.677 1 88.56 136 ASP B N 1
ATOM 2563 C CA . ASP B 1 136 ? -21.5 -7.973 2.875 1 88.56 136 ASP B CA 1
ATOM 2564 C C . ASP B 1 136 ? -21.562 -8.93 4.062 1 88.56 136 ASP B C 1
ATOM 2566 O O . ASP B 1 136 ? -20.672 -8.945 4.91 1 88.56 136 ASP B O 1
ATOM 2570 N N . GLU B 1 137 ? -22.656 -9.727 4.055 1 93.12 137 GLU B N 1
ATOM 2571 C CA . GLU B 1 137 ? -22.797 -10.727 5.105 1 93.12 137 GLU B CA 1
ATOM 2572 C C . GLU B 1 137 ? -21.703 -11.789 5.004 1 93.12 137 GLU B C 1
ATOM 2574 O O . GLU B 1 137 ? -21.125 -12.195 6.016 1 93.12 137 GLU B O 1
ATOM 2579 N N . GLU B 1 138 ? -21.469 -12.234 3.857 1 96.12 138 GLU B N 1
ATOM 2580 C CA . GLU B 1 138 ? -20.422 -13.227 3.645 1 96.12 138 GLU B CA 1
ATOM 2581 C C . GLU B 1 138 ? -19.047 -12.664 3.986 1 96.12 138 GLU B C 1
ATOM 2583 O O . GLU B 1 138 ? -18.203 -13.352 4.566 1 96.12 138 GLU B O 1
ATOM 2588 N N . LEU B 1 139 ? -18.828 -11.414 3.602 1 95.88 139 LEU B N 1
ATOM 2589 C CA . LEU B 1 139 ? -17.578 -10.75 3.924 1 95.88 139 LEU B CA 1
ATOM 2590 C C . LEU B 1 139 ? -17.375 -10.68 5.434 1 95.88 139 LEU B C 1
ATOM 2592 O O . LEU B 1 139 ? -16.266 -10.922 5.926 1 95.88 139 LEU B O 1
ATOM 2596 N N . SER B 1 140 ? -18.453 -10.352 6.156 1 94.19 140 SER B N 1
ATOM 2597 C CA . SER B 1 140 ? -18.391 -10.164 7.602 1 94.19 140 SER B CA 1
ATOM 2598 C C . SER B 1 140 ? -18.094 -11.477 8.312 1 94.19 140 SER B C 1
ATOM 2600 O O . SER B 1 140 ? -17.641 -11.477 9.461 1 94.19 140 SER B O 1
ATOM 2602 N N . ALA B 1 141 ? -18.297 -12.625 7.676 1 96.31 141 ALA B N 1
ATOM 2603 C CA . ALA B 1 141 ? -18.094 -13.938 8.273 1 96.31 141 ALA B CA 1
ATOM 2604 C C . ALA B 1 141 ? -16.672 -14.438 8.047 1 96.31 141 ALA B C 1
ATOM 2606 O O . ALA B 1 141 ? -16.25 -15.438 8.625 1 96.31 141 ALA B O 1
ATOM 2607 N N . ILE B 1 142 ? -15.938 -13.773 7.207 1 97.06 142 ILE B N 1
ATOM 2608 C CA . ILE B 1 142 ? -14.578 -14.18 6.855 1 97.06 142 ILE B CA 1
ATOM 2609 C C . ILE B 1 142 ? -13.656 -14.008 8.062 1 97.06 142 ILE B C 1
ATOM 2611 O O . ILE B 1 142 ? -13.688 -12.969 8.727 1 97.06 142 ILE B O 1
ATOM 2615 N N . MET B 1 143 ? -12.898 -15.016 8.352 1 97.06 143 MET B N 1
ATOM 2616 C CA . MET B 1 143 ? -11.875 -14.984 9.391 1 97.06 143 MET B CA 1
ATOM 2617 C C . MET B 1 143 ? -10.492 -15.242 8.805 1 97.0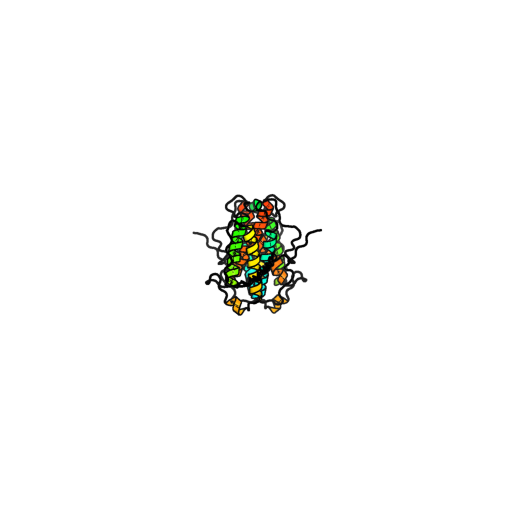6 143 MET B C 1
ATOM 2619 O O . MET B 1 143 ? -10.273 -16.266 8.148 1 97.06 143 MET B O 1
ATOM 2623 N N . VAL B 1 144 ? -9.586 -14.336 9.023 1 97.31 144 VAL B N 1
ATOM 2624 C CA . VAL B 1 144 ? -8.203 -14.516 8.602 1 97.31 144 VAL B CA 1
ATOM 2625 C C . VAL B 1 144 ? -7.5 -15.5 9.539 1 97.31 144 VAL B C 1
ATOM 2627 O O . VAL B 1 144 ? -7.531 -15.328 10.758 1 97.31 144 VAL B O 1
ATOM 2630 N N . ARG B 1 145 ? -6.934 -16.531 9.016 1 94.81 145 ARG B N 1
ATOM 2631 C CA . ARG B 1 145 ? -6.297 -17.609 9.781 1 94.81 145 ARG B CA 1
ATOM 2632 C C . ARG B 1 145 ? -7.262 -18.188 10.805 1 94.81 145 ARG B C 1
ATOM 2634 O O . ARG B 1 145 ? -6.848 -18.609 11.891 1 94.81 145 ARG B O 1
ATOM 2641 N N . GLY B 1 146 ? -8.547 -18.078 10.594 1 94.75 146 GLY B N 1
ATOM 2642 C CA . GLY B 1 146 ? -9.57 -18.641 11.461 1 94.75 146 GLY B CA 1
ATOM 2643 C C . GLY B 1 146 ? -9.719 -17.891 12.773 1 94.75 146 GLY B C 1
ATOM 2644 O O . GLY B 1 146 ? -10.508 -18.297 13.633 1 94.75 146 GLY B O 1
ATOM 2645 N N . LYS B 1 147 ? -9.07 -16.766 12.945 1 96.38 147 LYS B N 1
ATOM 2646 C CA . LYS B 1 147 ? -9 -16.141 14.266 1 96.38 147 LYS B CA 1
ATOM 2647 C C . LYS B 1 147 ? -9.289 -14.648 14.18 1 96.38 147 LYS B C 1
ATOM 2649 O O . LYS B 1 147 ? -9.859 -14.062 15.102 1 96.38 147 LYS B O 1
ATOM 2654 N N . PHE B 1 148 ? -8.906 -13.953 13.133 1 97.62 148 PHE B N 1
ATOM 2655 C CA . PHE B 1 148 ? -8.961 -12.5 13.047 1 97.62 148 PHE B CA 1
ATOM 2656 C C . PHE B 1 148 ? -10.062 -12.055 12.094 1 97.62 148 PHE B C 1
ATOM 2658 O O . PHE B 1 148 ? -10.273 -12.68 11.047 1 97.62 148 PHE B O 1
ATOM 2665 N N . PRO B 1 149 ? -10.766 -10.984 12.453 1 97.81 149 PRO B N 1
ATOM 2666 C CA . PRO B 1 149 ? -11.82 -10.5 11.562 1 97.81 149 PRO B CA 1
ATOM 2667 C C . PRO B 1 149 ? -11.281 -9.984 10.227 1 97.81 149 PRO B C 1
ATOM 2669 O O . PRO B 1 149 ? -10.07 -9.805 10.078 1 97.81 149 PRO B O 1
ATOM 2672 N N . PHE B 1 150 ? -12.102 -9.711 9.297 1 98.31 150 PHE B N 1
ATOM 2673 C CA . PHE B 1 150 ? -11.758 -9.289 7.941 1 98.31 150 PHE B CA 1
ATOM 2674 C C . PHE B 1 150 ? -10.969 -7.984 7.965 1 98.31 150 PHE B C 1
ATOM 2676 O O . PHE B 1 150 ? -10.188 -7.711 7.051 1 98.31 150 PHE B O 1
ATOM 2683 N N . TRP B 1 151 ? -11.102 -7.145 8.953 1 98.56 151 TRP B N 1
ATOM 2684 C CA . TRP B 1 151 ? -10.336 -5.91 9.086 1 98.56 151 TRP B CA 1
ATOM 2685 C C . TRP B 1 151 ? -8.836 -6.191 9.023 1 98.56 151 TRP B C 1
ATOM 2687 O O . TRP B 1 151 ? -8.078 -5.41 8.453 1 98.56 151 TRP B O 1
ATOM 2697 N N . ASN B 1 152 ? -8.422 -7.332 9.57 1 98.56 152 ASN B N 1
ATOM 2698 C CA . ASN B 1 152 ? -7.008 -7.699 9.57 1 98.56 152 ASN B CA 1
ATOM 2699 C C . ASN B 1 152 ? -6.543 -8.141 8.188 1 98.56 152 ASN B C 1
ATOM 2701 O O . ASN B 1 152 ? -5.348 -8.133 7.891 1 98.56 152 ASN B O 1
ATOM 2705 N N . PHE B 1 153 ? -7.469 -8.641 7.352 1 98.75 153 PHE B N 1
ATOM 2706 C CA . PHE B 1 153 ? -7.164 -8.891 5.945 1 98.75 153 PHE B CA 1
ATOM 2707 C C . PHE B 1 153 ? -6.68 -7.613 5.266 1 98.75 153 PHE B C 1
ATOM 2709 O O . PHE B 1 153 ? -5.695 -7.633 4.523 1 98.75 153 PHE B O 1
ATOM 2716 N N . ILE B 1 154 ? -7.332 -6.484 5.602 1 98.62 154 ILE B N 1
ATOM 2717 C CA . ILE B 1 154 ? -7.086 -5.191 4.969 1 98.62 154 ILE B CA 1
ATOM 2718 C C . ILE B 1 154 ? -5.742 -4.637 5.438 1 98.62 154 ILE B C 1
ATOM 2720 O O . ILE B 1 154 ? -4.867 -4.336 4.621 1 98.62 154 ILE B O 1
ATOM 2724 N N . ASN B 1 155 ? -5.555 -4.516 6.789 1 97.88 155 ASN B N 1
ATOM 2725 C CA . ASN B 1 155 ? -4.348 -3.836 7.246 1 97.88 155 ASN B CA 1
ATOM 2726 C C . ASN B 1 155 ? -3.156 -4.789 7.309 1 97.88 155 ASN B C 1
ATOM 2728 O O . ASN B 1 155 ? -2.014 -4.348 7.441 1 97.88 155 ASN B O 1
ATOM 2732 N N . GLY B 1 156 ? -3.438 -6.152 7.234 1 98.31 156 GLY B N 1
ATOM 2733 C CA . GLY B 1 156 ? -2.365 -7.137 7.203 1 98.31 156 GLY B CA 1
ATOM 2734 C C . GLY B 1 156 ? -1.91 -7.48 5.797 1 98.31 156 GLY B C 1
ATOM 2735 O O . GLY B 1 156 ? -1.188 -6.707 5.168 1 98.31 156 GLY B O 1
ATOM 2736 N N . PRO B 1 157 ? -2.33 -8.68 5.301 1 98.88 157 PRO B N 1
ATOM 2737 C CA . PRO B 1 157 ? -1.706 -9.164 4.066 1 98.88 157 PRO B CA 1
ATOM 2738 C C . PRO B 1 157 ? -1.943 -8.227 2.883 1 98.88 157 PRO B C 1
ATOM 2740 O O . PRO B 1 157 ? -1.07 -8.078 2.023 1 98.88 157 PRO B O 1
ATOM 2743 N N . LEU B 1 158 ? -3.078 -7.551 2.734 1 98.94 158 LEU B N 1
ATOM 2744 C CA . LEU B 1 158 ? -3.387 -6.715 1.578 1 98.94 158 LEU B CA 1
ATOM 2745 C C . LEU B 1 158 ? -2.523 -5.461 1.568 1 98.94 158 LEU B C 1
ATOM 2747 O O . LEU B 1 158 ? -1.783 -5.215 0.612 1 98.94 158 LEU B O 1
ATOM 2751 N N . ALA B 1 159 ? -2.549 -4.703 2.623 1 98.94 159 ALA B N 1
ATOM 2752 C CA . ALA B 1 159 ? -1.744 -3.488 2.713 1 98.94 159 ALA B CA 1
ATOM 2753 C C . ALA B 1 159 ? -0.254 -3.816 2.697 1 98.94 159 ALA B C 1
ATOM 2755 O O . ALA B 1 159 ? 0.543 -3.08 2.109 1 98.94 159 ALA B O 1
ATOM 2756 N N . ASP B 1 160 ? 0.118 -4.914 3.35 1 98.94 160 ASP B N 1
ATOM 2757 C CA . ASP B 1 160 ? 1.523 -5.301 3.434 1 98.94 160 ASP B CA 1
ATOM 2758 C C . ASP B 1 160 ? 2.08 -5.648 2.055 1 98.94 160 ASP B C 1
ATOM 2760 O O . ASP B 1 160 ? 3.205 -5.273 1.72 1 98.94 160 ASP B O 1
ATOM 2764 N N . ALA B 1 161 ? 1.317 -6.367 1.312 1 98.94 161 ALA B N 1
ATOM 2765 C CA . ALA B 1 161 ? 1.752 -6.727 -0.037 1 98.94 161 ALA B CA 1
ATOM 2766 C C . ALA B 1 161 ? 1.93 -5.484 -0.904 1 98.94 161 ALA B C 1
ATOM 2768 O O . ALA B 1 161 ? 2.881 -5.395 -1.684 1 98.94 161 ALA B O 1
ATOM 2769 N N . LEU B 1 162 ? 1.009 -4.539 -0.81 1 98.94 162 LEU B N 1
ATOM 2770 C CA . LEU B 1 162 ? 1.127 -3.295 -1.56 1 98.94 162 LEU B CA 1
ATOM 2771 C C . LEU B 1 162 ? 2.359 -2.512 -1.122 1 98.94 162 LEU B C 1
ATOM 2773 O O . LEU B 1 162 ? 3.109 -2.004 -1.96 1 98.94 162 LEU B O 1
ATOM 2777 N N . TRP B 1 163 ? 2.586 -2.484 0.218 1 98.81 163 TRP B N 1
ATOM 2778 C CA . TRP B 1 163 ? 3.76 -1.879 0.838 1 98.81 163 TRP B CA 1
ATOM 2779 C C . TRP B 1 163 ? 5.043 -2.463 0.259 1 98.81 163 TRP B C 1
ATOM 2781 O O . TRP B 1 163 ? 5.902 -1.726 -0.235 1 98.81 163 TRP B O 1
ATOM 2791 N N . HIS B 1 164 ? 5.16 -3.711 0.236 1 98.81 164 HIS B N 1
ATOM 2792 C CA . HIS B 1 164 ? 6.367 -4.387 -0.222 1 98.81 164 HIS B CA 1
ATOM 2793 C C . HIS B 1 164 ? 6.5 -4.309 -1.739 1 98.81 164 HIS B C 1
ATOM 2795 O O . HIS B 1 164 ? 7.613 -4.352 -2.273 1 98.81 164 HIS B O 1
ATOM 2801 N N . SER B 1 165 ? 5.379 -4.176 -2.496 1 98.81 165 SER B N 1
ATOM 2802 C CA . SER B 1 165 ? 5.469 -3.916 -3.93 1 98.81 165 SER B CA 1
ATOM 2803 C C . SER B 1 165 ? 6.168 -2.588 -4.207 1 98.81 165 SER B C 1
ATOM 2805 O O . SER B 1 165 ? 6.965 -2.484 -5.141 1 98.81 165 SER B O 1
ATOM 2807 N N . GLY B 1 166 ? 5.875 -1.574 -3.373 1 98.25 166 GLY B N 1
ATOM 2808 C CA . GLY B 1 166 ? 6.586 -0.311 -3.49 1 98.25 166 GLY B CA 1
ATOM 2809 C C . GLY B 1 166 ? 8.078 -0.439 -3.236 1 98.25 166 GLY B C 1
ATOM 2810 O O . GLY B 1 166 ? 8.875 0.261 -3.855 1 98.25 166 GLY B O 1
ATOM 2811 N N . GLN B 1 167 ? 8.414 -1.331 -2.348 1 97.44 167 GLN B N 1
ATOM 2812 C CA . GLN B 1 167 ? 9.828 -1.544 -2.041 1 97.44 167 GLN B CA 1
ATOM 2813 C C . GLN B 1 167 ? 10.555 -2.197 -3.213 1 97.44 167 GLN B C 1
ATOM 2815 O O . GLN B 1 167 ? 11.711 -1.88 -3.486 1 97.44 167 GLN B O 1
ATOM 2820 N N . ILE B 1 168 ? 9.844 -3.094 -3.926 1 98.06 168 ILE B N 1
ATOM 2821 C CA . ILE B 1 168 ? 10.438 -3.691 -5.117 1 98.06 168 ILE B CA 1
ATOM 2822 C C . ILE B 1 168 ? 10.781 -2.598 -6.129 1 98.06 168 ILE B C 1
ATOM 2824 O O . ILE B 1 168 ? 11.852 -2.625 -6.742 1 98.06 168 ILE B O 1
ATOM 2828 N N . ALA B 1 169 ? 9.883 -1.652 -6.305 1 96.69 169 ALA B N 1
ATOM 2829 C CA . ALA B 1 169 ? 10.109 -0.556 -7.242 1 96.69 169 ALA B CA 1
ATOM 2830 C C . ALA B 1 169 ? 11.375 0.218 -6.883 1 96.69 169 ALA B C 1
ATOM 2832 O O . ALA B 1 169 ? 12.148 0.593 -7.766 1 96.69 169 ALA B O 1
ATOM 2833 N N . THR B 1 170 ? 11.594 0.468 -5.574 1 95.94 170 THR B N 1
ATOM 2834 C CA . THR B 1 170 ? 12.797 1.159 -5.121 1 95.94 170 THR B CA 1
ATOM 2835 C C . THR B 1 170 ? 14.039 0.313 -5.379 1 95.94 170 THR B C 1
ATOM 2837 O O . THR B 1 170 ? 15.039 0.814 -5.895 1 95.94 170 THR B O 1
ATOM 2840 N N . LEU B 1 171 ? 13.969 -0.948 -5.066 1 95.69 171 LEU B N 1
ATOM 2841 C CA . LEU B 1 171 ? 15.109 -1.844 -5.203 1 95.69 171 LEU B CA 1
ATOM 2842 C C . LEU B 1 171 ? 15.508 -1.996 -6.668 1 95.69 171 LEU B C 1
ATOM 2844 O O . LEU B 1 171 ? 16.688 -1.914 -7.004 1 95.69 171 LEU B O 1
ATOM 2848 N N . ARG B 1 172 ? 14.523 -2.225 -7.523 1 96.25 172 ARG B N 1
ATOM 2849 C CA . ARG B 1 172 ? 14.867 -2.467 -8.922 1 96.25 172 ARG B CA 1
ATOM 2850 C C . ARG B 1 172 ? 15.422 -1.206 -9.578 1 96.25 172 ARG B C 1
ATOM 2852 O O . ARG B 1 172 ? 16.297 -1.283 -10.438 1 96.25 172 ARG B O 1
ATOM 2859 N N . ARG B 1 173 ? 14.898 -0.086 -9.164 1 94.88 173 ARG B N 1
ATOM 2860 C CA . ARG B 1 173 ? 15.477 1.16 -9.664 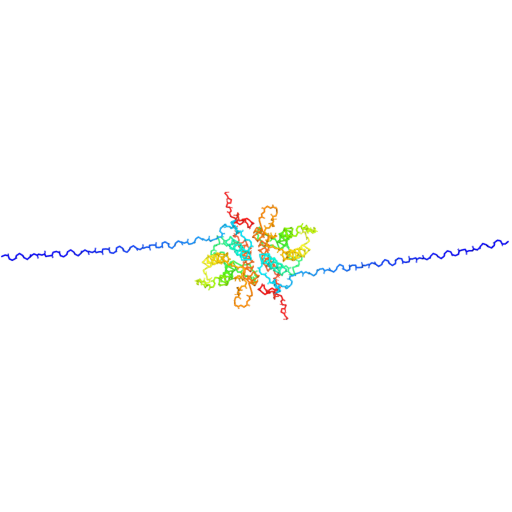1 94.88 173 ARG B CA 1
ATOM 2861 C C . ARG B 1 173 ? 16.938 1.283 -9.258 1 94.88 173 ARG B C 1
ATOM 2863 O O . ARG B 1 173 ? 17.797 1.624 -10.078 1 94.88 173 ARG B O 1
ATOM 2870 N N . ALA B 1 174 ? 17.25 1.008 -8.008 1 92.69 174 ALA B N 1
ATOM 2871 C CA . ALA B 1 174 ? 18.625 1.038 -7.5 1 92.69 174 ALA B CA 1
ATOM 2872 C C . ALA B 1 174 ? 19.5 0.032 -8.234 1 92.69 174 ALA B C 1
ATOM 2874 O O . ALA B 1 174 ? 20.719 0.236 -8.367 1 92.69 174 ALA B O 1
ATOM 2875 N N . ASN B 1 175 ? 18.875 -1.011 -8.664 1 93.5 175 ASN B N 1
ATOM 2876 C CA . ASN B 1 175 ? 19.578 -2.086 -9.359 1 93.5 175 ASN B CA 1
ATOM 2877 C C . ASN B 1 175 ? 19.766 -1.767 -10.844 1 93.5 175 ASN B C 1
ATOM 2879 O O . ASN B 1 175 ? 20.266 -2.6 -11.602 1 93.5 175 ASN B O 1
ATOM 2883 N N . GLY B 1 176 ? 19.297 -0.605 -11.344 1 94 176 GLY B N 1
ATOM 2884 C CA . GLY B 1 176 ? 19.5 -0.165 -12.711 1 94 176 GLY B CA 1
ATOM 2885 C C . GLY B 1 176 ? 18.438 -0.688 -13.664 1 94 176 GLY B C 1
ATOM 2886 O O . GLY B 1 176 ? 18.641 -0.696 -14.883 1 94 176 GLY B O 1
ATOM 2887 N N . ASN B 1 177 ? 17.297 -1.189 -13.156 1 95.75 177 ASN B N 1
ATOM 2888 C CA . ASN B 1 177 ? 16.172 -1.699 -13.938 1 95.75 177 ASN B CA 1
ATOM 2889 C C . ASN B 1 177 ? 14.844 -1.093 -13.477 1 95.75 177 ASN B C 1
ATOM 2891 O O . ASN B 1 177 ? 13.992 -1.795 -12.93 1 95.75 177 ASN B O 1
ATOM 2895 N N . PRO B 1 178 ? 14.68 0.172 -13.727 1 95.31 178 PRO B N 1
ATOM 2896 C CA . PRO B 1 178 ? 13.453 0.824 -13.25 1 95.31 178 PRO B CA 1
ATOM 2897 C C . PRO B 1 178 ? 12.195 0.256 -13.898 1 95.31 178 PRO B C 1
ATOM 2899 O O . PRO B 1 178 ? 12.273 -0.405 -14.938 1 95.31 178 PRO B O 1
ATOM 2902 N N . MET B 1 179 ? 11.047 0.522 -13.297 1 95.81 179 MET B N 1
ATOM 2903 C CA . MET B 1 179 ? 9.75 0.092 -13.812 1 95.81 179 MET B CA 1
ATOM 2904 C C . MET B 1 179 ? 9.516 0.65 -15.211 1 95.81 179 MET B C 1
ATOM 2906 O O . MET B 1 179 ? 10.039 1.709 -15.562 1 95.81 179 MET B O 1
ATOM 2910 N N . PRO B 1 180 ? 8.68 -0.061 -15.984 1 95.25 180 PRO B N 1
ATOM 2911 C CA . PRO B 1 180 ? 8.344 0.485 -17.312 1 95.25 180 PRO B CA 1
ATOM 2912 C C . PRO B 1 180 ? 7.66 1.849 -17.219 1 95.25 180 PRO B C 1
ATOM 2914 O O . PRO B 1 180 ? 6.883 2.098 -16.297 1 95.25 180 PRO B O 1
ATOM 2917 N N . THR B 1 181 ? 8.016 2.613 -18.219 1 93.5 181 THR B N 1
ATOM 2918 C CA . THR B 1 181 ? 7.332 3.896 -18.344 1 93.5 181 THR B CA 1
ATOM 2919 C C . THR B 1 181 ? 5.93 3.711 -18.906 1 93.5 181 THR B C 1
ATOM 2921 O O . THR B 1 181 ? 5.656 2.723 -19.594 1 93.5 181 THR B O 1
ATOM 2924 N N . GLY B 1 182 ? 5.008 4.488 -18.594 1 95.81 182 GLY B N 1
ATOM 2925 C CA . GLY B 1 182 ? 3.68 4.457 -19.188 1 95.81 182 GLY B CA 1
ATOM 2926 C C . GLY B 1 182 ? 2.627 3.871 -18.266 1 95.81 182 GLY B C 1
ATOM 2927 O O . GLY B 1 182 ? 1.458 3.762 -18.641 1 95.81 182 GLY B O 1
ATOM 2928 N N . VAL B 1 183 ? 3.121 3.412 -17.094 1 97.56 183 VAL B N 1
ATOM 2929 C CA . VAL B 1 183 ? 2.172 2.916 -16.094 1 97.56 183 VAL B CA 1
ATOM 2930 C C . VAL B 1 183 ? 1.456 4.094 -15.438 1 97.56 183 VAL B C 1
ATOM 2932 O O . VAL B 1 183 ? 2.096 4.957 -14.828 1 97.56 183 VAL B O 1
ATOM 2935 N N . ASN B 1 184 ? 0.139 4.164 -15.594 1 98.06 184 ASN B N 1
ATOM 2936 C CA . ASN B 1 184 ? -0.678 5.164 -14.914 1 98.06 184 ASN B CA 1
ATOM 2937 C C . ASN B 1 184 ? -1.489 4.547 -13.773 1 98.06 184 ASN B C 1
ATOM 2939 O O . ASN B 1 184 ? -2.547 3.961 -14.008 1 98.06 184 ASN B O 1
ATOM 2943 N N . VAL B 1 185 ? -1.046 4.727 -12.586 1 97.88 185 VAL B N 1
ATOM 2944 C CA . VAL B 1 185 ? -1.612 4.031 -11.43 1 97.88 185 VAL B CA 1
ATOM 2945 C C . VAL B 1 185 ? -2.91 4.711 -11 1 97.88 185 VAL B C 1
ATOM 2947 O O . VAL B 1 185 ? -3.711 4.129 -10.266 1 97.88 185 VAL B O 1
ATOM 2950 N N . PHE B 1 186 ? -3.156 5.918 -11.438 1 98.12 186 PHE B N 1
ATOM 2951 C CA . PHE B 1 186 ? -4.402 6.613 -11.133 1 98.12 186 PHE B CA 1
ATOM 2952 C C . PHE B 1 186 ? -5.543 6.066 -11.984 1 98.12 186 PHE B C 1
ATOM 2954 O O . PHE B 1 186 ? -6.625 5.777 -11.469 1 98.12 186 PHE B O 1
ATOM 2961 N N . THR B 1 187 ? -5.285 5.852 -13.273 1 97.25 187 THR B N 1
ATOM 2962 C CA . THR B 1 187 ? -6.336 5.375 -14.164 1 97.25 187 THR B CA 1
ATOM 2963 C C . THR B 1 187 ? -6.305 3.854 -14.273 1 97.25 187 THR B C 1
ATOM 2965 O O . THR B 1 187 ? -7.25 3.242 -14.781 1 97.25 187 THR B O 1
ATOM 2968 N N . GLY B 1 188 ? -5.184 3.227 -13.797 1 98 188 GLY B N 1
ATOM 2969 C CA . GLY B 1 188 ? -5.051 1.781 -13.875 1 98 188 GLY B CA 1
ATOM 2970 C C . GLY B 1 188 ? -4.816 1.277 -15.281 1 98 188 GLY B C 1
ATOM 2971 O O . GLY B 1 188 ? -5.371 0.252 -15.688 1 98 188 GLY B O 1
ATOM 2972 N N . THR B 1 189 ? -4.027 2.066 -16.016 1 98.19 189 THR B N 1
ATOM 2973 C CA . THR B 1 189 ? -3.775 1.72 -17.406 1 98.19 189 THR B CA 1
ATOM 2974 C C . THR B 1 189 ? -2.281 1.739 -17.719 1 98.19 189 THR B C 1
ATOM 2976 O O . THR B 1 189 ? -1.485 2.225 -16.906 1 98.19 189 THR B O 1
ATOM 2979 N N . PHE B 1 190 ? -1.936 1.071 -18.719 1 97 190 PHE B N 1
ATOM 2980 C CA . PHE B 1 190 ? -0.57 1.057 -19.234 1 97 190 PHE B CA 1
ATOM 2981 C C . PHE B 1 190 ? -0.543 1.439 -20.703 1 97 190 PHE B C 1
ATOM 2983 O O . PHE B 1 190 ? -1.31 0.901 -21.5 1 97 190 PHE B O 1
ATOM 2990 N N . SER B 1 191 ? 0.216 2.494 -21.016 1 91.94 191 SER B N 1
ATOM 2991 C CA . SER B 1 191 ? 0.412 2.896 -22.391 1 91.94 191 SER B CA 1
ATOM 2992 C C . SER B 1 191 ? 1.895 3.018 -22.734 1 91.94 191 SER B C 1
ATOM 2994 O O . SER B 1 191 ? 2.623 3.775 -22.094 1 91.94 191 SER B O 1
ATOM 2996 N N . GLN B 1 192 ? 2.393 2.115 -23.547 1 77.44 192 GLN B N 1
ATOM 2997 C CA . GLN B 1 192 ? 3.781 2.219 -23.984 1 77.44 192 GLN B CA 1
ATOM 2998 C C . GLN B 1 192 ? 3.99 3.443 -24.875 1 77.44 192 GLN B C 1
ATOM 3000 O O . GLN B 1 192 ? 3.17 3.73 -25.734 1 77.44 192 GLN B O 1
ATOM 3005 N N . ALA B 1 193 ? 4.648 4.465 -24.281 1 53.75 193 ALA B N 1
ATOM 3006 C CA . ALA B 1 193 ? 4.945 5.547 -25.234 1 53.75 193 ALA B CA 1
ATOM 3007 C C . ALA B 1 193 ? 5.461 4.992 -26.547 1 53.75 193 ALA B C 1
ATOM 3009 O O . ALA B 1 193 ? 6.281 4.07 -26.578 1 53.75 193 ALA B O 1
ATOM 3010 N N . LYS B 1 194 ? 4.641 5.148 -27.609 1 42.72 194 LYS B N 1
ATOM 3011 C CA . LYS B 1 194 ? 5.156 4.969 -28.969 1 42.72 194 LYS B CA 1
ATOM 3012 C C . LYS B 1 194 ? 6.508 5.664 -29.141 1 42.72 194 LYS B C 1
ATOM 3014 O O . LYS B 1 194 ? 6.75 6.715 -28.531 1 42.72 194 LYS B O 1
#

Nearest PDB structures (foldseek):
  2qe9-assembly1_B  TM=6.531E-01  e=3.844E-04  Bacillus subtilis
  6iz2-assembly1_A  TM=7.126E-01  e=4.294E-03  Deinococcus radiodurans R1 = ATCC 13939 = DSM 20539
  2qe9-assembly1_A  TM=5.991E-01  e=1.320E-03  Bacillus subtilis
  2yqy-assembly1_A  TM=5.866E-01  e=4.325E-01  Thermus thermophilus HB8
  2qe9-assembly1_B  TM=6.313E-01  e=6.825E-04  Bacillus subtilis

Foldseek 3Di:
DPPPPPPPPPPPPPPPPPPPPCPVPPPDDQDLQFDLDADDDDDPLRVVLVLLSLLLNLLCQLCPPDDLVQQQFDDPDPDHGLLRLLLVLLVLLQLLLCQQVVDHDDDDDSSPSVVSSRSSRVSSVNSSVSSSVDHPVRQQPTDRVNHHGNVCNVVPSSVVSSVSSVVSQVRCVVVVHHGAPQQDSPSSHRDRDD/DPPPPPPPPPPPPPPPPPPPPCPVPPPDDQDLQFDLDADDDDDPLRVLLVLLSLLLNLLCQLCPPDDLVQQQFDDPDPDHGLLRLLLVLLVLLQLLLCQQVVDHDDDDDSSPSVVSSRSSRVSSVNSSVSSSVDHPVRQQPGDRVNHHGNVCNVVPSSVVSSVSSVVSQVRCVVVVHHGAPQQDSVSSHRDRDD

InterPro domains:
  IPR034660 DinB/YfiT-like putative metalloenzymes [G3DSA:1.20.120.450] (48-176)
  IPR034660 DinB/YfiT-like putative metalloenzymes [SSF109854] (62-180)

pLDDT: mean 88.47, std 19.85, range [34.5, 98.94]

Radius of gyration: 30.26 Å; Cα contacts (8 Å, |Δi|>4): 580; chains: 2; bounding box: 48×163×112 Å

Secondary structure (DSSP, 8-state):
---------------------------PPPS-S------SS--HHHHHHHHHHHHHHHHHHHHTT--TTTTT---TTTPPPHHHHHHHHHHHHHHHHHHHH-PPPPP--TT-HHHHHHHHHHHHHHHHHHHHT--HHHHHT-EETTTEETHHHIIIIIHHHHHHHHHHHHHHHHTT-PPPTTEETTTTEE----/---------------------------PPPS-S------SS--HHHHHHHHHHHHHHHHHHHHTT--GGGTT---TTTPPPHHHHHHHHHHHHHHHHHHHH-PPPPP--TT-HHHHHHHHHHHHHHHHHHHHT--HHHHHT-EETTTEETHHHIIIIIHHHHHHHHHHHHHHHHTT-PPPTTEETTTTEE----